Protein AF-A0A8S8XKS1-F1 (afdb_monomer_lite)

InterPro domains:
  IPR001343 RTX calcium-binding nonapeptide repeat [PF00353] (360-388)
  IPR007280 Peptidase, C-terminal, archaeal/bacterial [PF04151] (267-331)
  IPR008256 Peptidase S1B [PR00839] (9-26)
  IPR008256 Peptidase S1B [PR00839] (38-55)
  IPR008256 Peptidase S1B [PR00839] (132-145)
  IPR008256 Peptidase S1B [PR00839] (167-183)
  IPR009003 Peptidase S1, PA clan [SSF50494] (3-215)
  IPR011049 Serralysin-like metalloprotease, C-terminal [SSF51120] (356-458)
  IPR025282 Domain of unknown function DUF4214 [PF13946] (504-571)
  IPR038255 Phycobilisome linker domain superfamily [G3DSA:1.10.3130.20] (458-576)
  IPR050966 Glutamyl Endopeptidase [PTHR15462] (3-224)

Foldseek 3Di:
DAFFPDDPKDFDPQCLDDLSQQKKKKWFQFPQLDIFIAIWGAAAQFKTKFWQCSQADVVRPTGTPKMKIQGRFAQLDRQFGIFIFPDKAFDVCCRVPVPLLRGIIMTGTPARSCVSNPGFAADAWDDFVVQAQAKKKWKFAAPVDRHRTIIMFIAHQNTDDRWKGKDQRGDDGHGNHGHTFIFHADPVGDGHHGQFGFHDAPPPGITMTTGRYPVCVVVVVCVNVVDDHPPDDPDDDDAAQLDQVRGAEDDPQAGNQARKHAWFRFKGKHKYFAQAWAKKKKKKDDFPFQKKKWKAWPVRDTFWIDHDRDRHIDMIIGIDHHRTMMMIMIGRPPGTGDIMGMGMHGQHADAEDEDDASHEEEAELEEYEYEYPEHAYEYENRRYAYEYEDPDYYQQEYEYEPRHDEYEYEYEAALVQWDWDDDPAQKIKTHGDDPDDPDDPHYIYIYGNHQWYHYPPAIAGAAAPVLLLLQLLVCLLQLDRDDPVRSSVLVVCVVVPQDLLNSLVVSCPDPSSCVQQPPDDQLSNQQSSCCRQQVDGDDPVSSVVSVVVVVVPDDPSVVSSVSSPDPSSVVVCNVRYDHD

Secondary structure (DSSP, 8-state):
----SS---EE-SSTTSTTGGGEEEEEEE-TTS-EEEEEEEE-SSSEEEE-HHHHEEGGGTEE-SEEEEEET-BTTB-TT--EEEEEEEE-HHHHHH--GGG--EEEEESS-THHHH----B-----HHHHTT-EEEEEE--TTSSTT--EEEEEE-SEE-SSEEEESSS----TT-TTPEEEEEPTTS-EEEEEEEEEEE-SSS-EEEEE--TTTHHHHHHHHHHSPPPS----S----BSSGGGPEE--SSP-TT-EEE-S--SEEEEEEE-SSSEEEEEEEES-SS--EEEEEETTS-EEEEE--S--S-EEEEEEE-TT-EEEEEEE-TTS----EEEEEEEE-----EEPPTT-EEE--SS--EEEE-SSS-EEE--EES-EEEE-S--SSEEEEE--EE--EEE-SS-GGGEEEEE-STTEEEEEE---STTPPTT-EEEEES--EEE-SS-EEEEE-HHHHHHHHHHHHHHSSPPPHHHHHHHHHHHHTT--HHHHHHHHHTSHHHHHHHTT--HHHHHHHHIIIIISSPPPHHHHHHHHHHHHTT--HHHHHHHHHTSHHHHHHHTTTEEE-

Structure (mmCIF, N/CA/C/O backbone):
data_AF-A0A8S8XKS1-F1
#
_entry.id   AF-A0A8S8XKS1-F1
#
loop_
_atom_site.group_PDB
_atom_site.id
_atom_site.type_symbol
_atom_site.label_atom_id
_atom_site.label_alt_id
_atom_site.label_comp_id
_atom_site.label_asym_id
_atom_site.label_entity_id
_atom_site.label_seq_id
_atom_site.pdbx_PDB_ins_code
_atom_site.Cartn_x
_atom_site.Cartn_y
_atom_site.Cartn_z
_atom_site.occupancy
_atom_site.B_iso_or_equiv
_atom_site.auth_seq_id
_atom_site.auth_comp_id
_atom_site.auth_asym_id
_atom_site.auth_atom_id
_atom_site.pdbx_PDB_model_num
ATOM 1 N N . MET A 1 1 ? -8.163 -17.057 14.733 1.00 76.81 1 MET A N 1
ATOM 2 C CA . MET A 1 1 ? -9.226 -17.084 13.709 1.00 76.81 1 MET A CA 1
ATOM 3 C C . MET A 1 1 ? -8.859 -18.161 12.712 1.00 76.81 1 MET A C 1
ATOM 5 O O . MET A 1 1 ? -7.666 -18.428 12.591 1.00 76.81 1 MET A O 1
ATOM 9 N N . ALA A 1 2 ? -9.835 -18.806 12.081 1.00 76.50 2 ALA A N 1
ATOM 10 C CA . ALA A 1 2 ? -9.588 -19.963 11.225 1.00 76.50 2 ALA A CA 1
ATOM 11 C C . ALA A 1 2 ? -10.414 -19.931 9.932 1.00 76.50 2 ALA A C 1
ATOM 13 O O . ALA A 1 2 ? -11.509 -19.370 9.900 1.00 76.50 2 ALA A O 1
ATOM 14 N N . ILE A 1 3 ? -9.893 -20.594 8.900 1.00 77.88 3 ILE A N 1
ATOM 15 C CA . ILE A 1 3 ? -10.645 -20.965 7.697 1.00 77.88 3 ILE A CA 1
ATOM 16 C C . ILE A 1 3 ? -11.347 -22.295 7.987 1.00 77.88 3 ILE A C 1
ATOM 18 O O . ILE A 1 3 ? -10.704 -23.253 8.427 1.00 77.88 3 ILE A O 1
ATOM 22 N N . LEU A 1 4 ? -12.662 -22.339 7.801 1.00 73.44 4 LEU A N 1
ATOM 23 C CA . LEU A 1 4 ? -13.540 -23.460 8.099 1.00 73.44 4 LEU A CA 1
ATOM 24 C C . LEU A 1 4 ? -13.998 -24.114 6.789 1.00 73.44 4 LEU A C 1
ATOM 26 O O . LEU A 1 4 ? -15.043 -23.787 6.241 1.00 73.44 4 LEU A O 1
ATOM 30 N N . GLY A 1 5 ? -13.234 -25.098 6.312 1.00 76.38 5 GLY A N 1
ATOM 31 C CA . GLY A 1 5 ? -13.528 -25.783 5.049 1.00 76.38 5 GLY A CA 1
ATOM 32 C C . GLY A 1 5 ? -12.831 -25.128 3.856 1.00 76.38 5 GLY A C 1
ATOM 33 O O . GLY A 1 5 ? -11.625 -24.887 3.915 1.00 76.38 5 GLY A O 1
ATOM 34 N N . GLU A 1 6 ? -13.558 -24.924 2.754 1.00 78.75 6 GLU A N 1
ATOM 35 C CA . GLU A 1 6 ? -13.058 -24.167 1.598 1.00 78.75 6 GLU A CA 1
ATOM 36 C C . GLU A 1 6 ? -13.283 -22.671 1.824 1.00 78.75 6 GLU A C 1
ATOM 38 O O . GLU A 1 6 ? -14.386 -22.284 2.186 1.00 78.75 6 GLU A O 1
ATOM 43 N N . ASP A 1 7 ? -12.254 -21.856 1.570 1.00 86.00 7 ASP A N 1
ATOM 44 C CA . ASP A 1 7 ? -12.315 -20.404 1.762 1.00 86.00 7 ASP A CA 1
ATOM 45 C C . ASP A 1 7 ? -13.282 -19.742 0.770 1.00 86.00 7 ASP A C 1
ATOM 47 O O . ASP A 1 7 ? -12.985 -19.648 -0.427 1.00 86.00 7 ASP A O 1
ATOM 51 N N . ASP A 1 8 ? -14.421 -19.267 1.269 1.00 87.38 8 ASP A N 1
ATOM 52 C CA . ASP A 1 8 ? -15.503 -18.690 0.466 1.00 87.38 8 ASP A CA 1
ATOM 53 C C . ASP A 1 8 ? -15.537 -17.151 0.458 1.00 87.38 8 ASP A C 1
ATOM 55 O O . ASP A 1 8 ? -16.435 -16.540 -0.138 1.00 87.38 8 ASP A O 1
ATOM 59 N N . ARG A 1 9 ? -14.532 -16.499 1.062 1.00 93.06 9 ARG A N 1
ATOM 60 C CA . ARG A 1 9 ? -14.443 -15.034 1.101 1.00 93.06 9 ARG A CA 1
ATOM 61 C C . ARG A 1 9 ? -14.281 -14.440 -0.292 1.00 93.06 9 ARG A C 1
ATOM 63 O O . ARG A 1 9 ? -13.447 -14.865 -1.094 1.00 93.06 9 ARG A O 1
ATOM 70 N N . VAL A 1 10 ? -14.996 -13.346 -0.534 1.00 93.44 10 VAL A N 1
ATOM 71 C CA . VAL A 1 10 ? -14.951 -12.603 -1.799 1.00 93.44 10 VAL A CA 1
ATOM 72 C C . VAL A 1 10 ? -14.329 -11.230 -1.574 1.00 93.44 10 VAL A C 1
ATOM 74 O O . VAL A 1 10 ? -14.688 -10.525 -0.633 1.00 93.44 10 VAL A O 1
ATOM 77 N N . ARG A 1 11 ? -13.397 -10.830 -2.445 1.00 92.31 11 ARG A N 1
ATOM 78 C CA . ARG A 1 11 ? -12.803 -9.489 -2.402 1.00 92.31 11 ARG A CA 1
ATOM 79 C C . ARG A 1 11 ? -13.842 -8.441 -2.788 1.00 92.31 11 ARG A C 1
ATOM 81 O O . ARG A 1 11 ? -14.524 -8.592 -3.803 1.00 92.31 11 ARG A O 1
ATOM 88 N N . ILE A 1 12 ? -13.912 -7.358 -2.025 1.00 88.44 12 ILE A N 1
ATOM 89 C CA . ILE A 1 12 ? -14.696 -6.178 -2.381 1.00 88.44 12 ILE A CA 1
ATOM 90 C C . ILE A 1 12 ? -13.836 -5.271 -3.256 1.00 88.44 12 ILE A C 1
ATOM 92 O O . ILE A 1 12 ? -12.736 -4.881 -2.881 1.00 88.44 12 ILE A O 1
ATOM 96 N N . THR A 1 13 ? -14.333 -4.939 -4.446 1.00 82.06 13 THR A N 1
ATOM 97 C CA . THR A 1 13 ? -13.707 -3.943 -5.317 1.00 82.06 13 THR A CA 1
ATOM 98 C C . THR A 1 13 ? -14.762 -3.316 -6.243 1.00 82.06 13 THR A C 1
ATOM 100 O O . THR A 1 13 ? -15.554 -4.055 -6.839 1.00 82.06 13 THR A O 1
ATOM 103 N N . PRO A 1 14 ? -14.826 -1.974 -6.365 1.00 76.31 14 PRO A N 1
ATOM 104 C CA . PRO A 1 14 ? -14.053 -0.977 -5.613 1.00 76.31 14 PRO A CA 1
ATOM 105 C C . PRO A 1 14 ? -14.592 -0.768 -4.182 1.00 76.31 14 PRO A C 1
ATOM 107 O O . PRO A 1 14 ? -15.802 -0.634 -3.981 1.00 76.31 14 PRO A O 1
ATOM 110 N N . THR A 1 15 ? -13.693 -0.676 -3.200 1.00 78.69 15 THR A N 1
ATOM 111 C CA . THR A 1 15 ? -14.000 -0.482 -1.761 1.00 78.69 15 THR A CA 1
ATOM 112 C C . THR A 1 15 ? -14.655 0.872 -1.462 1.00 78.69 15 THR A C 1
ATOM 114 O O . THR A 1 15 ? -15.504 0.991 -0.585 1.00 78.69 15 THR A O 1
ATOM 117 N N . ALA A 1 16 ? -14.350 1.899 -2.264 1.00 70.81 16 ALA A N 1
ATOM 118 C CA . ALA A 1 16 ? -14.916 3.246 -2.145 1.00 70.81 16 ALA A CA 1
ATOM 119 C C . ALA A 1 16 ? -16.405 3.357 -2.557 1.00 70.81 16 ALA A C 1
ATOM 121 O O . ALA A 1 16 ? -16.974 4.451 -2.566 1.00 70.81 16 ALA A O 1
ATOM 122 N N . SER A 1 17 ? -17.055 2.249 -2.929 1.00 69.62 17 SER A N 1
ATOM 123 C CA . SER A 1 17 ? -18.438 2.238 -3.413 1.00 69.62 17 SER A CA 1
ATOM 124 C C . SER A 1 17 ? -19.430 1.657 -2.399 1.00 69.62 17 SER A C 1
ATOM 126 O O . SER A 1 17 ? -19.118 0.772 -1.604 1.00 69.62 17 SER A O 1
ATOM 128 N N . GLY A 1 18 ? -20.671 2.151 -2.438 1.00 71.88 18 GLY A N 1
ATOM 129 C CA . GLY A 1 18 ? -21.762 1.636 -1.607 1.00 71.88 18 GLY A CA 1
ATOM 130 C C . GLY A 1 18 ? -21.572 1.907 -0.112 1.00 71.88 18 GLY A C 1
ATOM 131 O O . GLY A 1 18 ? -21.123 2.985 0.275 1.00 71.88 18 GLY A O 1
ATOM 132 N N . ASN A 1 19 ? -21.962 0.945 0.726 1.00 74.19 19 ASN A N 1
ATOM 133 C CA . ASN A 1 19 ? -21.824 1.051 2.184 1.00 74.19 19 ASN A CA 1
ATOM 134 C C . ASN A 1 19 ? -20.441 0.576 2.673 1.00 74.19 19 ASN A C 1
ATOM 136 O O . ASN A 1 19 ? -20.010 0.971 3.751 1.00 74.19 19 ASN A O 1
ATOM 140 N N . TYR A 1 20 ? -19.715 -0.211 1.870 1.00 85.19 20 TYR A N 1
ATOM 141 C CA . TYR A 1 20 ? -18.429 -0.819 2.242 1.00 85.19 20 TYR A CA 1
ATOM 142 C C . TYR A 1 20 ? -17.335 0.203 2.561 1.00 85.19 20 TYR A C 1
ATOM 144 O O . TYR A 1 20 ? -16.541 -0.018 3.461 1.00 85.19 20 TYR A O 1
ATOM 152 N N . ARG A 1 21 ? -17.398 1.401 1.967 1.00 85.62 21 ARG A N 1
ATOM 153 C CA . ARG A 1 21 ? -16.480 2.512 2.275 1.00 85.62 21 ARG A CA 1
ATOM 154 C C . ARG A 1 21 ? -16.396 2.913 3.758 1.00 85.62 21 ARG A C 1
ATOM 156 O O . ARG A 1 21 ? -15.427 3.553 4.153 1.00 85.62 21 ARG A O 1
ATOM 163 N N . ALA A 1 22 ? -17.405 2.571 4.564 1.00 92.44 22 ALA A N 1
ATOM 164 C CA . ALA A 1 22 ? -17.429 2.819 6.006 1.00 92.44 22 ALA A CA 1
ATOM 165 C C . ALA A 1 22 ? -16.786 1.691 6.842 1.00 92.44 22 ALA A C 1
ATOM 167 O O . ALA A 1 22 ? -16.726 1.801 8.067 1.00 92.44 22 ALA A O 1
ATOM 168 N N . VAL A 1 23 ? -16.320 0.608 6.217 1.00 96.38 23 VAL A N 1
ATOM 169 C CA . VAL A 1 23 ? -15.450 -0.401 6.839 1.00 96.38 23 VAL A CA 1
ATOM 170 C C . VAL A 1 23 ? -14.009 0.103 6.762 1.00 96.38 23 VAL A C 1
ATOM 172 O O . VAL A 1 23 ? -13.608 0.751 5.790 1.00 96.38 23 VAL A O 1
ATOM 175 N N . VAL A 1 24 ? -13.233 -0.141 7.815 1.00 96.31 24 VAL A N 1
ATOM 176 C CA . VAL A 1 24 ? -11.903 0.455 7.984 1.00 96.31 24 VAL A CA 1
ATOM 177 C C . VAL A 1 24 ? -10.852 -0.611 8.291 1.00 96.31 24 VAL A C 1
ATOM 179 O O . VAL A 1 24 ? -11.128 -1.550 9.044 1.00 96.31 24 VAL A O 1
ATOM 182 N N . GLU A 1 25 ? -9.650 -0.459 7.733 1.00 91.19 25 GLU A N 1
ATOM 183 C CA . GLU A 1 25 ? -8.458 -1.142 8.247 1.00 91.19 25 GLU A CA 1
ATOM 184 C C . GLU A 1 25 ? -7.939 -0.334 9.436 1.00 91.19 25 GLU A C 1
ATOM 186 O O . GLU A 1 25 ? -7.944 0.900 9.419 1.00 91.19 25 GLU A O 1
ATOM 191 N N . ILE A 1 26 ? -7.520 -1.024 10.488 1.00 87.44 26 ILE A N 1
ATOM 192 C CA . ILE A 1 26 ? -6.976 -0.409 11.692 1.00 87.44 26 ILE A CA 1
ATOM 193 C C . ILE A 1 26 ? -5.537 -0.868 11.841 1.00 87.44 26 ILE A C 1
ATOM 195 O O . ILE A 1 26 ? -5.264 -2.066 11.872 1.00 87.44 26 ILE A O 1
ATOM 199 N N . GLU A 1 27 ? -4.624 0.081 11.987 1.00 75.38 27 GLU A N 1
ATOM 200 C CA . GLU A 1 27 ? -3.238 -0.204 12.331 1.00 75.38 27 GLU A CA 1
ATOM 201 C C . GLU A 1 27 ? -2.926 0.360 13.710 1.00 75.38 27 GLU A C 1
ATOM 203 O O . GLU A 1 27 ? -3.221 1.514 14.019 1.00 75.38 27 GLU A O 1
ATOM 208 N N . VAL A 1 28 ? -2.324 -0.467 14.551 1.00 65.69 28 VAL A N 1
ATOM 209 C CA . VAL A 1 28 ? -2.146 -0.202 15.977 1.00 65.69 28 VAL A CA 1
ATOM 210 C C . VAL A 1 28 ? -0.668 -0.265 16.300 1.00 65.69 28 VAL A C 1
ATOM 212 O O . VAL A 1 28 ? -0.001 -1.218 15.903 1.00 65.69 28 VAL A O 1
ATOM 215 N N . ILE A 1 29 ? -0.175 0.724 17.038 1.00 62.34 29 ILE A N 1
ATOM 216 C CA . ILE A 1 29 ? 1.157 0.732 17.639 1.00 62.34 29 ILE A CA 1
ATOM 217 C C . ILE A 1 29 ? 0.984 0.633 19.150 1.00 62.34 29 ILE A C 1
ATOM 219 O O . ILE A 1 29 ? 0.271 1.435 19.764 1.00 62.34 29 ILE A O 1
ATOM 223 N N . TRP A 1 30 ? 1.655 -0.340 19.747 1.00 68.44 30 TRP A N 1
ATOM 224 C CA . TRP A 1 30 ? 1.550 -0.644 21.163 1.00 68.44 30 TRP A CA 1
ATOM 225 C C . TRP A 1 30 ? 2.652 0.025 22.003 1.00 68.44 30 TRP A C 1
ATOM 227 O O . TRP A 1 30 ? 3.681 0.444 21.467 1.00 68.44 30 TRP A O 1
ATOM 237 N N . PRO A 1 31 ? 2.464 0.145 23.331 1.00 60.88 31 PRO A N 1
ATOM 238 C CA . PRO A 1 31 ? 3.486 0.662 24.249 1.00 60.88 31 PRO A CA 1
ATOM 239 C C . PRO A 1 31 ? 4.840 -0.054 24.204 1.00 60.88 31 PRO A C 1
ATOM 241 O O . PRO A 1 31 ? 5.861 0.573 24.480 1.00 60.88 31 PRO A O 1
ATOM 244 N N . ASP A 1 32 ? 4.866 -1.341 23.861 1.00 59.56 32 ASP A N 1
ATOM 245 C CA . ASP A 1 32 ? 6.102 -2.117 23.700 1.00 59.56 32 ASP A CA 1
ATOM 246 C C . ASP A 1 32 ? 6.813 -1.899 22.349 1.00 59.56 32 ASP A C 1
ATOM 248 O O . ASP A 1 32 ? 7.869 -2.483 22.110 1.00 59.56 32 ASP A O 1
ATOM 252 N N . GLY A 1 33 ? 6.260 -1.040 21.484 1.00 46.25 33 GLY A N 1
ATOM 253 C CA . GLY A 1 33 ? 6.794 -0.708 20.163 1.00 46.25 33 GLY A CA 1
ATOM 254 C C . GLY A 1 33 ? 6.337 -1.644 19.044 1.00 46.25 33 GLY A C 1
ATOM 255 O O . GLY A 1 33 ? 6.599 -1.349 17.878 1.00 46.25 33 GLY A O 1
ATOM 256 N N . SER A 1 34 ? 5.633 -2.734 19.364 1.00 54.88 34 SER A N 1
ATOM 257 C CA . SER A 1 34 ? 5.085 -3.645 18.361 1.00 54.88 34 SER A CA 1
ATOM 258 C C . SER A 1 34 ? 3.915 -3.017 17.597 1.00 54.88 34 SER A C 1
ATOM 260 O O . SER A 1 34 ? 3.225 -2.116 18.087 1.00 54.88 34 SER A O 1
ATOM 262 N N . ALA A 1 35 ? 3.679 -3.510 16.380 1.00 59.12 35 ALA A N 1
ATOM 263 C CA . ALA A 1 35 ? 2.572 -3.083 15.538 1.00 59.12 35 ALA A CA 1
ATOM 264 C C . ALA A 1 35 ? 1.642 -4.254 15.206 1.00 59.12 35 ALA A C 1
ATOM 266 O O . ALA A 1 35 ? 2.081 -5.389 15.012 1.00 59.12 35 ALA A O 1
ATOM 267 N N . SER A 1 36 ? 0.346 -3.974 15.100 1.00 74.81 36 SER A N 1
ATOM 268 C CA . SER A 1 36 ? -0.660 -4.956 14.691 1.00 74.81 36 SER A CA 1
ATOM 269 C C . SER A 1 36 ? -1.677 -4.351 13.730 1.00 74.81 36 SER A C 1
ATOM 271 O O . SER A 1 36 ? -1.795 -3.130 13.613 1.00 74.81 36 SER A O 1
ATOM 273 N N . ARG A 1 37 ? -2.388 -5.222 13.011 1.00 84.06 37 ARG A N 1
ATOM 274 C CA . ARG A 1 37 ? -3.426 -4.844 12.051 1.00 84.06 37 ARG A CA 1
ATOM 275 C C . ARG A 1 37 ? -4.739 -5.516 12.401 1.00 84.06 37 ARG A C 1
ATOM 277 O O . ARG A 1 37 ? -4.761 -6.660 12.862 1.00 84.06 37 ARG A O 1
ATOM 284 N N . ALA A 1 38 ? -5.812 -4.789 12.167 1.00 92.62 38 ALA A N 1
ATOM 285 C CA . ALA A 1 38 ? -7.161 -5.141 12.544 1.00 92.62 38 ALA A CA 1
ATOM 286 C C . ALA A 1 38 ? -8.164 -4.481 11.587 1.00 92.62 38 ALA A C 1
ATOM 288 O O . ALA A 1 38 ? -7.808 -3.854 10.591 1.00 92.62 38 ALA A O 1
ATOM 289 N N . SER A 1 39 ? -9.441 -4.633 11.900 1.00 98.38 39 SER A N 1
ATOM 290 C CA . SER A 1 39 ? -10.567 -4.112 11.143 1.00 98.38 39 SER A CA 1
ATOM 291 C C . SER A 1 39 ? -11.545 -3.389 12.069 1.00 98.38 39 SER A C 1
ATOM 293 O O . SER A 1 39 ? -11.533 -3.556 13.291 1.00 98.38 39 SER A O 1
ATOM 295 N N . GLY A 1 40 ? -12.436 -2.601 11.486 1.00 98.25 40 GLY A N 1
ATOM 296 C CA . GLY A 1 40 ? -13.542 -1.976 12.201 1.00 98.25 40 GLY A CA 1
ATOM 297 C C . GLY A 1 40 ? -14.579 -1.405 11.250 1.00 98.25 40 GLY A C 1
ATOM 298 O O . GLY A 1 40 ? -14.516 -1.614 10.037 1.00 98.25 40 GLY A O 1
ATOM 299 N N . ALA A 1 41 ? -15.517 -0.635 11.792 1.00 97.50 41 ALA A N 1
ATOM 300 C CA . ALA A 1 41 ? -16.462 0.126 10.984 1.00 97.50 41 ALA A CA 1
ATOM 301 C C . ALA A 1 41 ? -16.849 1.449 11.633 1.00 97.50 41 ALA A C 1
ATOM 303 O O . ALA A 1 41 ? -17.012 1.522 12.851 1.00 97.50 41 ALA A O 1
ATOM 304 N N . MET A 1 42 ? -17.059 2.471 10.805 1.00 96.25 42 MET A N 1
ATOM 305 C CA . MET A 1 42 ? -17.601 3.751 11.246 1.00 96.25 42 MET A CA 1
ATOM 306 C C . MET A 1 42 ? -19.017 3.554 11.808 1.00 96.25 42 MET A C 1
ATOM 308 O O . MET A 1 42 ? -19.881 2.979 11.140 1.00 96.25 42 MET A O 1
ATOM 312 N N . ILE A 1 43 ? -19.258 4.062 13.017 1.00 94.81 43 ILE A N 1
ATOM 313 C CA . ILE A 1 43 ? -20.563 4.082 13.711 1.00 94.81 43 ILE A CA 1
ATOM 314 C C . ILE A 1 43 ? -21.008 5.498 14.108 1.00 94.81 43 ILE A C 1
ATOM 316 O O . ILE A 1 43 ? -22.044 5.680 14.745 1.00 94.81 43 ILE A O 1
ATOM 320 N N . GLY A 1 44 ? -20.228 6.504 13.723 1.00 91.12 44 GLY A N 1
ATOM 321 C CA . GLY A 1 44 ? -20.508 7.915 13.944 1.00 91.12 44 GLY A CA 1
ATOM 322 C C . GLY A 1 44 ? -19.671 8.788 13.015 1.00 91.12 44 GLY A C 1
ATOM 323 O O . GLY A 1 44 ? -18.961 8.288 12.138 1.00 91.12 44 GLY A O 1
ATOM 324 N N . ARG A 1 45 ? -19.729 10.107 13.221 1.00 84.38 45 ARG A N 1
ATOM 325 C CA . ARG A 1 45 ? -18.967 11.076 12.413 1.00 84.38 45 ARG A CA 1
ATOM 326 C C . ARG A 1 45 ? -17.462 10.866 12.529 1.00 84.38 45 ARG A C 1
ATOM 328 O O . ARG A 1 45 ? -16.750 11.044 11.550 1.00 84.38 45 ARG A O 1
ATOM 335 N N . ASN A 1 46 ? -16.981 10.469 13.696 1.00 85.81 46 ASN A N 1
ATOM 336 C CA . ASN A 1 46 ? -15.571 10.231 13.986 1.00 85.81 46 ASN A CA 1
ATOM 337 C C . ASN A 1 46 ? -15.368 8.987 14.863 1.00 85.81 46 ASN A C 1
ATOM 339 O O . ASN A 1 46 ? -14.297 8.828 15.431 1.00 85.81 46 ASN A O 1
ATOM 343 N N . ASP A 1 47 ? -16.361 8.100 14.956 1.00 95.50 47 ASP A N 1
ATOM 344 C CA . ASP A 1 47 ? -16.321 6.934 15.841 1.00 95.50 47 ASP A CA 1
ATOM 345 C C . ASP A 1 47 ? -16.272 5.627 15.061 1.00 95.50 47 ASP A C 1
ATOM 347 O O . ASP A 1 47 ? -17.044 5.422 14.120 1.00 95.50 47 ASP A O 1
ATOM 351 N N . VAL A 1 48 ? -15.405 4.718 15.496 1.00 97.94 48 VAL A N 1
ATOM 352 C CA . VAL A 1 48 ? -15.188 3.399 14.895 1.00 97.94 48 VAL A CA 1
ATOM 353 C C . VAL A 1 48 ? -15.469 2.323 15.934 1.00 97.94 48 VAL A C 1
ATOM 355 O O . VAL A 1 48 ? -14.901 2.350 17.024 1.00 97.94 48 VAL A O 1
ATOM 358 N N . LEU A 1 49 ? -16.298 1.343 15.584 1.00 98.25 49 LEU A N 1
ATOM 359 C CA . LEU A 1 49 ? -16.475 0.118 16.359 1.00 98.25 49 LEU A CA 1
ATOM 360 C C . LEU A 1 49 ? -15.416 -0.911 15.959 1.00 98.25 49 LEU A C 1
ATOM 362 O O . LEU A 1 49 ? -15.200 -1.149 14.769 1.00 98.25 49 LEU A O 1
ATOM 366 N N . THR A 1 50 ? -14.794 -1.551 16.945 1.00 98.56 50 THR A N 1
ATOM 367 C CA . THR A 1 50 ? -13.822 -2.633 16.744 1.00 98.56 50 THR A CA 1
ATOM 368 C C . THR A 1 50 ? -13.823 -3.597 17.944 1.00 98.56 50 THR A C 1
ATOM 370 O O . THR A 1 50 ? -14.672 -3.495 18.833 1.00 98.56 50 THR A O 1
ATOM 373 N N . ALA A 1 51 ? -12.908 -4.567 17.973 1.00 98.19 51 ALA A N 1
ATOM 374 C CA . ALA A 1 51 ? -12.720 -5.475 19.103 1.00 98.19 51 ALA A CA 1
ATOM 375 C C . ALA A 1 51 ? -11.879 -4.821 20.219 1.00 98.19 51 ALA A C 1
ATOM 377 O O . ALA A 1 51 ? -11.050 -3.948 19.974 1.00 98.19 51 ALA A O 1
ATOM 378 N N . GLY A 1 52 ? -12.076 -5.252 21.461 1.00 97.50 52 GLY A N 1
ATOM 379 C CA . GLY A 1 52 ? -11.362 -4.750 22.639 1.00 97.50 52 GLY A CA 1
ATOM 380 C C . GLY A 1 52 ? -9.852 -4.966 22.565 1.00 97.50 52 GLY A C 1
ATOM 381 O O . GLY A 1 52 ? -9.084 -4.041 22.830 1.00 97.50 52 GLY A O 1
ATOM 382 N N . HIS A 1 53 ? -9.416 -6.147 22.132 1.00 96.06 53 HIS A N 1
ATOM 383 C CA . HIS A 1 53 ? -8.003 -6.501 21.998 1.00 96.06 53 HIS A CA 1
ATOM 384 C C . HIS A 1 53 ? -7.279 -5.722 20.895 1.00 96.06 53 HIS A C 1
ATOM 386 O O . HIS A 1 53 ? -6.056 -5.746 20.840 1.00 96.06 53 HIS A O 1
ATOM 392 N N . VAL A 1 54 ? -8.014 -5.027 20.020 1.00 97.12 54 VAL A N 1
ATOM 393 C CA . VAL A 1 54 ? -7.425 -4.137 19.009 1.00 97.12 54 VAL A CA 1
ATOM 394 C C . VAL A 1 54 ? -6.904 -2.856 19.658 1.00 97.12 54 VAL A C 1
ATOM 396 O O . VAL A 1 54 ? -5.937 -2.283 19.179 1.00 97.12 54 VAL A O 1
ATOM 399 N N . VAL A 1 55 ? -7.512 -2.402 20.758 1.00 96.44 55 VAL A N 1
ATOM 400 C CA . VAL A 1 55 ? -7.146 -1.126 21.402 1.00 96.44 55 VAL A CA 1
ATOM 401 C C . VAL A 1 55 ? -6.542 -1.291 22.792 1.00 96.44 55 VAL A C 1
ATOM 403 O O . VAL A 1 55 ? -5.942 -0.348 23.302 1.00 96.44 55 VAL A O 1
ATOM 406 N N . TYR A 1 56 ? -6.717 -2.452 23.427 1.00 97.31 56 TYR A N 1
ATOM 407 C CA . TYR A 1 56 ? -6.193 -2.752 24.755 1.00 97.31 56 TYR A CA 1
ATOM 408 C C . TYR A 1 56 ? -5.710 -4.198 24.852 1.00 97.31 56 TYR A C 1
ATOM 410 O O . TYR A 1 56 ? -6.516 -5.130 24.791 1.00 97.31 56 TYR A O 1
ATOM 418 N N . ASP A 1 57 ? -4.418 -4.371 25.118 1.00 92.81 57 ASP A N 1
ATOM 419 C CA . ASP A 1 57 ? -3.816 -5.661 25.421 1.00 92.81 57 ASP A CA 1
ATOM 420 C C . ASP A 1 57 ? -2.697 -5.518 26.478 1.00 92.81 57 ASP A C 1
ATOM 422 O O . ASP A 1 57 ? -1.636 -4.960 26.186 1.00 92.81 57 ASP A O 1
ATOM 426 N N . PRO A 1 58 ? -2.873 -6.010 27.722 1.00 90.62 58 PRO A N 1
ATOM 427 C CA . PRO A 1 58 ? -1.824 -6.071 28.738 1.00 90.62 58 PRO A CA 1
ATOM 428 C C . PRO A 1 58 ? -0.534 -6.751 28.281 1.00 90.62 58 PRO A C 1
ATOM 430 O O . PRO A 1 58 ? 0.521 -6.384 28.797 1.00 90.62 58 PRO A O 1
ATOM 433 N N . ALA A 1 59 ? -0.586 -7.701 27.338 1.00 87.38 59 ALA A N 1
ATOM 434 C CA . ALA A 1 59 ? 0.623 -8.335 26.811 1.00 87.38 59 ALA A CA 1
ATOM 435 C C . ALA A 1 59 ? 1.536 -7.329 26.092 1.00 87.38 59 ALA A C 1
ATOM 437 O O . ALA A 1 59 ? 2.753 -7.490 26.130 1.00 87.38 59 ALA A O 1
ATOM 438 N N . HIS A 1 60 ? 0.948 -6.267 25.535 1.00 72.00 60 HIS A N 1
ATOM 439 C CA . HIS A 1 60 ? 1.639 -5.205 24.811 1.00 72.00 60 HIS A CA 1
ATOM 440 C C . HIS A 1 60 ? 1.732 -3.891 25.614 1.00 72.00 60 HIS A C 1
ATOM 442 O O . HIS A 1 60 ? 2.038 -2.832 25.071 1.00 72.00 60 HIS A O 1
ATOM 448 N N . GLY A 1 61 ? 1.469 -3.932 26.928 1.00 80.19 61 GLY A N 1
ATOM 449 C CA . GLY A 1 61 ? 1.580 -2.771 27.822 1.00 80.19 61 GLY A CA 1
ATOM 450 C C . GLY A 1 61 ? 0.278 -2.005 28.081 1.00 80.19 61 GLY A C 1
ATOM 451 O O . GLY A 1 61 ? 0.313 -0.947 28.710 1.00 80.19 61 GLY A O 1
ATOM 452 N N . GLY A 1 62 ? -0.876 -2.542 27.673 1.00 90.56 62 GLY A N 1
ATOM 453 C CA . GLY A 1 62 ? -2.195 -1.986 27.977 1.00 90.56 62 GLY A CA 1
ATOM 454 C C . GLY A 1 62 ? -2.844 -1.318 26.770 1.00 90.56 62 GLY A C 1
ATOM 455 O O . GLY A 1 62 ? -2.962 -1.938 25.719 1.00 90.56 62 GLY A O 1
ATOM 456 N N . TYR A 1 63 ? -3.333 -0.084 26.931 1.00 91.12 63 TYR A N 1
ATOM 457 C CA . TYR A 1 63 ? -3.938 0.649 25.815 1.00 91.12 63 TYR A CA 1
ATOM 458 C C . TYR A 1 63 ? -2.902 0.933 24.728 1.00 91.12 63 TYR A C 1
ATOM 460 O O . TYR A 1 63 ? -1.759 1.271 25.036 1.00 91.12 63 TYR A O 1
ATOM 468 N N . ALA A 1 64 ? -3.330 0.828 23.473 1.00 73.56 64 ALA A N 1
ATOM 469 C CA . ALA A 1 64 ? -2.522 1.191 22.324 1.00 73.56 64 ALA A CA 1
ATOM 470 C C . ALA A 1 64 ? -2.010 2.635 22.435 1.00 73.56 64 ALA A C 1
ATOM 472 O O . ALA A 1 64 ? -2.740 3.538 22.850 1.00 73.56 64 ALA A O 1
ATOM 473 N N . SER A 1 65 ? -0.758 2.842 22.033 1.00 63.06 65 SER A N 1
ATOM 474 C CA . SER A 1 65 ? -0.111 4.157 22.025 1.00 63.06 65 SER A CA 1
ATOM 475 C C . SER A 1 65 ? -0.640 5.024 20.890 1.00 63.06 65 SER A C 1
ATOM 477 O O . SER A 1 65 ? -0.904 6.210 21.080 1.00 63.06 65 SER A O 1
ATOM 479 N N . THR A 1 66 ? -0.804 4.417 19.714 1.00 62.50 66 THR A N 1
ATOM 480 C CA . THR A 1 66 ? -1.239 5.097 18.494 1.00 62.50 66 THR A CA 1
ATOM 481 C C . THR A 1 66 ? -2.126 4.158 17.695 1.00 62.50 66 THR A C 1
ATOM 483 O O . THR A 1 66 ? -1.789 2.988 17.527 1.00 62.50 66 THR A O 1
ATOM 486 N N . VAL A 1 67 ? -3.240 4.664 17.172 1.00 67.81 67 VAL A N 1
ATOM 487 C CA . VAL A 1 67 ? -4.132 3.890 16.302 1.00 67.81 67 VAL A CA 1
ATOM 488 C C . VAL A 1 67 ? -4.465 4.718 15.069 1.00 67.81 67 VAL A C 1
ATOM 490 O O . VAL A 1 67 ? -4.975 5.833 15.188 1.00 67.81 67 VAL A O 1
ATOM 493 N N . TYR A 1 68 ? -4.170 4.163 13.899 1.00 66.94 68 TYR A N 1
ATOM 494 C CA . TYR A 1 68 ? -4.520 4.700 12.591 1.00 66.94 68 TYR A CA 1
ATOM 495 C C . TYR A 1 68 ? -5.732 3.955 12.050 1.00 66.94 68 TYR A C 1
ATOM 497 O O . TYR A 1 68 ? -5.820 2.732 12.162 1.00 66.94 68 TYR A O 1
ATOM 505 N N . VAL A 1 69 ? -6.652 4.690 11.439 1.00 76.19 69 VAL A N 1
ATOM 506 C CA . VAL A 1 69 ? -7.870 4.132 10.854 1.00 76.19 69 VAL A CA 1
ATOM 507 C C . VAL A 1 69 ? -7.971 4.533 9.391 1.00 76.19 69 VAL A C 1
ATOM 509 O O . VAL A 1 69 ? -8.145 5.711 9.089 1.00 76.19 69 VAL A O 1
ATOM 512 N N . PHE A 1 70 ? -7.909 3.547 8.499 1.00 75.81 70 PHE A N 1
ATOM 513 C CA . PHE A 1 70 ? -7.921 3.695 7.045 1.00 75.81 70 PHE A CA 1
ATOM 514 C C . PHE A 1 70 ? -9.270 3.229 6.470 1.00 75.81 70 PHE A C 1
ATOM 516 O O . PHE A 1 70 ? -9.456 2.040 6.194 1.00 75.81 70 PHE A O 1
ATOM 523 N N . PRO A 1 71 ? -10.249 4.129 6.298 1.00 82.12 71 PRO A N 1
ATOM 524 C CA . PRO A 1 71 ? -11.500 3.811 5.611 1.00 82.12 71 PRO A CA 1
ATOM 525 C C . PRO A 1 71 ? -11.306 3.371 4.157 1.00 82.12 71 PRO A C 1
ATOM 527 O O . PRO A 1 71 ? -10.608 4.026 3.379 1.00 82.12 71 PRO A O 1
ATOM 530 N N . ALA A 1 72 ? -12.011 2.301 3.779 1.00 80.00 72 ALA A N 1
ATOM 531 C CA . ALA A 1 72 ? -12.092 1.799 2.409 1.00 80.00 72 ALA A CA 1
ATOM 532 C C . ALA A 1 72 ? -10.731 1.500 1.755 1.00 80.00 72 ALA A C 1
ATOM 534 O O . ALA A 1 72 ? -10.588 1.673 0.541 1.00 80.00 72 ALA A O 1
ATOM 535 N N . ARG A 1 73 ? -9.718 1.099 2.532 1.00 73.25 73 ARG A N 1
ATOM 536 C CA . ARG A 1 73 ? -8.395 0.765 1.988 1.00 73.25 73 ARG A CA 1
ATOM 537 C C . ARG A 1 73 ? -8.521 -0.306 0.897 1.00 73.25 73 ARG A C 1
ATOM 539 O O . ARG A 1 73 ? -9.330 -1.221 1.018 1.00 73.25 73 ARG A O 1
ATOM 546 N N . ASP A 1 74 ? -7.777 -0.155 -0.196 1.00 71.12 74 ASP A N 1
ATOM 547 C CA . ASP A 1 74 ? -7.718 -1.166 -1.256 1.00 71.12 74 ASP A CA 1
ATOM 548 C C . ASP A 1 74 ? -6.280 -1.364 -1.723 1.00 71.12 74 ASP A C 1
ATOM 550 O O . ASP A 1 74 ? -5.744 -0.609 -2.541 1.00 71.12 74 ASP A O 1
ATOM 554 N N . GLY A 1 75 ? -5.624 -2.376 -1.168 1.00 63.47 75 GLY A N 1
ATOM 555 C CA . GLY A 1 75 ? -4.193 -2.513 -1.350 1.00 63.47 75 GLY A CA 1
ATOM 556 C C . GLY A 1 75 ? -3.460 -1.427 -0.568 1.00 63.47 75 GLY A C 1
ATOM 557 O O . GLY A 1 75 ? -3.734 -1.143 0.596 1.00 63.47 75 GLY A O 1
ATOM 558 N N . VAL A 1 76 ? -2.554 -0.760 -1.268 1.00 47.31 76 VAL A N 1
ATOM 559 C CA . VAL A 1 76 ? -1.860 0.427 -0.766 1.00 47.31 76 VAL A CA 1
ATOM 560 C C . VAL A 1 76 ? -2.676 1.713 -0.948 1.00 47.31 76 VAL A C 1
ATOM 562 O O . VAL A 1 76 ? -2.333 2.739 -0.371 1.00 47.31 76 VAL A O 1
ATOM 565 N N . ALA A 1 77 ? -3.772 1.685 -1.720 1.00 46.81 77 ALA A N 1
ATOM 566 C CA . ALA A 1 77 ? -4.596 2.867 -1.936 1.00 46.81 77 ALA A CA 1
ATOM 567 C C . ALA A 1 77 ? -5.396 3.208 -0.672 1.00 46.81 77 ALA A C 1
ATOM 569 O O . ALA A 1 77 ? -6.076 2.350 -0.107 1.00 46.81 77 ALA A O 1
ATOM 570 N N . GLN A 1 78 ? -5.360 4.480 -0.273 1.00 58.94 78 GLN A N 1
ATOM 571 C CA . GLN A 1 78 ? -6.115 5.028 0.855 1.00 58.94 78 GLN A CA 1
ATOM 572 C C . GLN A 1 78 ? -7.123 6.069 0.338 1.00 58.94 78 GLN A C 1
ATOM 574 O O . GLN A 1 78 ? -6.855 7.270 0.412 1.00 58.94 78 GLN A O 1
ATOM 579 N N . PRO A 1 79 ? -8.284 5.664 -0.216 1.00 52.66 79 PRO A N 1
ATOM 580 C CA . PRO A 1 79 ? -9.165 6.581 -0.946 1.00 52.66 79 PRO A CA 1
ATOM 581 C C . PRO A 1 79 ? -9.616 7.792 -0.122 1.00 52.66 79 PRO A C 1
ATOM 583 O O . PRO A 1 79 ? -9.837 8.872 -0.665 1.00 52.66 79 PRO A O 1
ATOM 586 N N . TYR A 1 80 ? -9.722 7.640 1.197 1.00 55.22 80 TYR A N 1
ATOM 587 C CA . TYR A 1 80 ? -10.129 8.724 2.087 1.00 55.22 80 TYR A CA 1
ATOM 588 C C . TYR A 1 80 ? -9.035 9.128 3.086 1.00 55.22 80 TYR A C 1
ATOM 590 O O . TYR A 1 80 ? -9.348 9.843 4.041 1.00 55.22 80 TYR A O 1
ATOM 598 N N . GLY A 1 81 ? -7.779 8.708 2.882 1.00 47.12 81 GLY A N 1
ATOM 599 C CA . GLY A 1 81 ? -6.681 8.862 3.847 1.00 47.12 81 GLY A CA 1
ATOM 600 C C . GLY A 1 81 ? -6.942 8.101 5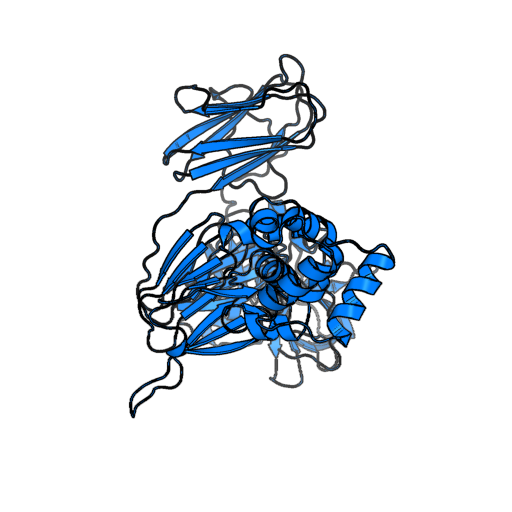.151 1.00 47.12 81 GLY A C 1
ATOM 601 O O . GLY A 1 81 ? -7.731 7.157 5.168 1.00 47.12 81 GLY A O 1
ATOM 602 N N . PHE A 1 82 ? -6.351 8.550 6.261 1.00 60.81 82 PHE A N 1
ATOM 603 C CA . PHE A 1 82 ? -6.535 7.937 7.585 1.00 60.81 82 PHE A CA 1
ATOM 604 C C . PHE A 1 82 ? -7.028 8.925 8.643 1.00 60.81 82 PHE A C 1
ATOM 606 O O . PHE A 1 82 ? -6.890 10.133 8.472 1.00 60.81 82 PHE A O 1
ATOM 613 N N . GLY A 1 83 ? -7.659 8.438 9.706 1.00 60.06 83 GLY A N 1
ATOM 614 C CA . GLY A 1 83 ? -7.905 9.193 10.939 1.00 60.06 83 GLY A CA 1
ATOM 615 C C . GLY A 1 83 ? -7.021 8.668 12.065 1.00 60.06 83 GLY A C 1
ATOM 616 O O . GLY A 1 83 ? -6.748 7.467 12.118 1.00 60.06 83 GLY A O 1
ATOM 617 N N . LEU A 1 84 ? -6.576 9.550 12.955 1.00 58.50 84 LEU A N 1
ATOM 618 C CA . LEU A 1 84 ? -5.795 9.173 14.130 1.00 58.50 84 LEU A CA 1
ATOM 619 C C . LEU A 1 84 ? -6.710 9.069 15.348 1.00 58.50 84 LEU A C 1
ATOM 621 O O . LEU A 1 84 ? -7.544 9.944 15.581 1.00 58.50 84 LEU A O 1
ATOM 625 N N . ALA A 1 85 ? -6.549 8.027 16.157 1.00 74.81 85 ALA A N 1
ATOM 626 C CA . ALA A 1 85 ? -7.298 7.912 17.398 1.00 74.81 85 ALA A CA 1
ATOM 627 C C . ALA A 1 85 ? -6.896 8.989 18.412 1.00 74.81 85 ALA A C 1
ATOM 629 O O . ALA A 1 85 ? -5.722 9.167 18.729 1.00 74.81 85 ALA A O 1
ATOM 630 N N . THR A 1 86 ? -7.895 9.654 18.982 1.00 76.06 86 THR A N 1
ATOM 631 C CA . THR A 1 86 ? -7.745 10.602 20.098 1.00 76.06 86 THR A CA 1
ATOM 632 C C . THR A 1 86 ? -8.230 10.020 21.418 1.00 76.06 86 THR A C 1
ATOM 634 O O . THR A 1 86 ? -7.835 10.481 22.490 1.00 76.06 86 THR A O 1
ATOM 637 N N . LYS A 1 87 ? -9.083 8.995 21.354 1.00 86.12 87 LYS A N 1
ATOM 638 C CA . LYS A 1 87 ? -9.664 8.333 22.517 1.00 86.12 87 LYS A CA 1
ATOM 639 C C . LYS A 1 87 ? -9.974 6.882 22.187 1.00 86.12 87 LYS A C 1
ATOM 641 O O . LYS A 1 87 ? -10.516 6.571 21.129 1.00 86.12 87 LYS A O 1
ATOM 646 N N . LEU A 1 88 ? -9.638 6.010 23.128 1.00 93.56 88 LEU A N 1
ATOM 647 C CA . LEU A 1 88 ? -9.873 4.574 23.060 1.00 93.56 88 LEU A CA 1
ATOM 648 C C . LEU A 1 88 ? -10.756 4.181 24.244 1.00 93.56 88 LEU A C 1
ATOM 650 O O . LEU A 1 88 ? -10.438 4.507 25.389 1.00 93.56 88 LEU A O 1
ATOM 654 N N . LEU A 1 89 ? -11.854 3.482 23.972 1.00 95.75 89 LEU A N 1
ATOM 655 C CA . LEU A 1 89 ? -12.756 2.949 24.988 1.00 95.75 89 LEU A CA 1
ATOM 656 C C . LEU A 1 89 ? -13.009 1.475 24.711 1.00 95.75 89 LEU A C 1
ATOM 658 O O . LEU A 1 89 ? -13.807 1.135 23.843 1.00 95.75 89 LEU A O 1
ATOM 662 N N . ALA A 1 90 ? -12.366 0.603 25.479 1.00 97.12 90 ALA A N 1
ATOM 663 C CA . ALA A 1 90 ? -12.722 -0.809 25.522 1.00 97.12 90 ALA A CA 1
ATOM 664 C C . ALA A 1 90 ? -13.724 -1.086 26.649 1.00 97.12 90 ALA A C 1
ATOM 666 O O . ALA A 1 90 ? -13.779 -0.349 27.639 1.00 97.12 90 ALA A O 1
ATOM 667 N N . ASP A 1 91 ? -14.502 -2.162 26.514 1.00 96.00 91 ASP A N 1
ATOM 668 C CA . ASP A 1 91 ? -15.366 -2.642 27.594 1.00 96.00 91 ASP A CA 1
ATOM 669 C C . ASP A 1 91 ? -14.532 -2.859 28.880 1.00 96.00 91 ASP A C 1
ATOM 671 O O . ASP A 1 91 ? -13.518 -3.565 28.851 1.00 96.00 91 ASP A O 1
ATOM 675 N N . PRO A 1 92 ? -14.918 -2.277 30.032 1.00 94.75 92 PRO A N 1
ATOM 676 C CA . PRO A 1 92 ? -14.181 -2.443 31.284 1.00 94.75 92 PRO A CA 1
ATOM 677 C C . PRO A 1 92 ? -13.982 -3.904 31.718 1.00 94.75 92 PRO A C 1
ATOM 679 O O . PRO A 1 92 ? -12.996 -4.219 32.391 1.00 94.75 92 PRO A O 1
ATOM 682 N N . ILE A 1 93 ? -14.891 -4.807 31.342 1.00 94.25 93 ILE A N 1
ATOM 683 C CA . ILE A 1 93 ? -14.787 -6.243 31.628 1.00 94.25 93 ILE A CA 1
ATOM 684 C C . ILE A 1 93 ? -13.693 -6.884 30.758 1.00 94.25 93 ILE A C 1
ATOM 686 O O . ILE A 1 93 ? -12.970 -7.762 31.237 1.00 94.25 93 ILE A O 1
ATOM 690 N N . TRP A 1 94 ? -13.496 -6.409 29.521 1.00 95.06 94 TRP A N 1
ATOM 691 C CA . TRP A 1 94 ? -12.315 -6.757 28.725 1.00 95.06 94 TRP A CA 1
ATOM 692 C C . TRP A 1 94 ? -11.039 -6.205 29.363 1.00 95.06 94 TRP A C 1
ATOM 694 O O . TRP A 1 94 ? -10.109 -6.964 29.624 1.00 95.06 94 TRP A O 1
ATOM 704 N N . VAL A 1 95 ? -11.015 -4.911 29.694 1.00 95.25 95 VAL A N 1
ATOM 705 C CA . VAL A 1 95 ? -9.822 -4.232 30.231 1.00 95.25 95 VAL A CA 1
ATOM 706 C C . VAL A 1 95 ? -9.311 -4.891 31.514 1.00 95.25 95 VAL A C 1
ATOM 708 O O . VAL A 1 95 ? -8.110 -5.028 31.717 1.00 95.25 95 VAL A O 1
ATOM 711 N N . THR A 1 96 ? -10.213 -5.315 32.397 1.00 93.88 96 THR A N 1
ATOM 712 C CA . THR A 1 96 ? -9.834 -5.874 33.704 1.00 93.88 96 THR A CA 1
ATOM 713 C C . THR A 1 96 ? -9.589 -7.380 33.697 1.00 93.88 96 THR A C 1
ATOM 715 O O . THR A 1 96 ? -8.857 -7.867 34.557 1.00 93.88 96 THR A O 1
ATOM 718 N N . GLY A 1 97 ? -10.193 -8.125 32.765 1.00 91.56 97 GLY A N 1
ATOM 719 C CA . GLY A 1 97 ? -10.207 -9.590 32.814 1.00 91.56 97 GLY A CA 1
ATOM 720 C C . GLY A 1 97 ? -9.855 -10.310 31.515 1.00 91.56 97 GLY A C 1
ATOM 721 O O . GLY A 1 97 ? -9.899 -11.538 31.514 1.00 91.56 97 GLY A O 1
ATOM 722 N N . GLN A 1 98 ? -9.571 -9.588 30.423 1.00 92.75 98 GLN A N 1
ATOM 723 C CA . GLN A 1 98 ? -9.450 -10.127 29.059 1.00 92.75 98 GLN A CA 1
ATOM 724 C C . GLN A 1 98 ? -10.565 -11.124 28.715 1.00 92.75 98 GLN A C 1
ATOM 726 O O . GLN A 1 98 ? -10.363 -12.180 28.110 1.00 92.75 98 GLN A O 1
ATOM 731 N N . ASN A 1 99 ? -11.783 -10.801 29.154 1.00 91.44 99 ASN A N 1
ATOM 732 C CA . ASN A 1 99 ? -12.929 -11.655 28.927 1.00 91.44 99 ASN A CA 1
ATOM 733 C C . ASN A 1 99 ? -13.420 -11.479 27.491 1.00 91.44 99 ASN A C 1
ATOM 735 O O . ASN A 1 99 ? -14.076 -10.495 27.160 1.00 91.44 99 ASN A O 1
ATOM 739 N N . PHE A 1 100 ? -13.160 -12.486 26.669 1.00 89.12 100 PHE A N 1
ATOM 740 C CA . PHE A 1 100 ? -13.576 -12.563 25.273 1.00 89.12 100 PHE A CA 1
ATOM 741 C C . PHE A 1 100 ? -15.088 -12.427 25.016 1.00 89.12 100 PHE A C 1
ATOM 743 O O . PHE A 1 100 ? -15.489 -12.199 23.880 1.00 89.12 100 PHE A O 1
ATOM 750 N N . LEU A 1 101 ? -15.944 -12.542 26.039 1.00 90.62 101 LEU A N 1
ATOM 751 C CA . LEU A 1 101 ? -17.377 -12.229 25.926 1.00 90.62 101 LEU A CA 1
ATOM 752 C C . LEU A 1 101 ? -17.656 -10.716 25.855 1.00 90.62 101 LEU A C 1
ATOM 754 O O . LEU A 1 101 ? -18.750 -10.312 25.479 1.00 90.62 101 LEU A O 1
ATOM 758 N N . HIS A 1 102 ? -16.675 -9.896 26.220 1.00 92.75 102 HIS A N 1
ATOM 759 C CA 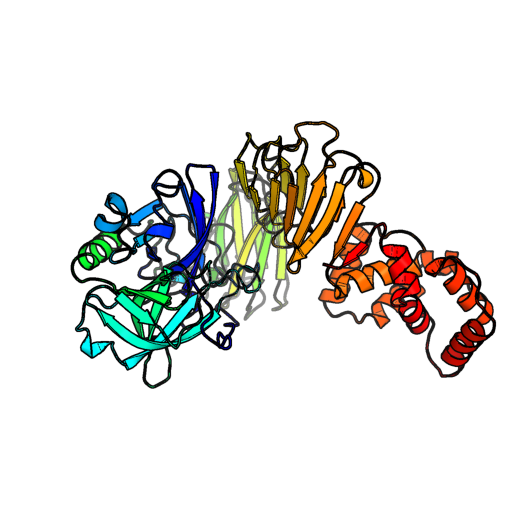. HIS A 1 102 ? -16.726 -8.435 26.272 1.00 92.75 102 HIS A CA 1
ATOM 760 C C . HIS A 1 102 ? -15.643 -7.801 25.393 1.00 92.75 102 HIS A C 1
ATOM 762 O O . HIS A 1 102 ? -15.303 -6.638 25.560 1.00 92.75 102 HIS A O 1
ATOM 768 N N . ASP A 1 103 ? -15.075 -8.559 24.455 1.00 95.81 103 ASP A N 1
ATOM 769 C CA . ASP A 1 103 ? -14.021 -8.085 23.563 1.00 95.81 103 ASP A CA 1
ATOM 770 C C . ASP A 1 103 ? -14.597 -7.158 22.478 1.00 95.81 103 ASP A C 1
ATOM 772 O O . ASP A 1 103 ? -14.830 -7.564 21.338 1.00 95.81 103 ASP A O 1
ATOM 776 N N . ILE A 1 104 ? -14.887 -5.918 22.874 1.00 96.12 104 ILE A N 1
ATOM 777 C CA . ILE A 1 104 ? -15.447 -4.845 22.052 1.00 96.12 104 ILE A CA 1
ATOM 778 C C . ILE A 1 104 ? -14.905 -3.483 22.506 1.00 96.12 104 ILE A C 1
ATOM 780 O O . ILE A 1 104 ? -14.651 -3.259 23.694 1.00 96.12 104 ILE A O 1
ATOM 784 N N . ALA A 1 105 ? -14.725 -2.568 21.555 1.00 97.75 105 ALA A N 1
ATOM 785 C CA . ALA A 1 105 ? -14.243 -1.218 21.807 1.00 97.75 105 ALA A CA 1
ATOM 786 C C . ALA A 1 105 ? -14.750 -0.192 20.789 1.00 97.75 105 ALA A C 1
ATOM 788 O O . ALA A 1 105 ? -15.191 -0.535 19.692 1.00 97.75 105 ALA A O 1
ATOM 789 N N . VAL A 1 106 ? -14.629 1.080 21.164 1.00 97.81 106 VAL A N 1
ATOM 790 C CA . VAL A 1 106 ? -14.868 2.248 20.318 1.00 97.81 106 VAL A CA 1
ATOM 791 C C . VAL A 1 106 ? -13.609 3.108 20.264 1.00 97.81 106 VAL A C 1
ATOM 793 O O . VAL A 1 106 ? -12.970 3.369 21.290 1.00 97.81 106 VAL A O 1
ATOM 796 N N . ILE A 1 107 ? -13.268 3.565 19.065 1.00 97.88 107 ILE A N 1
ATOM 797 C CA . ILE A 1 107 ? -12.185 4.512 18.799 1.00 97.88 107 ILE A CA 1
ATOM 798 C C . ILE A 1 107 ? -12.807 5.829 18.338 1.00 97.88 107 ILE A C 1
ATOM 800 O O . ILE A 1 107 ? -13.567 5.823 17.373 1.00 97.88 107 ILE A O 1
ATOM 804 N N . THR A 1 108 ? -12.439 6.941 18.970 1.00 93.38 108 THR A N 1
ATOM 805 C CA . THR A 1 108 ? -12.755 8.293 18.481 1.00 93.38 108 THR A CA 1
ATOM 806 C C . THR A 1 108 ? -11.571 8.835 17.691 1.00 93.38 108 THR A C 1
ATOM 808 O O . THR A 1 108 ? -10.432 8.775 18.160 1.00 93.38 108 THR A O 1
ATOM 811 N N . LEU A 1 109 ? -11.832 9.406 16.521 1.00 81.81 109 LEU A N 1
ATOM 812 C CA . LEU A 1 109 ? -10.837 9.955 15.604 1.00 81.81 109 LEU A CA 1
ATOM 813 C C . LEU A 1 109 ? -10.679 11.474 15.758 1.00 81.81 109 LEU A C 1
ATOM 815 O O . LEU A 1 109 ? -11.590 12.180 16.193 1.00 81.81 109 LEU A O 1
ATOM 819 N N . ASP A 1 110 ? -9.511 11.976 15.365 1.00 69.88 110 ASP A N 1
ATOM 820 C CA . ASP A 1 110 ? -9.141 13.397 15.313 1.00 69.88 110 ASP A CA 1
ATOM 821 C C . ASP A 1 110 ? -9.902 14.202 14.245 1.00 69.88 110 ASP A C 1
ATOM 823 O O . ASP A 1 110 ? -9.973 15.434 14.309 1.00 69.88 110 ASP A O 1
ATOM 827 N N . ARG A 1 111 ? -10.523 13.511 13.285 1.00 60.59 111 ARG A N 1
ATOM 828 C CA . ARG A 1 111 ? -11.320 14.103 12.207 1.00 60.59 111 ARG A CA 1
ATOM 829 C C . ARG A 1 111 ? -12.607 13.331 11.927 1.00 60.59 111 ARG A C 1
ATOM 831 O O . ARG A 1 111 ? -12.702 12.129 12.172 1.00 60.59 111 ARG A O 1
ATOM 838 N N . ASN A 1 112 ? -13.576 14.021 11.326 1.00 71.88 112 ASN A N 1
ATOM 839 C CA . ASN A 1 112 ? -14.898 13.476 11.010 1.00 71.88 112 ASN A CA 1
ATOM 840 C C . ASN A 1 112 ? -14.887 12.574 9.756 1.00 71.88 112 ASN A C 1
ATOM 842 O O . ASN A 1 112 ? -15.491 12.896 8.735 1.00 71.88 112 ASN A O 1
ATOM 846 N N . VAL A 1 113 ? -14.181 11.439 9.812 1.00 73.00 113 VAL A N 1
ATOM 847 C CA . VAL A 1 113 ? -14.083 10.466 8.702 1.00 73.00 113 VAL A CA 1
ATOM 848 C C . VAL A 1 113 ? -15.458 9.985 8.222 1.00 73.00 113 VAL A C 1
ATOM 850 O O . VAL A 1 113 ? -15.681 9.845 7.020 1.00 73.00 113 VAL A O 1
ATOM 853 N N . GLY A 1 114 ? -16.400 9.780 9.140 1.00 78.88 114 GLY A N 1
ATOM 854 C CA . GLY A 1 114 ? -17.754 9.309 8.858 1.00 78.88 114 GLY A CA 1
ATOM 855 C C . GLY A 1 114 ? -18.563 10.276 7.995 1.00 78.88 114 GLY A C 1
ATOM 856 O O . GLY A 1 114 ? -19.442 9.839 7.262 1.00 78.88 114 GLY A O 1
ATOM 857 N N . ASP A 1 115 ? -18.234 11.570 7.981 1.00 77.81 115 ASP A N 1
ATOM 858 C CA . ASP A 1 115 ? -18.878 12.527 7.071 1.00 77.81 115 ASP A CA 1
ATOM 859 C C . ASP A 1 115 ? -18.483 12.293 5.598 1.00 77.81 115 ASP A C 1
ATOM 861 O O . ASP A 1 115 ? -19.222 12.676 4.691 1.00 77.81 115 ASP A O 1
ATOM 865 N N . LEU A 1 116 ? -17.346 11.631 5.348 1.00 69.50 116 LEU A N 1
ATOM 866 C CA . LEU A 1 116 ? -16.865 11.285 4.005 1.00 69.50 116 LEU A CA 1
ATOM 867 C C . LEU A 1 116 ? -17.403 9.933 3.529 1.00 69.50 116 LEU A C 1
ATOM 869 O O . LEU A 1 116 ? -17.734 9.763 2.352 1.00 69.50 116 LEU A O 1
ATOM 873 N N . VAL A 1 117 ? -17.463 8.961 4.441 1.00 77.62 117 VAL A N 1
ATOM 874 C CA . VAL A 1 117 ? -17.742 7.558 4.099 1.00 77.62 117 VAL A CA 1
ATOM 875 C C . VAL A 1 117 ? -19.116 7.069 4.550 1.00 77.62 117 VAL A C 1
ATOM 877 O O . VAL A 1 117 ? -19.547 5.985 4.165 1.00 77.62 117 VAL A O 1
ATOM 880 N N . GLY A 1 118 ? -19.849 7.886 5.301 1.00 84.00 118 GLY A N 1
ATOM 881 C CA . GLY A 1 118 ? -21.026 7.452 6.041 1.00 84.00 118 GLY A CA 1
ATOM 882 C C . GLY A 1 118 ? -20.644 6.605 7.255 1.00 84.00 118 GLY A C 1
ATOM 883 O O . GLY A 1 118 ? -19.475 6.438 7.599 1.00 84.00 118 GLY A O 1
ATOM 884 N N . TRP A 1 119 ? -21.652 6.060 7.921 1.00 91.75 119 TRP A N 1
ATOM 885 C CA . TRP A 1 119 ? -21.478 5.148 9.045 1.00 91.75 119 TRP A CA 1
ATOM 886 C C . TRP A 1 119 ? -22.661 4.191 9.124 1.00 91.75 119 TRP A C 1
ATOM 888 O O . TRP A 1 119 ? -23.701 4.401 8.493 1.00 91.75 119 TRP A O 1
ATOM 898 N N . TYR A 1 120 ? -22.489 3.127 9.897 1.00 91.25 120 TYR A N 1
ATOM 899 C CA . TYR A 1 120 ? -23.512 2.121 10.115 1.00 91.25 120 TYR A CA 1
ATOM 900 C C . TYR A 1 120 ? -24.280 2.367 11.409 1.00 91.25 120 TYR A C 1
ATOM 902 O O . TYR A 1 120 ? -23.701 2.708 12.440 1.00 91.25 120 TYR A O 1
ATOM 910 N N . ASP A 1 121 ? -25.578 2.075 11.374 1.00 90.12 121 ASP A N 1
ATOM 911 C CA . ASP A 1 121 ? -26.350 1.869 12.593 1.00 90.12 121 ASP A CA 1
ATOM 912 C C . ASP A 1 121 ? -25.922 0.566 13.279 1.00 90.12 121 ASP A C 1
ATOM 914 O O . ASP A 1 121 ? -25.581 -0.433 12.632 1.00 90.12 121 ASP A O 1
ATOM 918 N N . TYR A 1 122 ? -26.052 0.515 14.601 1.00 91.69 122 TYR A N 1
ATOM 919 C CA . TYR A 1 122 ? -25.789 -0.686 15.386 1.00 91.69 122 TYR A CA 1
ATOM 920 C C . TYR A 1 122 ? -26.990 -1.087 16.248 1.00 91.69 122 TYR A C 1
ATOM 922 O O . TYR A 1 122 ? -27.779 -0.254 16.691 1.00 91.69 122 TYR A O 1
ATOM 930 N N . THR A 1 123 ? -27.134 -2.390 16.489 1.00 90.50 123 THR A N 1
ATOM 931 C CA . THR A 1 123 ? -28.216 -2.965 17.292 1.00 90.50 123 THR A CA 1
ATOM 932 C C . THR A 1 123 ? -27.631 -3.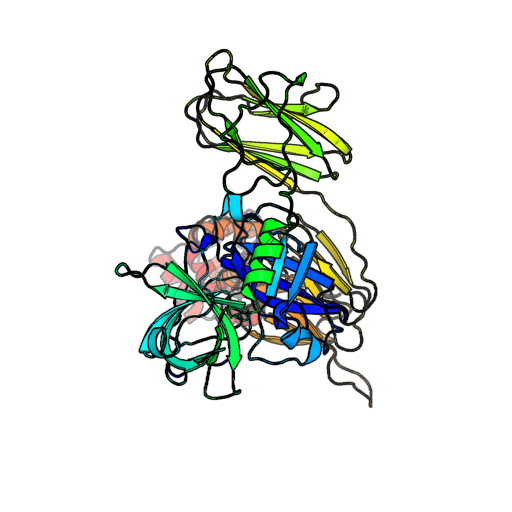640 18.522 1.00 90.50 123 THR A C 1
ATOM 934 O O . THR A 1 123 ? -26.921 -4.639 18.417 1.00 90.50 123 THR A O 1
ATOM 937 N N . ALA A 1 124 ? -27.965 -3.111 19.698 1.00 89.44 124 ALA A N 1
ATOM 938 C CA . ALA A 1 124 ? -27.550 -3.674 20.974 1.00 89.44 124 ALA A CA 1
ATOM 939 C C . ALA A 1 124 ? -28.562 -4.694 21.520 1.00 89.44 124 ALA A C 1
ATOM 941 O O . ALA A 1 124 ? -29.778 -4.509 21.428 1.00 89.44 124 ALA A O 1
ATOM 942 N N . GLY A 1 125 ? -28.063 -5.757 22.148 1.00 85.56 125 GLY A N 1
ATOM 943 C CA . GLY A 1 125 ? -28.884 -6.790 22.774 1.00 85.56 125 GLY A CA 1
ATOM 944 C C . GLY A 1 125 ? -29.588 -7.698 21.759 1.00 85.56 125 GLY A C 1
ATOM 945 O O . GLY A 1 125 ? -28.990 -8.137 20.775 1.00 85.56 125 GLY A O 1
ATOM 946 N N . GLY A 1 126 ? -30.844 -8.055 22.041 1.00 85.56 126 GLY A N 1
ATOM 947 C CA . GLY A 1 126 ? -31.620 -9.066 21.307 1.00 85.56 126 GLY A CA 1
ATOM 948 C C . GLY A 1 126 ? -31.596 -10.448 21.972 1.00 85.56 126 GLY A C 1
ATOM 949 O O . GLY A 1 126 ? -30.786 -10.716 22.861 1.00 85.56 126 GLY A O 1
ATOM 950 N N . THR A 1 127 ? -32.502 -11.333 21.558 1.00 89.44 127 THR A N 1
ATOM 951 C CA . THR A 1 127 ? -32.587 -12.701 22.108 1.00 89.44 127 THR A CA 1
ATOM 952 C C . THR A 1 127 ? -31.720 -13.673 21.312 1.00 89.44 127 THR A C 1
ATOM 954 O O . THR A 1 127 ? -31.512 -13.483 20.118 1.00 89.44 127 THR A O 1
ATOM 957 N N . ASP A 1 128 ? -31.262 -14.759 21.929 1.00 91.19 128 ASP A N 1
ATOM 958 C CA . ASP A 1 128 ? -30.455 -15.776 21.235 1.00 91.19 128 ASP A CA 1
ATOM 959 C C . ASP A 1 128 ? -31.214 -16.399 20.049 1.00 91.19 128 ASP A C 1
ATOM 961 O O . ASP A 1 128 ? -30.640 -16.675 18.993 1.00 91.19 128 ASP A O 1
ATOM 965 N N . ALA A 1 129 ? -32.538 -16.537 20.181 1.00 90.06 129 ALA A N 1
ATOM 966 C CA . ALA A 1 129 ? -33.432 -17.004 19.121 1.00 90.06 129 ALA A CA 1
ATOM 967 C C . ALA A 1 129 ? -33.562 -16.017 17.946 1.00 90.06 129 ALA A C 1
ATOM 969 O O . ALA A 1 129 ? -33.921 -16.417 16.840 1.00 90.06 129 ALA A O 1
ATOM 970 N N . GLN A 1 130 ? -33.281 -14.730 18.163 1.00 88.81 130 GLN A N 1
ATOM 971 C CA . GLN A 1 130 ? -33.309 -13.723 17.105 1.00 88.81 130 GLN A CA 1
ATOM 972 C C . GLN A 1 130 ? -32.167 -13.924 16.106 1.00 88.81 130 GLN A C 1
ATOM 974 O O . GLN A 1 130 ? -32.363 -13.667 14.917 1.00 88.81 130 GLN A O 1
ATOM 979 N N . TYR A 1 131 ? -31.002 -14.374 16.584 1.00 90.56 131 TYR A N 1
ATOM 980 C CA . TYR A 1 131 ? -29.783 -14.480 15.782 1.00 90.56 131 TYR A CA 1
ATOM 981 C C . TYR A 1 131 ? -29.428 -15.912 15.395 1.00 90.56 131 TYR A C 1
ATOM 983 O O . TYR A 1 131 ? -28.909 -16.113 14.302 1.00 90.56 131 TYR A O 1
ATOM 991 N N . THR A 1 132 ? -29.737 -16.908 16.230 1.00 93.50 132 THR A N 1
ATOM 992 C CA . THR A 1 132 ? -29.466 -18.318 15.910 1.00 93.50 132 THR A CA 1
ATOM 993 C C . THR A 1 132 ? -30.167 -18.719 14.609 1.00 93.50 132 THR A C 1
ATOM 995 O O . THR A 1 132 ? -31.364 -18.491 14.428 1.00 93.50 132 THR A O 1
ATOM 998 N N . GLY A 1 133 ? -29.405 -19.293 13.680 1.00 90.44 133 GLY A N 1
ATOM 999 C CA . GLY A 1 133 ? -29.859 -19.694 12.354 1.00 90.44 133 GLY A CA 1
ATOM 1000 C C . GLY A 1 133 ? -30.018 -18.551 11.345 1.00 90.44 133 GLY A C 1
ATOM 1001 O O . GLY A 1 133 ? -30.481 -18.809 10.234 1.00 90.44 133 GLY A O 1
ATOM 1002 N N . LYS A 1 134 ? -29.665 -17.301 11.672 1.00 89.12 134 LYS A N 1
ATOM 1003 C CA . LYS A 1 134 ? -29.707 -16.185 10.710 1.00 89.12 134 LYS A CA 1
ATOM 1004 C C . LYS A 1 134 ? -28.462 -16.147 9.838 1.00 89.12 134 LYS A C 1
ATOM 1006 O O . LYS A 1 134 ? -27.359 -16.363 10.325 1.00 89.12 134 LYS A O 1
ATOM 1011 N N . GLN A 1 135 ? -28.653 -15.805 8.564 1.00 89.88 135 GLN A N 1
ATOM 1012 C CA . GLN A 1 135 ? -27.548 -15.473 7.674 1.00 89.88 135 GLN A CA 1
ATOM 1013 C C . GLN A 1 135 ? -27.066 -14.043 7.951 1.00 89.88 135 GLN A C 1
ATOM 1015 O O . GLN A 1 135 ? -27.870 -13.106 8.003 1.00 89.88 135 GLN A O 1
ATOM 1020 N N . ILE A 1 136 ? -25.759 -13.892 8.113 1.00 91.94 136 ILE A N 1
ATOM 1021 C CA . ILE A 1 136 ? -25.061 -12.638 8.384 1.00 91.94 136 ILE A CA 1
ATOM 1022 C C . ILE A 1 136 ? -23.948 -12.425 7.358 1.00 91.94 136 ILE A C 1
ATOM 1024 O O . ILE A 1 136 ? -23.628 -13.321 6.574 1.00 91.94 136 ILE A O 1
ATOM 1028 N N . ALA A 1 137 ? -23.375 -11.228 7.361 1.00 91.62 137 ALA A N 1
ATOM 1029 C CA . ALA A 1 137 ? -22.157 -10.912 6.625 1.00 91.62 137 ALA A CA 1
ATOM 1030 C C . ALA A 1 137 ? -21.110 -10.338 7.582 1.00 91.62 137 ALA A C 1
ATOM 1032 O O . ALA A 1 137 ? -21.477 -9.612 8.504 1.00 91.62 137 ALA A O 1
ATOM 1033 N N . THR A 1 138 ? -19.835 -10.623 7.341 1.00 94.62 138 THR A N 1
ATOM 1034 C CA . THR A 1 138 ? -18.706 -9.899 7.936 1.00 94.62 138 THR A CA 1
ATOM 1035 C C . THR A 1 138 ? -17.887 -9.264 6.830 1.00 94.62 138 THR A C 1
ATOM 1037 O O . THR A 1 138 ? -17.745 -9.861 5.764 1.00 94.62 138 THR A O 1
ATOM 1040 N N . VAL A 1 139 ? -17.360 -8.069 7.065 1.00 94.69 139 VAL A N 1
ATOM 1041 C CA . VAL A 1 139 ? -16.492 -7.383 6.103 1.00 94.69 139 VAL A CA 1
ATOM 1042 C C . VAL A 1 139 ? -15.277 -6.837 6.836 1.00 94.69 139 VAL A C 1
ATOM 1044 O O . VAL A 1 139 ? -15.439 -6.235 7.891 1.00 94.69 139 VAL A O 1
ATOM 1047 N N . GLY A 1 140 ? -14.078 -7.044 6.299 1.00 95.62 140 GLY A N 1
ATOM 1048 C CA . GLY A 1 140 ? -12.852 -6.532 6.906 1.00 95.62 140 GLY A CA 1
ATOM 1049 C C . GLY A 1 140 ? -11.591 -6.874 6.123 1.00 95.62 140 GLY A C 1
ATOM 1050 O O . GLY A 1 140 ? -11.655 -7.248 4.952 1.00 95.62 140 GLY A O 1
ATOM 1051 N N . PHE A 1 141 ? -10.447 -6.768 6.796 1.00 91.00 141 PHE A N 1
ATOM 1052 C CA . PHE A 1 141 ? -9.104 -6.779 6.213 1.00 91.00 141 PHE A CA 1
ATOM 1053 C C . PHE A 1 141 ? -8.294 -7.996 6.690 1.00 91.00 141 PHE A C 1
ATOM 1055 O O . PHE A 1 141 ? -7.534 -7.923 7.656 1.00 91.00 141 PHE A O 1
ATOM 1062 N N . PRO A 1 142 ? -8.481 -9.170 6.063 1.00 87.56 142 PRO A N 1
ATOM 1063 C CA . PRO A 1 142 ? -7.755 -10.382 6.426 1.00 87.56 142 PRO A CA 1
ATOM 1064 C C . PRO A 1 142 ? -6.267 -10.316 6.054 1.00 87.56 142 PRO A C 1
ATOM 1066 O O . PRO A 1 142 ? -5.903 -10.000 4.925 1.00 87.56 142 PRO A O 1
ATOM 1069 N N . GLY A 1 143 ? -5.401 -10.700 6.988 1.00 73.50 143 GLY A N 1
ATOM 1070 C CA . GLY A 1 143 ? -3.948 -10.692 6.819 1.00 73.50 143 GLY A CA 1
ATOM 1071 C C . GLY A 1 143 ? -3.385 -11.816 5.944 1.00 73.50 143 GLY A C 1
ATOM 1072 O O . GLY A 1 143 ? -2.217 -11.745 5.580 1.00 73.50 143 GLY A O 1
ATOM 1073 N N . ASP A 1 144 ? -4.184 -12.832 5.600 1.00 80.38 144 ASP A N 1
ATOM 1074 C CA . ASP A 1 144 ? -3.819 -13.904 4.659 1.00 80.38 144 ASP A CA 1
ATOM 1075 C C . ASP A 1 144 ? -4.154 -13.574 3.192 1.00 80.38 144 ASP A C 1
ATOM 1077 O O . ASP A 1 144 ? -3.928 -14.382 2.291 1.00 80.38 144 ASP A O 1
ATOM 1081 N N . LYS A 1 145 ? -4.707 -12.385 2.938 1.00 79.50 145 LYS A N 1
ATOM 1082 C CA . LYS A 1 145 ? -4.980 -11.850 1.601 1.00 79.50 145 LYS A CA 1
ATOM 1083 C C . LYS A 1 145 ? -3.961 -10.757 1.255 1.00 79.50 145 LYS A C 1
ATOM 1085 O O . LYS A 1 145 ? -3.206 -10.336 2.134 1.00 79.50 145 LYS A O 1
ATOM 1090 N N . PRO A 1 146 ? -3.905 -10.287 -0.010 1.00 74.06 146 PRO A N 1
ATOM 1091 C CA . PRO A 1 146 ? -3.065 -9.148 -0.359 1.00 74.06 146 PRO A CA 1
ATOM 1092 C C . PRO A 1 146 ? -3.286 -7.985 0.613 1.00 74.06 146 PRO A C 1
ATOM 1094 O O . PRO A 1 146 ? -4.421 -7.701 1.002 1.00 74.06 146 PRO A O 1
ATOM 1097 N N . TYR A 1 147 ? -2.191 -7.357 1.027 1.00 65.19 147 TYR A N 1
ATOM 1098 C CA . TYR A 1 147 ? -2.179 -6.300 2.037 1.00 65.19 147 TYR A CA 1
ATOM 1099 C C . TYR A 1 147 ? -3.252 -5.233 1.782 1.00 65.19 147 TYR A C 1
ATOM 1101 O O . TYR A 1 147 ? -3.479 -4.883 0.631 1.00 65.19 147 TYR A O 1
ATOM 1109 N N . GLY A 1 148 ? -3.910 -4.740 2.837 1.00 64.31 148 GLY A N 1
ATOM 1110 C CA . GLY A 1 148 ? -4.877 -3.643 2.751 1.00 64.31 148 GLY A CA 1
ATOM 1111 C C . GLY A 1 148 ? -6.089 -3.902 1.851 1.00 64.31 148 GLY A C 1
ATOM 1112 O O . GLY A 1 148 ? -6.739 -2.957 1.420 1.00 64.31 148 GLY A O 1
ATOM 1113 N N . THR A 1 149 ? -6.398 -5.158 1.502 1.00 78.44 149 THR A N 1
ATOM 1114 C CA . THR A 1 149 ? -7.586 -5.476 0.692 1.00 78.44 149 THR A CA 1
ATOM 1115 C C . THR A 1 149 ? -8.777 -5.870 1.560 1.00 78.44 149 THR A C 1
ATOM 1117 O O . THR A 1 149 ? -8.635 -6.612 2.531 1.00 78.44 149 THR A O 1
ATOM 1120 N N . GLU A 1 150 ? -9.960 -5.383 1.187 1.00 90.19 150 GLU A N 1
ATOM 1121 C CA . GLU A 1 150 ? -11.226 -5.624 1.886 1.00 90.19 150 GLU A CA 1
ATOM 1122 C C . GLU A 1 150 ? -11.935 -6.879 1.347 1.00 90.19 150 GLU A C 1
ATOM 1124 O O . GLU A 1 150 ? -12.032 -7.095 0.133 1.00 90.19 150 GLU A O 1
ATOM 1129 N N . TRP A 1 151 ? -12.450 -7.721 2.244 1.00 94.12 151 TRP A N 1
ATOM 1130 C CA . TRP A 1 151 ? -13.103 -8.987 1.904 1.00 94.12 151 TRP A CA 1
ATOM 1131 C C . TRP A 1 151 ? -14.387 -9.184 2.697 1.00 94.12 151 TRP A C 1
ATOM 1133 O O . TRP A 1 151 ? -14.449 -8.875 3.888 1.00 94.12 151 TRP A O 1
ATOM 1143 N N . ILE A 1 152 ? -15.391 -9.763 2.041 1.00 93.00 152 ILE A N 1
ATOM 1144 C CA . ILE A 1 152 ? -16.659 -10.163 2.646 1.00 93.00 152 ILE A CA 1
ATOM 1145 C C . ILE A 1 152 ? -16.704 -11.676 2.857 1.00 93.00 152 ILE A C 1
ATOM 1147 O O . ILE A 1 152 ? -16.382 -12.445 1.952 1.00 93.00 152 ILE A O 1
ATOM 1151 N N . GLY A 1 153 ? -17.144 -12.087 4.044 1.00 91.88 153 GLY A N 1
ATOM 1152 C CA . GLY A 1 153 ? -17.547 -13.456 4.360 1.00 91.88 153 GLY A CA 1
ATOM 1153 C C . GLY A 1 153 ? -19.045 -13.511 4.652 1.00 91.88 153 GLY A C 1
ATOM 1154 O O . GLY A 1 153 ? -19.592 -12.611 5.298 1.00 91.88 153 GLY A O 1
ATOM 1155 N N . ILE A 1 154 ? -19.725 -14.555 4.180 1.00 89.50 154 ILE A N 1
ATOM 1156 C CA . ILE A 1 154 ? -21.152 -14.787 4.439 1.00 89.50 154 ILE A CA 1
ATOM 1157 C C . ILE A 1 154 ? -21.286 -16.065 5.253 1.00 89.50 154 ILE A C 1
ATOM 1159 O O . ILE A 1 154 ? -20.693 -17.080 4.919 1.00 89.50 154 ILE A O 1
ATOM 1163 N N . ALA A 1 155 ? -22.095 -16.039 6.307 1.00 89.75 155 ALA A N 1
ATOM 1164 C CA . ALA A 1 155 ? -22.258 -17.212 7.157 1.00 89.75 155 ALA A CA 1
ATOM 1165 C C . ALA A 1 155 ? -23.629 -17.289 7.798 1.00 89.75 155 ALA A C 1
ATOM 1167 O O . ALA A 1 155 ? -24.382 -16.313 7.818 1.00 89.75 155 ALA A O 1
ATOM 1168 N N . GLN A 1 156 ? -23.940 -18.452 8.358 1.00 91.19 156 GLN A N 1
ATOM 1169 C CA . GLN A 1 156 ? -25.103 -18.643 9.206 1.00 91.19 156 GLN A CA 1
ATOM 1170 C C . GLN A 1 156 ? -24.647 -18.734 10.661 1.00 91.19 156 GLN A C 1
ATOM 1172 O O . GLN A 1 156 ? -23.699 -19.438 10.980 1.00 91.19 156 GLN A O 1
ATOM 1177 N N . VAL A 1 157 ? -25.320 -18.020 11.561 1.00 92.62 157 VAL A N 1
ATOM 1178 C CA . VAL A 1 157 ? -25.030 -18.116 12.996 1.00 92.62 157 VAL A CA 1
ATOM 1179 C C . VAL A 1 157 ? -25.463 -19.498 13.489 1.00 92.62 157 VAL A C 1
ATOM 1181 O O . VAL A 1 157 ? -26.662 -19.747 13.624 1.00 92.62 157 VAL A O 1
ATOM 1184 N N . ASP A 1 158 ? -24.509 -20.377 13.789 1.00 92.31 158 ASP A N 1
ATOM 1185 C CA . ASP A 1 158 ? -24.790 -21.729 14.290 1.00 92.31 158 ASP A CA 1
ATOM 1186 C C . ASP A 1 158 ? -25.418 -21.676 15.687 1.00 92.31 158 ASP A C 1
ATOM 1188 O O . ASP A 1 158 ? -26.405 -22.355 15.977 1.00 92.31 158 ASP A O 1
ATOM 1192 N N . GLN A 1 159 ? -24.879 -20.812 16.550 1.00 92.69 159 GLN A N 1
ATOM 1193 C CA . GLN A 1 159 ? -25.399 -20.607 17.896 1.00 92.69 159 GLN A CA 1
ATOM 1194 C C . GLN A 1 159 ? -25.148 -19.180 18.378 1.00 92.69 159 GLN A C 1
ATOM 1196 O O . GLN A 1 159 ? -24.004 -18.727 18.446 1.00 92.69 159 GLN A O 1
ATOM 1201 N N . SER A 1 160 ? -26.204 -18.492 18.807 1.00 92.81 160 SER A N 1
ATOM 1202 C CA . SER A 1 160 ? -26.077 -17.251 19.571 1.00 92.81 160 SER A CA 1
ATOM 1203 C C . SER A 1 160 ? -26.187 -17.523 21.072 1.00 92.81 160 SER A C 1
ATOM 1205 O O . SER A 1 160 ? -26.985 -18.351 21.504 1.00 92.81 160 SER A O 1
ATOM 1207 N N . THR A 1 161 ? -25.379 -16.815 21.855 1.00 90.88 161 THR A N 1
ATOM 1208 C CA . THR A 1 161 ? -25.531 -16.648 23.307 1.00 90.88 161 THR A CA 1
ATOM 1209 C C . THR A 1 161 ? -25.747 -15.172 23.606 1.00 90.88 161 THR A C 1
ATOM 1211 O O . THR A 1 161 ? -25.539 -14.348 22.713 1.00 90.88 161 THR A O 1
ATOM 1214 N N . GLN A 1 162 ? -26.058 -14.814 24.856 1.00 87.06 162 GLN A N 1
ATOM 1215 C CA . GLN A 1 162 ? -26.225 -13.421 25.287 1.00 87.06 162 GLN A CA 1
ATOM 1216 C C . GLN A 1 162 ? -25.091 -12.486 24.818 1.00 87.06 162 GLN A C 1
ATOM 1218 O O . GLN A 1 162 ? -25.364 -11.339 24.464 1.00 87.06 162 GLN A O 1
ATOM 1223 N N . SER A 1 163 ? -23.852 -12.986 24.753 1.00 89.44 163 SER A N 1
ATOM 1224 C CA . SER A 1 163 ? -22.658 -12.180 24.465 1.00 89.44 163 SER A CA 1
ATOM 1225 C C . SER A 1 163 ? -21.954 -12.538 23.156 1.00 89.44 163 SER A C 1
ATOM 1227 O O . SER A 1 163 ? -21.144 -11.749 22.681 1.00 89.44 163 SER A O 1
ATOM 1229 N N . THR A 1 164 ? -22.235 -13.693 22.542 1.00 92.12 164 THR A N 1
ATOM 1230 C CA . THR A 1 164 ? -21.503 -14.142 21.344 1.00 92.12 164 THR A CA 1
ATOM 1231 C C . THR A 1 164 ? -22.393 -14.654 20.220 1.00 92.12 164 THR A C 1
ATOM 1233 O O . THR A 1 164 ? -23.494 -15.170 20.432 1.00 92.12 164 THR A O 1
ATOM 1236 N N . LEU A 1 165 ? -21.876 -14.535 19.000 1.00 93.31 165 LEU A N 1
ATOM 1237 C CA . LEU A 1 165 ? -22.303 -15.297 17.830 1.00 93.31 165 LEU A CA 1
ATOM 1238 C C . LEU A 1 165 ? -21.206 -16.317 17.537 1.00 93.31 165 LEU A C 1
ATOM 1240 O O . LEU A 1 165 ? -20.045 -15.935 17.383 1.00 93.31 165 LEU A O 1
ATOM 1244 N N . ASN A 1 166 ? -21.562 -17.597 17.508 1.00 92.81 166 ASN A N 1
ATOM 1245 C CA . ASN A 1 166 ? -20.624 -18.688 17.273 1.00 92.81 166 ASN A CA 1
ATOM 1246 C C . ASN A 1 166 ? -20.876 -19.287 15.894 1.00 92.81 166 ASN A C 1
ATOM 1248 O O . ASN A 1 166 ? -22.026 -19.552 15.530 1.00 92.81 166 ASN A O 1
ATOM 1252 N N . PHE A 1 167 ? -19.781 -19.520 15.181 1.00 91.38 167 PHE A N 1
ATOM 1253 C CA . PHE A 1 167 ? -19.754 -20.095 13.848 1.00 91.38 167 PHE A CA 1
ATOM 1254 C C . PHE A 1 167 ? -18.813 -21.300 13.883 1.00 91.38 167 PHE A C 1
ATOM 1256 O O . PHE A 1 167 ? -17.605 -21.148 14.062 1.00 91.38 167 PHE A O 1
ATOM 1263 N N . THR A 1 168 ? -19.384 -22.498 13.838 1.00 84.88 168 THR A N 1
ATOM 1264 C CA . THR A 1 168 ? -18.689 -23.788 13.952 1.00 84.88 168 THR A CA 1
ATOM 1265 C C . THR A 1 168 ? -18.555 -24.495 12.608 1.00 84.88 168 THR A C 1
ATOM 1267 O O . THR A 1 168 ? -17.761 -25.424 12.482 1.00 84.88 168 THR A O 1
ATOM 1270 N N . SER A 1 169 ? -19.356 -24.097 11.617 1.00 74.19 169 SER A N 1
ATOM 1271 C CA . SER A 1 169 ? -19.418 -24.760 10.311 1.00 74.19 169 SER A CA 1
ATOM 1272 C C . SER A 1 169 ? -19.305 -23.817 9.115 1.00 74.19 169 SER A C 1
ATOM 1274 O O . SER A 1 169 ? -19.111 -24.279 7.995 1.00 74.19 169 SER A O 1
ATOM 1276 N N . THR A 1 170 ? -19.439 -22.512 9.344 1.00 74.69 170 THR A N 1
ATOM 1277 C CA . THR A 1 170 ? -19.414 -21.465 8.315 1.00 74.69 170 THR A CA 1
ATOM 1278 C C . THR A 1 170 ? -18.651 -20.249 8.846 1.00 74.69 170 THR A C 1
ATOM 1280 O O . THR A 1 170 ? -18.348 -20.208 10.033 1.00 74.69 170 THR A O 1
ATOM 1283 N N . LEU A 1 171 ? -18.371 -19.254 8.001 1.00 85.50 171 LEU A N 1
ATOM 1284 C CA . LEU A 1 171 ? -17.606 -18.035 8.306 1.00 85.50 171 LEU A CA 1
ATOM 1285 C C . LEU A 1 171 ? -16.086 -18.221 8.346 1.00 85.50 171 LEU A C 1
ATOM 1287 O O . LEU A 1 171 ? -15.497 -18.428 9.409 1.00 85.50 171 LEU A O 1
ATOM 1291 N N . ASP A 1 172 ? -15.449 -18.008 7.202 1.00 86.38 172 ASP A N 1
ATOM 1292 C CA . ASP A 1 172 ? -14.001 -17.868 7.106 1.00 86.38 172 ASP A CA 1
ATOM 1293 C C . ASP A 1 172 ? -13.547 -16.487 7.580 1.00 86.38 172 ASP A C 1
ATOM 1295 O O . ASP A 1 172 ? -13.958 -15.454 7.048 1.00 86.38 172 ASP A O 1
ATOM 1299 N N . VAL A 1 173 ? -12.671 -16.461 8.585 1.00 87.12 173 VAL A N 1
ATOM 1300 C CA . VAL A 1 173 ? -12.000 -15.245 9.063 1.00 87.12 173 VAL A CA 1
ATOM 1301 C C . VAL A 1 173 ? -10.552 -15.558 9.428 1.00 87.12 173 VAL A C 1
ATOM 1303 O O . VAL A 1 173 ? -10.213 -16.675 9.815 1.00 87.12 173 VAL A O 1
ATOM 1306 N N . PHE A 1 174 ? -9.676 -14.560 9.350 1.00 84.81 174 PHE A N 1
ATOM 1307 C CA . PHE A 1 174 ? -8.251 -14.717 9.645 1.00 84.81 174 PHE A CA 1
ATOM 1308 C C . PHE A 1 174 ? -7.724 -13.538 10.464 1.00 84.81 174 PHE A C 1
ATOM 1310 O O . PHE A 1 174 ? -8.386 -12.503 10.549 1.00 84.81 174 PHE A O 1
ATOM 1317 N N . GLY A 1 175 ? -6.536 -13.681 11.065 1.00 81.31 175 GLY A N 1
ATOM 1318 C CA . GLY A 1 175 ? -5.863 -12.566 11.742 1.00 81.31 175 GLY A CA 1
ATOM 1319 C C . GLY A 1 175 ? -5.814 -11.327 10.840 1.00 81.31 175 GLY A C 1
ATOM 1320 O O . GLY A 1 175 ? -5.605 -11.462 9.639 1.00 81.31 175 GLY A O 1
ATOM 1321 N N . GLY A 1 176 ? -6.082 -10.145 11.397 1.00 81.38 176 GLY A N 1
ATOM 1322 C CA . GLY A 1 176 ? -6.388 -8.920 10.641 1.00 81.38 176 GLY A CA 1
ATOM 1323 C C . GLY A 1 176 ? -7.887 -8.594 10.589 1.00 81.38 176 GLY A C 1
ATOM 1324 O O . GLY A 1 176 ? -8.264 -7.426 10.626 1.00 81.38 176 GLY A O 1
ATOM 1325 N N . GLN A 1 177 ? -8.771 -9.599 10.643 1.00 93.62 177 GLN A N 1
ATOM 1326 C CA . GLN A 1 177 ? -10.221 -9.368 10.725 1.00 93.62 177 GLN A CA 1
ATOM 1327 C C . GLN A 1 177 ? -10.749 -9.116 12.143 1.00 93.62 177 GLN A C 1
ATOM 1329 O O . GLN A 1 177 ? -11.954 -8.927 12.312 1.00 93.62 177 GLN A O 1
ATOM 1334 N N . SER A 1 178 ? -9.891 -9.068 13.160 1.00 95.38 178 SER A N 1
ATOM 1335 C CA . SER A 1 178 ? -10.267 -8.597 14.497 1.00 95.38 178 SER A CA 1
ATOM 1336 C C . SER A 1 178 ? -10.961 -7.247 14.431 1.00 95.38 178 SER A C 1
ATOM 1338 O O . SER A 1 178 ? -10.413 -6.306 13.880 1.00 95.38 178 SER A O 1
ATOM 1340 N N . GLY A 1 179 ? -12.174 -7.164 14.968 1.00 97.69 179 GLY A N 1
ATOM 1341 C CA . GLY A 1 179 ? -13.012 -5.972 14.941 1.00 97.69 179 GLY A CA 1
ATOM 1342 C C . GLY A 1 179 ? -13.906 -5.818 13.711 1.00 97.69 179 GLY A C 1
ATOM 1343 O O . GLY A 1 179 ? -14.721 -4.900 13.692 1.00 97.69 179 GLY A O 1
ATOM 1344 N N . SER A 1 180 ? -13.824 -6.716 12.720 1.00 97.62 180 SER A N 1
ATOM 1345 C CA . SER A 1 180 ? -14.692 -6.661 11.533 1.00 97.62 180 SER A CA 1
ATOM 1346 C C . SER A 1 180 ? -16.171 -6.633 11.941 1.00 97.62 180 SER A C 1
ATOM 1348 O O . SER A 1 180 ? -16.582 -7.466 12.760 1.00 97.62 180 SER A O 1
ATOM 1350 N N . PRO A 1 181 ? -16.989 -5.710 11.408 1.00 96.44 181 PRO A N 1
ATOM 1351 C CA . PRO A 1 181 ? -18.417 -5.653 11.701 1.00 96.44 181 PRO A CA 1
ATOM 1352 C C . PRO A 1 181 ? -19.154 -6.910 11.228 1.00 96.44 181 PRO A C 1
ATOM 1354 O O . PRO A 1 181 ? -18.997 -7.350 10.092 1.00 96.44 181 PRO A O 1
ATOM 1357 N N . VAL A 1 182 ? -20.046 -7.429 12.073 1.00 95.25 182 VAL A N 1
ATOM 1358 C CA . VAL A 1 182 ? -21.015 -8.468 11.705 1.00 95.25 182 VAL A CA 1
ATOM 1359 C C . VAL A 1 182 ? -22.380 -7.833 11.478 1.00 95.25 182 VAL A C 1
ATOM 1361 O O . VAL A 1 182 ? -22.973 -7.257 12.392 1.00 95.25 182 VAL A O 1
ATOM 1364 N N . PHE A 1 183 ? -22.901 -7.972 10.262 1.00 90.69 183 PHE A N 1
ATOM 1365 C CA . PHE A 1 183 ? -24.143 -7.357 9.811 1.00 90.69 183 PHE A CA 1
ATOM 1366 C C . PHE A 1 183 ? -25.297 -8.351 9.729 1.00 90.69 183 PHE A C 1
ATOM 1368 O O . PHE A 1 183 ? -25.158 -9.465 9.218 1.00 90.69 183 PHE A O 1
ATOM 1375 N N . THR A 1 184 ? -26.491 -7.891 10.096 1.00 81.25 184 THR A N 1
ATOM 1376 C CA . THR A 1 184 ? -27.730 -8.508 9.594 1.00 81.25 184 THR A CA 1
ATOM 1377 C C . THR A 1 184 ? -27.950 -8.133 8.126 1.00 81.25 184 THR A C 1
ATOM 1379 O O . THR A 1 184 ? -27.681 -6.997 7.728 1.00 81.25 184 THR A O 1
ATOM 1382 N N . ARG A 1 185 ? -28.447 -9.072 7.307 1.00 73.25 185 ARG A N 1
ATOM 1383 C CA . ARG A 1 185 ? -28.714 -8.832 5.877 1.00 73.25 185 ARG A CA 1
ATOM 1384 C C . ARG A 1 185 ? -30.157 -8.385 5.628 1.00 73.25 185 ARG A C 1
ATOM 1386 O O . ARG A 1 185 ? -31.099 -8.943 6.194 1.00 73.25 185 ARG A O 1
ATOM 1393 N N . ALA A 1 186 ? -30.338 -7.388 4.764 1.00 67.38 186 ALA A N 1
ATOM 1394 C CA . ALA A 1 186 ? -31.630 -7.051 4.168 1.00 67.38 186 ALA A CA 1
ATOM 1395 C C . ALA A 1 186 ? -32.067 -8.111 3.137 1.00 67.38 186 ALA A C 1
ATOM 1397 O O . ALA A 1 186 ? -31.285 -8.969 2.732 1.00 67.38 186 ALA A O 1
ATOM 1398 N N . ALA A 1 187 ? -33.323 -8.032 2.681 1.00 64.81 187 ALA A N 1
ATOM 1399 C CA . ALA A 1 187 ? -33.855 -8.930 1.649 1.00 64.81 187 ALA A CA 1
ATOM 1400 C C . ALA A 1 187 ? -33.134 -8.800 0.290 1.00 64.81 187 ALA A C 1
ATOM 1402 O O . ALA A 1 187 ? -33.118 -9.755 -0.478 1.00 64.81 187 ALA A O 1
ATOM 1403 N N . ASP A 1 188 ? -32.524 -7.643 0.014 1.00 63.25 188 ASP A N 1
ATOM 1404 C CA . ASP A 1 188 ? -31.687 -7.385 -1.168 1.00 63.25 188 ASP A CA 1
ATOM 1405 C C . ASP A 1 188 ? -30.211 -7.784 -0.970 1.00 63.25 188 ASP A C 1
ATOM 1407 O O . ASP A 1 188 ? -29.395 -7.638 -1.875 1.00 63.25 188 ASP A O 1
ATOM 1411 N N . GLY A 1 189 ? -29.859 -8.304 0.211 1.00 64.19 189 GLY A N 1
ATOM 1412 C CA . GLY A 1 189 ? -28.519 -8.764 0.542 1.00 64.19 189 GLY A CA 1
ATOM 1413 C C . GLY A 1 189 ? -27.561 -7.704 1.091 1.00 64.19 189 GLY A C 1
ATOM 1414 O O . GLY A 1 189 ? -26.437 -8.076 1.447 1.00 64.19 189 GLY A O 1
ATOM 1415 N N . SER A 1 190 ? -27.987 -6.442 1.203 1.00 61.88 190 SER A N 1
ATOM 1416 C CA . SER A 1 190 ? -27.187 -5.347 1.768 1.00 61.88 190 SER A CA 1
ATOM 1417 C C . SER A 1 190 ? -27.047 -5.439 3.302 1.00 61.88 190 SER A C 1
ATOM 1419 O O . SER A 1 190 ? -27.939 -5.979 3.975 1.00 61.88 190 SER A O 1
ATOM 1421 N N . PRO A 1 191 ? -25.934 -4.946 3.884 1.00 66.44 191 PRO A N 1
ATOM 1422 C CA . PRO A 1 191 ? -25.779 -4.851 5.335 1.00 66.44 191 PRO A CA 1
ATOM 1423 C C . PRO A 1 191 ? -26.761 -3.822 5.916 1.00 66.44 191 PRO A C 1
ATOM 1425 O O . PRO A 1 191 ? -26.857 -2.706 5.408 1.00 66.44 191 PRO A O 1
ATOM 1428 N N . ARG A 1 192 ? -27.493 -4.191 6.978 1.00 71.12 192 ARG A N 1
ATOM 1429 C CA . ARG A 1 192 ? -28.454 -3.300 7.659 1.00 71.12 192 ARG A CA 1
ATOM 1430 C C . ARG A 1 192 ? -27.885 -2.624 8.893 1.00 71.12 192 ARG A C 1
ATOM 1432 O O . ARG A 1 192 ? -27.874 -1.408 8.978 1.00 71.12 192 ARG A O 1
ATOM 1439 N N . SER A 1 193 ? -27.493 -3.425 9.874 1.00 87.19 193 SER A N 1
ATOM 1440 C CA . SER A 1 193 ? -27.031 -2.932 11.166 1.00 87.19 193 SER A CA 1
ATOM 1441 C C . SER A 1 193 ? -26.003 -3.887 11.742 1.00 87.19 193 SER A C 1
ATOM 1443 O O . SER A 1 193 ? -26.141 -5.111 11.587 1.00 87.19 193 SER A O 1
ATOM 1445 N N . ILE A 1 194 ? -24.989 -3.314 12.388 1.00 93.94 194 ILE A N 1
ATOM 1446 C CA . ILE A 1 194 ? -23.950 -4.059 13.088 1.00 93.94 194 ILE A CA 1
ATOM 1447 C C . ILE A 1 194 ? -24.548 -4.648 14.367 1.00 93.94 194 ILE A C 1
ATOM 1449 O O . ILE A 1 194 ? -25.143 -3.934 15.173 1.00 93.94 194 ILE A O 1
ATOM 1453 N N . ILE A 1 195 ? -24.396 -5.956 14.554 1.00 93.81 195 ILE A N 1
ATOM 1454 C CA . ILE A 1 195 ? -24.871 -6.687 15.745 1.00 93.81 195 ILE A CA 1
ATOM 1455 C C . ILE A 1 195 ? -23.726 -7.190 16.629 1.00 93.81 195 ILE A C 1
ATOM 1457 O O . ILE A 1 195 ? -23.953 -7.664 17.744 1.00 93.81 195 ILE A O 1
ATOM 1461 N N . GLY A 1 196 ? -22.494 -7.098 16.137 1.00 95.12 196 GLY A N 1
ATOM 1462 C CA . GLY A 1 196 ? -21.293 -7.539 16.825 1.00 95.12 196 GLY A CA 1
ATOM 1463 C C . GLY A 1 196 ? -20.039 -7.292 15.999 1.00 95.12 196 GLY A C 1
ATOM 1464 O O . GLY A 1 196 ? -20.120 -6.824 14.863 1.00 95.12 196 GLY A O 1
ATOM 1465 N N . VAL A 1 197 ? -18.894 -7.642 16.572 1.00 97.25 197 VAL A N 1
ATOM 1466 C CA . VAL A 1 197 ? -17.576 -7.549 15.935 1.00 97.25 197 VAL A CA 1
ATOM 1467 C C . VAL A 1 197 ? -16.857 -8.888 16.013 1.00 97.25 197 VAL A C 1
ATOM 1469 O O . VAL A 1 197 ? -16.949 -9.582 17.027 1.00 97.25 197 VAL A O 1
ATOM 1472 N N . ILE A 1 198 ? -16.146 -9.275 14.954 1.00 96.75 198 ILE A N 1
ATOM 1473 C CA . ILE A 1 198 ? -15.286 -10.466 14.966 1.00 96.75 198 ILE A CA 1
ATOM 1474 C C . ILE A 1 198 ? -14.220 -10.291 16.050 1.00 96.75 198 ILE A C 1
ATOM 1476 O O . ILE A 1 198 ? -13.553 -9.265 16.105 1.00 96.75 198 ILE A O 1
ATOM 1480 N N . SER A 1 199 ? -14.061 -11.282 16.925 1.00 91.75 199 SER A N 1
ATOM 1481 C CA . SER A 1 199 ? -13.212 -11.153 18.114 1.00 91.75 199 SER A CA 1
ATOM 1482 C C . SER A 1 199 ? -12.191 -12.280 18.199 1.00 91.75 199 SER A C 1
ATOM 1484 O O . SER A 1 199 ? -10.990 -12.039 18.113 1.00 91.75 199 SER A O 1
ATOM 1486 N N . ASN A 1 200 ? -12.644 -13.525 18.339 1.00 82.44 200 ASN A N 1
ATOM 1487 C CA . ASN A 1 200 ? -11.765 -14.625 18.724 1.00 82.44 200 ASN A CA 1
ATOM 1488 C C . ASN A 1 200 ? -12.173 -15.963 18.101 1.00 82.44 200 ASN A C 1
ATOM 1490 O O . ASN A 1 200 ? -13.112 -16.069 17.311 1.00 82.44 200 ASN A O 1
ATOM 1494 N N . THR A 1 201 ? -11.411 -16.993 18.455 1.00 76.62 201 THR A N 1
ATOM 1495 C CA . THR A 1 201 ? -11.637 -18.388 18.089 1.00 76.62 201 THR A CA 1
ATOM 1496 C C . THR A 1 201 ? -11.332 -19.284 19.288 1.00 76.62 201 THR A C 1
ATOM 1498 O O . THR A 1 201 ? -10.611 -18.873 20.196 1.00 76.62 201 THR A O 1
ATOM 1501 N N . ASP A 1 202 ? -11.824 -20.522 19.276 1.00 69.38 202 ASP A N 1
ATOM 1502 C CA . ASP A 1 202 ? -11.356 -21.578 20.185 1.00 69.38 202 ASP A CA 1
ATOM 1503 C C . ASP A 1 202 ? -10.014 -22.208 19.755 1.00 69.38 202 ASP A C 1
ATOM 1505 O O . ASP A 1 202 ? -9.496 -23.093 20.435 1.00 69.38 202 ASP A O 1
ATOM 1509 N N . GLY A 1 203 ? -9.442 -21.743 18.640 1.00 53.56 203 GLY A N 1
ATOM 1510 C CA . GLY A 1 203 ? -8.120 -22.122 18.155 1.00 53.56 203 GLY A CA 1
ATOM 1511 C C . GLY A 1 203 ? -8.122 -23.173 17.047 1.00 53.56 203 GLY A C 1
ATOM 1512 O O . GLY A 1 203 ? -7.084 -23.329 16.412 1.00 53.56 203 GLY A O 1
ATOM 1513 N N . PHE A 1 204 ? -9.244 -23.851 16.765 1.00 53.53 204 PHE A N 1
ATOM 1514 C CA . PHE A 1 204 ? -9.280 -24.902 15.732 1.00 53.53 204 PHE A CA 1
ATOM 1515 C C . PHE A 1 204 ? -10.616 -25.060 14.993 1.00 53.53 204 PHE A C 1
ATOM 1517 O O . PHE A 1 204 ? -10.604 -25.522 13.856 1.00 53.53 204 PHE A O 1
ATOM 1524 N N . SER A 1 205 ? -11.755 -24.727 15.606 1.00 66.75 205 SER A N 1
ATOM 1525 C CA . SER A 1 205 ? -13.063 -25.221 15.140 1.00 66.75 205 SER A CA 1
ATOM 1526 C C . SER A 1 205 ? -14.201 -24.208 15.184 1.00 66.75 205 SER A C 1
ATOM 1528 O O . SER A 1 205 ? -15.266 -24.481 14.636 1.00 66.75 205 SER A O 1
ATOM 1530 N N . ILE A 1 206 ? -14.021 -23.064 15.848 1.00 79.56 206 ILE A N 1
ATOM 1531 C CA . ILE A 1 206 ? -15.086 -22.073 16.011 1.00 79.56 206 ILE A CA 1
ATOM 1532 C C . ILE A 1 206 ? -14.530 -20.668 15.814 1.00 79.56 206 ILE A C 1
ATOM 1534 O O . ILE A 1 206 ? -13.603 -20.263 16.517 1.00 79.56 206 ILE A O 1
ATOM 1538 N N . ASN A 1 207 ? -15.147 -19.893 14.926 1.00 88.81 207 ASN A N 1
ATOM 1539 C CA . ASN A 1 207 ? -14.986 -18.442 14.872 1.00 88.81 207 ASN A CA 1
ATOM 1540 C C . ASN A 1 207 ? -16.090 -17.768 15.697 1.00 88.81 207 ASN A C 1
ATOM 1542 O O . ASN A 1 207 ? -17.224 -18.255 15.763 1.00 88.81 207 ASN A O 1
ATOM 1546 N N . ARG A 1 208 ? -15.765 -16.659 16.371 1.00 92.31 208 ARG A N 1
ATOM 1547 C CA . ARG A 1 208 ? -16.704 -15.942 17.244 1.00 92.31 208 ARG A CA 1
ATOM 1548 C C . ARG A 1 208 ? -16.718 -14.446 16.983 1.00 92.31 208 ARG A C 1
ATOM 1550 O O . ARG A 1 208 ? -15.677 -13.812 16.808 1.00 92.31 208 ARG A O 1
ATOM 1557 N N . ALA A 1 209 ? -17.920 -13.889 17.068 1.00 94.69 209 ALA A N 1
ATOM 1558 C CA . ALA A 1 209 ? -18.137 -12.456 17.168 1.00 94.69 209 ALA A CA 1
ATOM 1559 C C . ALA A 1 209 ? -18.672 -12.093 18.556 1.00 94.69 209 ALA A C 1
ATOM 1561 O O . ALA A 1 209 ? -19.585 -12.756 19.062 1.00 94.69 209 ALA A O 1
ATOM 1562 N N . THR A 1 210 ? -18.141 -11.026 19.145 1.00 95.12 210 THR A N 1
ATOM 1563 C CA . THR A 1 210 ? -18.684 -10.402 20.355 1.00 95.12 210 THR A CA 1
ATOM 1564 C C . THR A 1 210 ? -19.916 -9.600 19.965 1.00 95.12 210 THR A C 1
ATOM 1566 O O . THR A 1 210 ? -19.844 -8.736 19.092 1.00 95.12 210 THR A O 1
ATOM 1569 N N . ARG A 1 211 ? -21.066 -9.884 20.579 1.00 94.00 211 ARG A N 1
ATOM 1570 C CA . ARG A 1 211 ? -22.303 -9.126 20.358 1.00 94.00 211 ARG A CA 1
ATOM 1571 C C . ARG A 1 211 ? -22.201 -7.757 21.016 1.00 94.00 211 ARG A C 1
ATOM 1573 O O . ARG A 1 211 ? -21.626 -7.624 22.091 1.00 94.00 211 ARG A O 1
ATOM 1580 N N . ILE A 1 212 ? -22.855 -6.762 20.425 1.00 92.12 212 ILE A N 1
ATOM 1581 C CA . ILE A 1 212 ? -23.047 -5.474 21.095 1.00 92.12 212 ILE A CA 1
ATOM 1582 C C . ILE A 1 212 ? -24.048 -5.692 22.231 1.00 92.12 212 ILE A C 1
ATOM 1584 O O . ILE A 1 212 ? -25.242 -5.896 21.999 1.00 92.12 212 ILE A O 1
ATOM 1588 N N . GLN A 1 213 ? -23.557 -5.708 23.465 1.00 84.56 213 GLN A N 1
ATOM 1589 C CA . GLN A 1 213 ? -24.376 -5.986 24.638 1.00 84.56 213 GLN A CA 1
ATOM 1590 C C . GLN A 1 213 ? -25.122 -4.728 25.120 1.00 84.56 213 GLN A C 1
ATOM 1592 O O . GLN A 1 213 ? -24.696 -3.594 24.894 1.00 84.56 213 GLN A O 1
ATOM 1597 N N . ALA A 1 214 ? -26.275 -4.926 25.765 1.00 82.81 214 ALA A N 1
ATOM 1598 C CA . ALA A 1 214 ? -27.134 -3.828 26.223 1.00 82.81 214 ALA A CA 1
ATOM 1599 C C . ALA A 1 214 ? -26.531 -3.017 27.386 1.00 82.81 214 ALA A C 1
ATOM 1601 O O . ALA A 1 214 ? -26.951 -1.889 27.624 1.00 82.81 214 ALA A O 1
ATOM 1602 N N . ASP A 1 215 ? -25.570 -3.587 28.106 1.00 84.31 215 ASP A N 1
ATOM 1603 C CA . ASP A 1 215 ? -24.833 -2.959 29.203 1.00 84.31 215 ASP A CA 1
ATOM 1604 C C . ASP A 1 215 ? -23.675 -2.074 28.714 1.00 84.31 215 ASP A C 1
ATOM 1606 O O . ASP A 1 215 ? -23.418 -1.038 29.323 1.00 84.31 215 ASP A O 1
ATOM 1610 N N . PHE A 1 216 ? -23.031 -2.416 27.592 1.00 89.00 216 PHE A N 1
ATOM 1611 C CA . PHE A 1 216 ? -21.978 -1.591 26.989 1.00 89.00 216 PHE A CA 1
ATOM 1612 C C . PHE A 1 216 ? -22.506 -0.552 25.985 1.00 89.00 216 PHE A C 1
ATOM 1614 O O . PHE A 1 216 ? -21.901 0.503 25.801 1.00 89.00 216 PHE A O 1
ATOM 1621 N N . ALA A 1 217 ? -23.670 -0.785 25.372 1.00 88.94 217 ALA A N 1
ATOM 1622 C CA . ALA A 1 217 ? -24.265 0.145 24.408 1.00 88.94 217 ALA A CA 1
ATOM 1623 C C . ALA A 1 217 ? -24.456 1.595 24.913 1.00 88.94 217 ALA A C 1
ATOM 1625 O O . ALA A 1 217 ? -24.245 2.514 24.117 1.00 88.94 217 ALA A O 1
ATOM 1626 N N . PRO A 1 218 ? -24.799 1.852 26.194 1.00 91.75 218 PRO A N 1
ATOM 1627 C CA . PRO A 1 218 ? -24.816 3.207 26.741 1.00 91.75 218 PRO A CA 1
ATOM 1628 C C . PRO A 1 218 ? -23.443 3.886 26.721 1.00 91.75 218 PRO A C 1
ATOM 1630 O O . PRO A 1 218 ? -23.379 5.087 26.485 1.00 91.75 218 PRO A O 1
ATOM 1633 N N . SER A 1 219 ? -22.354 3.139 26.927 1.00 92.00 219 SER A N 1
ATOM 1634 C CA . SER A 1 219 ? -20.985 3.666 26.859 1.00 92.00 219 SER A CA 1
ATOM 1635 C C . SER A 1 219 ? -20.603 4.042 25.427 1.00 92.00 219 SER A C 1
ATOM 1637 O O . SER A 1 219 ? -20.030 5.108 25.221 1.00 92.00 219 SER A O 1
ATOM 1639 N N . ILE A 1 220 ? -21.002 3.228 24.439 1.00 91.75 220 ILE A N 1
ATOM 1640 C CA . ILE A 1 220 ? -20.859 3.555 23.008 1.00 91.75 220 ILE A CA 1
ATOM 1641 C C . ILE A 1 220 ? -21.605 4.858 22.695 1.00 91.75 220 ILE A C 1
ATOM 1643 O O . ILE A 1 220 ? -21.021 5.801 22.170 1.00 91.75 220 ILE A O 1
ATOM 1647 N N . ALA A 1 221 ? -22.882 4.943 23.078 1.00 90.44 221 ALA A N 1
ATOM 1648 C CA . ALA A 1 221 ? -23.703 6.125 22.823 1.00 90.44 221 ALA A CA 1
ATOM 1649 C C . ALA A 1 221 ? -23.161 7.379 23.532 1.00 90.44 221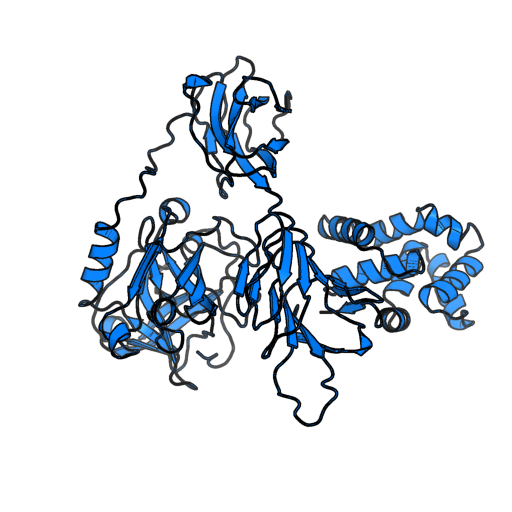 ALA A C 1
ATOM 1651 O O . ALA A 1 221 ? -23.199 8.470 22.971 1.00 90.44 221 ALA A O 1
ATOM 1652 N N . ALA A 1 222 ? -22.645 7.231 24.756 1.00 88.31 222 ALA A N 1
ATOM 1653 C CA . ALA A 1 222 ? -22.041 8.322 25.511 1.00 88.31 222 ALA A CA 1
ATOM 1654 C C . ALA A 1 222 ? -20.719 8.803 24.900 1.00 88.31 222 ALA A C 1
ATOM 1656 O O . ALA A 1 222 ? -20.435 9.995 24.981 1.00 88.31 222 ALA A O 1
ATOM 1657 N N . GLN A 1 223 ? -19.928 7.913 24.291 1.00 89.06 223 GLN A N 1
ATOM 1658 C CA . GLN A 1 223 ? -18.741 8.305 23.534 1.00 89.06 223 GLN A CA 1
ATOM 1659 C C . GLN A 1 223 ? -19.140 9.143 22.320 1.00 89.06 223 GLN A C 1
ATOM 1661 O O . GLN A 1 223 ? -18.803 10.321 22.290 1.00 89.06 223 GLN A O 1
ATOM 1666 N N . ILE A 1 224 ? -19.998 8.600 21.450 1.00 88.12 224 ILE A N 1
ATOM 1667 C CA . ILE A 1 224 ? -20.485 9.293 20.246 1.00 88.12 224 ILE A CA 1
ATOM 1668 C C . ILE A 1 224 ? -21.109 10.658 20.590 1.00 88.12 224 ILE A C 1
ATOM 1670 O O . ILE A 1 224 ? -20.912 11.642 19.886 1.00 88.12 224 ILE A O 1
ATOM 1674 N N . ALA A 1 225 ? -21.889 10.742 21.674 1.00 83.81 225 ALA A N 1
ATOM 1675 C CA . ALA A 1 225 ? -22.544 11.988 22.080 1.00 83.81 225 ALA A CA 1
ATOM 1676 C C . ALA A 1 225 ? -21.609 12.981 22.793 1.00 83.81 225 ALA A C 1
ATOM 1678 O O . ALA A 1 225 ? -21.863 14.186 22.771 1.00 83.81 225 ALA A O 1
ATOM 1679 N N . GLY A 1 226 ? -20.592 12.478 23.496 1.00 69.62 226 GLY A N 1
ATOM 1680 C CA . GLY A 1 226 ? -19.636 13.277 24.263 1.00 69.62 226 GLY A CA 1
ATOM 1681 C C . GLY A 1 226 ? -18.507 13.846 23.412 1.00 69.62 226 GLY A C 1
ATOM 1682 O O . GLY A 1 226 ? -17.845 14.799 23.830 1.00 69.62 226 GLY A O 1
ATOM 1683 N N . ASP A 1 227 ? -18.308 13.291 22.224 1.00 68.00 227 ASP A N 1
ATOM 1684 C CA . ASP A 1 227 ? -17.309 13.753 21.288 1.00 68.00 227 ASP A CA 1
ATOM 1685 C C . ASP A 1 227 ? -17.890 14.971 20.551 1.00 68.00 227 ASP A C 1
ATOM 1687 O O . ASP A 1 227 ? -18.766 14.884 19.690 1.00 68.00 227 ASP A O 1
ATOM 1691 N N . ALA A 1 228 ? -17.450 16.165 20.966 1.00 50.41 228 ALA A N 1
ATOM 1692 C CA . ALA A 1 228 ? -17.730 17.369 20.200 1.00 50.41 228 ALA A CA 1
ATOM 1693 C C . ALA A 1 228 ? -17.178 17.135 18.790 1.00 50.41 228 ALA A C 1
ATOM 1695 O O . ALA A 1 228 ? -16.030 16.687 18.687 1.00 50.41 228 ALA A O 1
ATOM 1696 N N . PRO A 1 229 ? -17.929 17.457 17.718 1.00 48.44 229 PRO A N 1
ATOM 1697 C CA . PRO A 1 229 ? -17.329 17.498 16.399 1.00 48.44 229 PRO A CA 1
ATOM 1698 C C . PRO A 1 229 ? -16.064 18.339 16.547 1.00 48.44 229 PRO A C 1
ATOM 1700 O O . PRO A 1 229 ? -16.150 19.480 17.026 1.00 48.44 229 PRO A O 1
ATOM 1703 N N . SER A 1 230 ? -14.891 17.806 16.179 1.00 45.03 230 SER A N 1
ATOM 1704 C CA . SER A 1 230 ? -13.776 18.703 15.869 1.00 45.03 230 SER A CA 1
ATOM 1705 C C . SER A 1 230 ? -14.379 19.748 14.935 1.00 45.03 230 SER A C 1
ATOM 1707 O O . SER A 1 230 ? -15.162 19.345 14.080 1.00 45.03 230 SER A O 1
ATOM 1709 N N . GLY A 1 231 ? -14.205 21.049 15.236 1.00 36.25 231 GLY A N 1
ATOM 1710 C CA . GLY A 1 231 ? -15.033 22.200 14.803 1.00 36.25 231 GLY A CA 1
ATOM 1711 C C . GLY A 1 231 ? -15.145 22.433 13.289 1.00 36.25 231 GLY A C 1
ATOM 1712 O O . GLY A 1 231 ? -14.953 23.532 12.783 1.00 36.25 231 GLY A O 1
ATOM 1713 N N . PHE A 1 232 ? -15.485 21.378 12.581 1.00 37.25 232 PHE A N 1
ATOM 1714 C CA . PHE A 1 232 ? -15.385 21.073 11.179 1.00 37.25 232 PHE A CA 1
ATOM 1715 C C . PHE A 1 232 ? -16.793 20.631 10.807 1.00 37.25 232 PHE A C 1
ATOM 1717 O O . PHE A 1 232 ? -17.144 19.455 10.753 1.00 37.25 232 PHE A O 1
ATOM 1724 N N . TRP A 1 233 ? -17.658 21.630 10.688 1.00 25.91 233 TRP A N 1
ATOM 1725 C CA . TRP A 1 233 ? -19.016 21.436 10.220 1.00 25.91 233 TRP A CA 1
ATOM 1726 C C . TRP A 1 233 ? -18.976 21.013 8.749 1.00 25.91 233 TRP A C 1
ATOM 1728 O O . TRP A 1 233 ? -18.494 21.798 7.929 1.00 25.91 233 TRP A O 1
ATOM 1738 N N . PRO A 1 234 ? -19.562 19.869 8.353 1.00 36.41 234 PRO A N 1
ATOM 1739 C CA . PRO A 1 234 ? -20.102 19.751 7.015 1.00 36.41 234 PRO A CA 1
ATOM 1740 C C . PRO A 1 234 ? -21.450 20.474 7.036 1.00 36.41 234 PRO A C 1
ATOM 1742 O O . PRO A 1 234 ? -22.501 19.910 7.343 1.00 36.41 234 PRO A O 1
ATOM 1745 N N . VAL A 1 235 ? -21.418 21.773 6.773 1.00 28.84 235 VAL A N 1
ATOM 1746 C CA . VAL A 1 235 ? -22.590 22.456 6.231 1.00 28.84 235 VAL A CA 1
ATOM 1747 C C . VAL A 1 235 ? -22.557 22.265 4.715 1.00 28.84 235 VAL A C 1
ATOM 1749 O O . VAL A 1 235 ? -21.483 22.315 4.119 1.00 28.84 235 VAL A O 1
ATOM 1752 N N . SER A 1 236 ? -23.727 22.004 4.118 1.00 33.34 236 SER A N 1
ATOM 1753 C CA . SER A 1 236 ? -24.044 22.201 2.687 1.00 33.34 236 SER A CA 1
ATOM 1754 C C . SER A 1 236 ? -23.092 23.209 2.027 1.00 33.34 236 SER A C 1
ATOM 1756 O O . SER A 1 236 ? -22.880 24.244 2.659 1.00 33.34 236 SER A O 1
ATOM 1758 N N . PRO A 1 237 ? -22.534 22.947 0.824 1.00 41.22 237 PRO A N 1
ATOM 1759 C CA . PRO A 1 237 ? -21.376 23.668 0.294 1.00 41.22 237 PRO A CA 1
ATOM 1760 C C . PRO A 1 237 ? -21.594 25.176 0.402 1.00 41.22 237 PRO A C 1
ATOM 1762 O O . PRO A 1 237 ? -22.378 25.757 -0.335 1.00 41.22 237 PRO A O 1
ATOM 1765 N N . ALA A 1 238 ? -20.953 25.794 1.392 1.00 47.22 238 ALA A N 1
ATOM 1766 C CA . ALA A 1 238 ? -20.736 27.225 1.373 1.00 47.22 238 ALA A CA 1
ATOM 1767 C C . ALA A 1 238 ? -19.664 27.470 0.308 1.00 47.22 238 ALA A C 1
ATOM 1769 O O . ALA A 1 238 ? -18.631 26.778 0.352 1.00 47.22 238 ALA A O 1
ATOM 1770 N N . ASP A 1 239 ? -19.938 28.392 -0.618 1.00 57.38 239 ASP A N 1
ATOM 1771 C CA . ASP A 1 239 ? -19.037 28.831 -1.696 1.00 57.38 239 ASP A CA 1
ATOM 1772 C C . ASP A 1 239 ? -17.608 29.030 -1.215 1.00 57.38 239 ASP A C 1
ATOM 1774 O O . ASP A 1 239 ? -17.346 29.249 -0.019 1.00 57.38 239 ASP A O 1
ATOM 1778 N N . ALA A 1 240 ? -16.657 28.965 -2.148 1.00 68.81 240 ALA A N 1
ATOM 1779 C CA . ALA A 1 240 ? -15.343 29.498 -1.849 1.00 68.81 240 ALA A CA 1
ATOM 1780 C C . ALA A 1 240 ? -15.439 31.020 -1.631 1.00 68.81 240 ALA A C 1
ATOM 1782 O O . ALA A 1 240 ? -16.484 31.654 -1.761 1.00 68.81 240 ALA A O 1
ATOM 1783 N N . GLY A 1 241 ? -14.349 31.627 -1.169 1.00 73.69 241 GLY A N 1
ATOM 1784 C CA . GLY A 1 241 ? -14.362 33.074 -1.005 1.00 73.69 241 GLY A CA 1
ATOM 1785 C C . GLY A 1 241 ? -14.394 33.746 -2.373 1.00 73.69 241 GLY A C 1
ATOM 1786 O O . GLY A 1 241 ? -13.575 33.417 -3.207 1.00 73.69 241 GLY A O 1
ATOM 1787 N N . ASN A 1 242 ? -15.209 34.773 -2.578 1.00 83.44 242 ASN A N 1
ATOM 1788 C CA . ASN A 1 242 ? -15.252 35.503 -3.860 1.00 83.44 242 ASN A CA 1
ATOM 1789 C C . ASN A 1 242 ? -14.132 36.572 -3.961 1.00 83.44 242 ASN A C 1
ATOM 1791 O O . ASN A 1 242 ? -14.212 37.542 -4.716 1.00 83.44 242 ASN A O 1
ATOM 1795 N N . SER A 1 243 ? -13.124 36.481 -3.085 1.00 86.31 243 SER A N 1
ATOM 1796 C CA . SER A 1 243 ? -11.965 37.371 -3.017 1.00 86.31 243 SER A CA 1
ATOM 1797 C C . SER A 1 243 ? -10.848 36.739 -2.188 1.00 86.31 243 SER A C 1
ATOM 1799 O O . SER A 1 243 ? -11.106 35.949 -1.277 1.00 86.31 243 SER A O 1
ATOM 1801 N N . GLN A 1 244 ? -9.607 37.184 -2.392 1.00 86.12 244 GLN A N 1
ATOM 1802 C CA . GLN A 1 244 ? -8.465 36.745 -1.583 1.00 86.12 244 GLN A CA 1
ATOM 1803 C C . GLN A 1 244 ? -8.668 36.958 -0.069 1.00 86.12 244 GLN A C 1
ATOM 1805 O O . GLN A 1 244 ? -8.244 36.138 0.744 1.00 86.12 244 GLN A O 1
ATOM 1810 N N . ALA A 1 245 ? -9.348 38.039 0.331 1.00 84.19 245 ALA A N 1
ATOM 1811 C CA . ALA A 1 245 ? -9.601 38.355 1.741 1.00 84.19 245 ALA A CA 1
ATOM 1812 C C . ALA A 1 245 ? -10.617 37.403 2.393 1.00 84.19 245 ALA A C 1
ATOM 1814 O O . ALA A 1 245 ? -10.564 37.163 3.600 1.00 84.19 245 ALA A O 1
ATOM 1815 N N . THR A 1 246 ? -11.535 36.861 1.596 1.00 81.31 246 THR A N 1
ATOM 1816 C CA . THR A 1 246 ? -12.569 35.915 2.028 1.00 81.31 246 THR A CA 1
ATOM 1817 C C . THR A 1 246 ? -12.212 34.469 1.690 1.00 81.31 246 THR A C 1
ATOM 1819 O O . THR A 1 246 ? -13.027 33.584 1.934 1.00 81.31 246 THR A O 1
ATOM 1822 N N . ALA A 1 247 ? -11.001 34.225 1.173 1.00 79.88 247 ALA A N 1
ATOM 1823 C CA . ALA A 1 247 ? -10.544 32.928 0.692 1.00 79.88 247 ALA A CA 1
ATOM 1824 C C . ALA A 1 247 ? -10.798 31.808 1.707 1.00 79.88 247 ALA A C 1
ATOM 1826 O O . ALA A 1 247 ? -10.420 31.909 2.881 1.00 79.88 247 ALA A O 1
ATOM 1827 N N . LYS A 1 248 ? -11.420 30.725 1.247 1.00 75.31 248 LYS A N 1
ATOM 1828 C CA . LYS A 1 248 ? -11.852 29.605 2.081 1.00 75.31 248 LYS A CA 1
ATOM 1829 C C . LYS A 1 248 ? -10.651 28.758 2.520 1.00 75.31 248 LYS A C 1
ATOM 1831 O O . LYS A 1 248 ? -9.895 28.307 1.663 1.00 75.31 248 LYS A O 1
ATOM 1836 N N . PRO A 1 249 ? -10.443 28.526 3.827 1.00 62.94 249 PRO A N 1
ATOM 1837 C CA . PRO A 1 249 ? -9.339 27.695 4.291 1.00 62.94 249 PRO A CA 1
ATOM 1838 C C . PRO A 1 249 ? -9.530 26.233 3.867 1.00 62.94 249 PRO A C 1
ATOM 1840 O O . PRO A 1 249 ? -10.612 25.672 4.042 1.00 62.94 249 PRO A O 1
ATOM 1843 N N . ILE A 1 250 ? -8.470 25.629 3.337 1.00 58.84 250 ILE A N 1
ATOM 1844 C CA . ILE A 1 250 ? -8.380 24.220 2.947 1.00 58.84 250 ILE A CA 1
ATOM 1845 C C . ILE A 1 250 ? -7.093 23.604 3.517 1.00 58.84 250 ILE A C 1
ATOM 1847 O O . ILE A 1 250 ? -6.150 24.320 3.851 1.00 58.84 250 ILE A O 1
ATOM 1851 N N . PHE A 1 251 ? -7.051 22.275 3.613 1.00 54.28 251 PHE A N 1
ATOM 1852 C CA . PHE A 1 251 ? -5.893 21.518 4.096 1.00 54.28 251 PHE A CA 1
ATOM 1853 C C . PHE A 1 251 ? -5.459 20.512 3.037 1.00 54.28 251 PHE A C 1
ATOM 1855 O O . PHE A 1 251 ? -6.306 19.945 2.353 1.00 54.28 251 PHE A O 1
ATOM 1862 N N . LEU A 1 252 ? -4.153 20.295 2.904 1.00 54.47 252 LEU A N 1
ATOM 1863 C CA . LEU A 1 252 ? -3.598 19.302 1.988 1.00 54.47 252 LEU A CA 1
ATOM 1864 C C . LEU A 1 252 ? -3.139 18.062 2.786 1.00 54.47 252 LEU A C 1
ATOM 1866 O O . LEU A 1 252 ? -2.544 18.253 3.849 1.00 54.47 252 LEU A O 1
ATOM 1870 N N . PRO A 1 253 ? -3.376 16.828 2.293 1.00 45.91 253 PRO A N 1
ATOM 1871 C CA . PRO A 1 253 ? -4.041 16.504 1.031 1.00 45.91 253 PRO A CA 1
ATOM 1872 C C . PRO A 1 253 ? -5.571 16.685 1.066 1.00 45.91 253 PRO A C 1
ATOM 1874 O O . PRO A 1 253 ? -6.223 16.492 2.092 1.00 45.91 253 PRO A O 1
ATOM 1877 N N . LEU A 1 254 ? -6.150 17.023 -0.086 1.00 48.09 254 LEU A N 1
ATOM 1878 C CA . LEU A 1 254 ? -7.592 16.996 -0.326 1.00 48.09 254 LEU A CA 1
ATOM 1879 C C . LEU A 1 254 ? -7.988 15.548 -0.667 1.00 48.09 254 LEU A C 1
ATOM 1881 O O . LEU A 1 254 ? -7.435 14.967 -1.596 1.00 48.09 254 LEU A O 1
ATOM 1885 N N . GLY A 1 255 ? -8.898 14.946 0.110 1.00 42.81 255 GLY A N 1
ATOM 1886 C CA . GLY A 1 255 ? -9.340 13.551 -0.081 1.00 42.81 255 GLY A CA 1
ATOM 1887 C C . GLY A 1 255 ? -10.117 13.310 -1.390 1.00 42.81 255 GLY A C 1
ATOM 1888 O O . GLY A 1 255 ? -10.359 14.246 -2.143 1.00 42.81 255 GLY A O 1
ATOM 1889 N N . ALA A 1 256 ? -10.576 12.073 -1.641 1.00 33.66 256 ALA A N 1
ATOM 1890 C CA . ALA A 1 256 ? -11.097 11.594 -2.942 1.00 33.66 256 ALA A CA 1
ATOM 1891 C C . ALA A 1 256 ? -12.198 12.405 -3.662 1.00 33.66 256 ALA A C 1
ATOM 1893 O O . ALA A 1 256 ? -12.458 12.134 -4.836 1.00 33.66 256 ALA A O 1
ATOM 1894 N N . LEU A 1 257 ? -12.871 13.349 -3.000 1.00 38.25 257 LEU A N 1
ATOM 1895 C CA . LEU A 1 257 ? -13.907 14.188 -3.618 1.00 38.25 257 LEU A CA 1
ATOM 1896 C C . LEU A 1 257 ? -13.435 15.610 -3.964 1.00 38.25 257 LEU A C 1
ATOM 1898 O O . LEU A 1 257 ? -14.190 16.328 -4.617 1.00 38.25 257 LEU A O 1
ATOM 1902 N N . GLY A 1 258 ? -12.230 16.017 -3.546 1.00 48.62 258 GLY A N 1
ATOM 1903 C CA . GLY A 1 258 ? -11.741 17.391 -3.687 1.00 48.62 258 GLY A CA 1
ATOM 1904 C C . GLY A 1 258 ? -12.650 18.442 -3.025 1.00 48.62 258 GLY A C 1
ATOM 1905 O O . GLY A 1 258 ? -13.560 18.116 -2.258 1.00 48.62 258 GLY A O 1
ATOM 1906 N N . VAL A 1 259 ? -12.414 19.728 -3.300 1.00 56.06 259 VAL A N 1
ATOM 1907 C CA . VAL A 1 259 ? -13.366 20.812 -2.989 1.00 56.06 259 VAL A CA 1
ATOM 1908 C C . VAL A 1 259 ? -14.181 21.132 -4.240 1.00 56.06 259 VAL A C 1
ATOM 1910 O O . VAL A 1 259 ? -13.628 21.199 -5.335 1.00 56.06 259 VAL A O 1
ATOM 1913 N N . ILE A 1 260 ? -15.490 21.327 -4.075 1.00 55.78 260 ILE A N 1
ATOM 1914 C CA . ILE A 1 260 ? -16.425 21.599 -5.172 1.00 55.78 260 ILE A CA 1
ATOM 1915 C C . ILE A 1 260 ? -16.858 23.071 -5.119 1.00 55.78 260 ILE A C 1
ATOM 1917 O O . ILE A 1 260 ? -17.373 23.497 -4.084 1.00 55.78 260 ILE A O 1
ATOM 1921 N N . GLY A 1 261 ? -16.671 23.819 -6.213 1.00 60.75 261 GLY A N 1
ATOM 1922 C CA . GLY A 1 261 ? -17.300 25.135 -6.435 1.00 60.75 261 GLY A CA 1
ATOM 1923 C C . GLY A 1 261 ? -18.696 24.955 -7.047 1.00 60.75 261 GLY A C 1
ATOM 1924 O O . GLY A 1 261 ? -18.859 24.091 -7.916 1.00 60.75 261 GLY A O 1
ATOM 1925 N N . GLN A 1 262 ? -19.726 25.664 -6.563 1.00 55.66 262 GLN A N 1
ATOM 1926 C CA . GLN A 1 262 ? -21.129 25.410 -6.958 1.00 55.66 262 GLN A CA 1
ATOM 1927 C C . GLN A 1 262 ? -21.973 26.644 -7.324 1.00 55.66 262 GLN A C 1
ATOM 1929 O O . GLN A 1 262 ? -23.182 26.503 -7.526 1.00 55.66 262 GLN A O 1
ATOM 1934 N N . ASP A 1 263 ? -21.381 27.816 -7.513 1.00 58.72 263 ASP A N 1
ATOM 1935 C CA . ASP A 1 263 ? -22.116 29.043 -7.825 1.00 58.72 263 ASP A CA 1
ATOM 1936 C C . ASP A 1 263 ? -21.700 29.694 -9.167 1.00 58.72 263 ASP A C 1
ATOM 1938 O O . ASP A 1 263 ? -20.928 29.141 -9.949 1.00 58.72 263 ASP A O 1
ATOM 1942 N N . SER A 1 264 ? -22.344 30.823 -9.496 1.00 61.66 264 SER A N 1
ATOM 1943 C CA . SER A 1 264 ? -22.182 31.569 -10.754 1.00 61.66 264 SER A CA 1
ATOM 1944 C C . SER A 1 264 ? -21.343 32.839 -10.604 1.00 61.66 264 SER A C 1
ATOM 1946 O O . SER A 1 264 ? -21.469 33.754 -11.429 1.00 61.66 264 SER A O 1
ATOM 1948 N N . ASP A 1 265 ? -20.587 32.970 -9.521 1.00 71.31 265 ASP A N 1
ATOM 1949 C CA . ASP A 1 265 ? -19.645 34.058 -9.355 1.00 71.31 265 ASP A CA 1
ATOM 1950 C C . ASP A 1 265 ? -18.470 33.917 -10.355 1.00 71.31 265 ASP A C 1
ATOM 1952 O O . ASP A 1 265 ? -18.354 32.909 -11.066 1.00 71.31 265 ASP A O 1
ATOM 1956 N N . PRO A 1 266 ? -17.666 34.975 -10.549 1.00 75.50 266 PRO A N 1
ATOM 1957 C CA . PRO A 1 266 ? -16.587 34.936 -11.525 1.00 75.50 266 PRO A CA 1
ATOM 1958 C C . PRO A 1 266 ? -15.305 34.290 -10.985 1.00 75.50 266 PRO A C 1
ATOM 1960 O O . PRO A 1 266 ? -14.455 33.924 -11.800 1.00 75.50 266 PRO A O 1
ATOM 1963 N N . THR A 1 267 ? -15.130 34.207 -9.659 1.00 85.31 267 THR A N 1
ATOM 1964 C CA . THR A 1 267 ? -13.877 33.773 -9.034 1.00 85.31 267 THR A CA 1
ATOM 1965 C C . THR A 1 267 ? -14.083 33.112 -7.677 1.00 85.31 267 THR A C 1
ATOM 1967 O O . THR A 1 267 ? -14.601 33.719 -6.744 1.00 85.31 267 THR A O 1
ATOM 1970 N N . ASP A 1 268 ? -13.498 31.927 -7.532 1.00 87.19 268 ASP A N 1
ATOM 1971 C CA . ASP A 1 268 ? -13.462 31.172 -6.287 1.00 87.19 268 ASP A CA 1
ATOM 1972 C C . ASP A 1 268 ? -12.058 31.238 -5.676 1.00 87.19 268 ASP A C 1
ATOM 1974 O O . ASP A 1 268 ? -11.049 30.990 -6.342 1.00 87.19 268 ASP A O 1
ATOM 1978 N N . TRP A 1 269 ? -11.979 31.539 -4.381 1.00 89.31 269 TRP A N 1
ATOM 1979 C CA . TRP A 1 269 ? -10.725 31.663 -3.647 1.00 89.31 269 TRP A CA 1
ATOM 1980 C C . TRP A 1 269 ? -10.632 30.678 -2.489 1.00 89.31 269 TRP A C 1
ATOM 1982 O O . TRP A 1 269 ? -11.481 30.645 -1.588 1.00 89.31 269 TRP A O 1
ATOM 1992 N N . PHE A 1 270 ? -9.511 29.962 -2.444 1.00 86.62 270 PHE A N 1
ATOM 1993 C CA . PHE A 1 270 ? -9.095 29.123 -1.325 1.00 86.62 270 PHE A CA 1
ATOM 1994 C C . PHE A 1 270 ? -7.785 29.624 -0.727 1.00 86.62 270 PHE A C 1
ATOM 1996 O O . PHE A 1 270 ? -7.028 30.362 -1.357 1.00 86.62 270 PHE A O 1
ATOM 2003 N N . ARG A 1 271 ? -7.499 29.210 0.503 1.00 85.25 271 ARG A N 1
ATOM 2004 C CA . ARG A 1 271 ? -6.209 29.439 1.152 1.00 85.25 271 ARG A CA 1
ATOM 2005 C C . ARG A 1 271 ? -5.762 28.196 1.897 1.00 85.25 271 ARG A C 1
ATOM 2007 O O . ARG A 1 271 ? -6.594 27.513 2.486 1.00 85.25 271 ARG A O 1
ATOM 2014 N N . PHE A 1 272 ? -4.467 27.946 1.943 1.00 77.06 272 PHE A N 1
ATOM 2015 C CA . PHE A 1 272 ? -3.899 26.960 2.853 1.00 77.06 272 PHE A CA 1
ATOM 2016 C C . PHE A 1 272 ? -2.586 27.475 3.426 1.00 77.06 272 PHE A C 1
ATOM 2018 O O . PHE A 1 272 ? -1.854 28.221 2.774 1.00 77.06 272 PHE A O 1
ATOM 2025 N N . ASP A 1 273 ? -2.293 27.061 4.650 1.00 72.62 273 ASP A N 1
ATOM 2026 C CA . ASP A 1 273 ? -0.994 27.285 5.264 1.00 72.62 273 ASP A CA 1
ATOM 2027 C C . ASP A 1 273 ? -0.129 26.059 4.988 1.00 72.62 273 ASP A C 1
ATOM 2029 O O . ASP A 1 273 ? -0.506 24.932 5.322 1.00 72.62 273 ASP A O 1
ATOM 2033 N N . ALA A 1 274 ? 1.022 26.256 4.345 1.00 67.25 274 ALA A N 1
ATOM 2034 C CA . ALA A 1 274 ? 1.959 25.171 4.112 1.00 67.25 274 ALA A CA 1
ATOM 2035 C C . ALA A 1 274 ? 2.545 24.726 5.456 1.00 67.25 274 ALA A C 1
ATOM 2037 O O . ALA A 1 274 ? 3.402 25.392 6.037 1.00 67.25 274 ALA A O 1
ATOM 2038 N N . VAL A 1 275 ? 2.072 23.591 5.969 1.00 55.44 275 VAL A N 1
ATOM 2039 C CA . VAL A 1 275 ? 2.562 23.015 7.231 1.00 55.44 275 VAL A CA 1
ATOM 2040 C C . VAL A 1 275 ? 4.033 22.586 7.140 1.00 55.44 275 VAL A C 1
ATOM 2042 O O . VAL A 1 275 ? 4.726 22.546 8.158 1.00 55.44 275 VAL A O 1
ATOM 2045 N N . ASP A 1 276 ? 4.531 22.353 5.920 1.00 56.81 276 ASP A N 1
ATOM 2046 C CA . ASP A 1 276 ? 5.935 22.078 5.630 1.00 56.81 276 ASP A CA 1
ATOM 2047 C C . ASP A 1 276 ? 6.396 22.617 4.262 1.00 56.81 276 ASP A C 1
ATOM 2049 O O . ASP A 1 276 ? 5.590 23.103 3.469 1.00 56.81 276 ASP A O 1
ATOM 2053 N N . ALA A 1 277 ? 7.704 22.571 4.001 1.00 71.00 277 ALA A N 1
ATOM 2054 C CA . ALA A 1 277 ? 8.279 22.859 2.692 1.00 71.00 277 ALA A CA 1
ATOM 2055 C C . ALA A 1 277 ? 8.171 21.614 1.806 1.00 71.00 277 ALA A C 1
ATOM 2057 O O . ALA A 1 277 ? 8.371 20.506 2.290 1.00 71.00 277 ALA A O 1
ATOM 2058 N N . GLY A 1 278 ? 7.873 21.784 0.517 1.00 69.75 278 GLY A N 1
ATOM 2059 C CA . GLY A 1 278 ? 7.636 20.649 -0.376 1.00 69.75 278 GLY A CA 1
ATOM 2060 C C . GLY A 1 278 ? 7.150 21.008 -1.764 1.00 69.75 278 GLY A C 1
ATOM 2061 O O . GLY A 1 278 ? 7.055 22.179 -2.104 1.00 69.75 278 GLY A O 1
ATOM 2062 N N . THR A 1 279 ? 6.839 20.006 -2.577 1.00 82.12 279 THR A N 1
ATOM 2063 C CA . THR A 1 279 ? 6.159 20.214 -3.859 1.00 82.12 279 THR A CA 1
ATOM 2064 C C . THR A 1 279 ? 4.661 20.098 -3.642 1.00 82.12 279 THR A C 1
ATOM 2066 O O . THR A 1 279 ? 4.157 19.044 -3.278 1.00 82.12 279 THR A O 1
ATOM 2069 N N . VAL A 1 280 ? 3.924 21.174 -3.875 1.00 81.56 280 VAL A N 1
ATOM 2070 C CA . VAL A 1 280 ? 2.467 21.123 -3.917 1.00 81.56 280 VAL A CA 1
ATOM 2071 C C . VAL A 1 280 ? 2.033 20.774 -5.327 1.00 81.56 280 VAL A C 1
ATOM 2073 O O . VAL A 1 280 ? 2.450 21.433 -6.278 1.00 81.56 280 VAL A O 1
ATOM 2076 N N . THR A 1 281 ? 1.165 19.776 -5.452 1.00 83.88 281 THR A N 1
ATOM 2077 C CA . THR A 1 281 ? 0.456 19.456 -6.694 1.00 83.88 281 THR A CA 1
ATOM 2078 C C . THR A 1 281 ? -1.014 19.800 -6.509 1.00 83.88 281 THR A C 1
ATOM 2080 O O . THR A 1 281 ? -1.635 19.286 -5.583 1.00 83.88 281 THR A O 1
ATOM 2083 N N . LEU A 1 282 ? -1.574 20.646 -7.376 1.00 88.56 282 LEU A N 1
ATOM 2084 C CA . LEU A 1 282 ? -3.005 20.966 -7.415 1.00 88.56 282 LEU A CA 1
ATOM 2085 C C . LEU A 1 282 ? -3.593 20.513 -8.744 1.00 88.56 282 LEU A C 1
ATOM 2087 O O . LEU A 1 282 ? -3.039 20.835 -9.794 1.00 88.56 282 LEU A O 1
ATOM 2091 N N . SER A 1 283 ? -4.720 19.812 -8.704 1.00 83.62 283 SER A N 1
ATOM 2092 C CA . SER A 1 283 ? -5.441 19.340 -9.886 1.00 83.62 283 SER A CA 1
ATOM 2093 C C . SER A 1 283 ? -6.847 19.917 -9.930 1.00 83.62 283 SER A C 1
ATOM 2095 O O . SER A 1 283 ? -7.529 19.961 -8.916 1.00 83.62 283 SER A O 1
ATOM 2097 N N . LEU A 1 284 ? -7.285 20.340 -11.111 1.00 86.00 284 LEU A N 1
ATOM 2098 C CA . LEU A 1 284 ? -8.632 20.833 -11.369 1.00 86.00 284 LEU A CA 1
ATOM 2099 C C . LEU A 1 284 ? -9.310 19.913 -12.385 1.00 86.00 284 LEU A C 1
ATOM 2101 O O . LEU A 1 284 ? -8.756 19.675 -13.464 1.00 86.00 284 LEU A O 1
ATOM 2105 N N . ARG A 1 285 ? -10.484 19.387 -12.031 1.00 81.19 285 ARG A N 1
ATOM 2106 C CA . ARG A 1 285 ? -11.188 18.330 -12.766 1.00 81.19 285 ARG A CA 1
ATOM 2107 C C . ARG A 1 285 ? -12.683 18.599 -12.899 1.00 81.19 285 ARG A C 1
ATOM 2109 O O . ARG A 1 285 ? -13.248 19.411 -12.168 1.00 81.19 285 ARG A O 1
ATOM 2116 N N . GLY A 1 286 ? -13.332 17.883 -13.818 1.00 72.38 286 GLY A N 1
ATOM 2117 C CA . GLY A 1 286 ? -14.798 17.877 -13.941 1.00 72.38 286 GLY A CA 1
ATOM 2118 C C . GLY A 1 286 ? -15.383 19.184 -14.479 1.00 72.38 286 GLY A C 1
ATOM 2119 O O . GLY A 1 286 ? -16.473 19.580 -14.087 1.00 72.38 286 GLY A O 1
ATOM 2120 N N . LEU A 1 287 ? -14.639 19.855 -15.354 1.00 78.50 287 LEU A N 1
ATOM 2121 C CA . LEU A 1 287 ? -14.886 21.227 -15.789 1.00 78.50 287 LEU A CA 1
ATOM 2122 C C . LEU A 1 287 ? -16.035 21.340 -16.801 1.00 78.50 287 LEU A C 1
ATOM 2124 O O . LEU A 1 287 ? -15.973 20.767 -17.891 1.00 78.50 287 LEU A O 1
ATOM 2128 N N . GLY A 1 288 ? -17.046 22.154 -16.493 1.00 76.25 288 GLY A N 1
ATOM 2129 C CA . GLY A 1 288 ? -18.100 22.538 -17.444 1.00 76.25 288 GLY A CA 1
ATOM 2130 C C . GLY A 1 288 ? -17.724 23.711 -18.364 1.00 76.25 288 GLY A C 1
ATOM 2131 O O . GLY A 1 288 ? -18.348 23.901 -19.409 1.00 76.25 288 GLY A O 1
ATOM 2132 N N . ASN A 1 289 ? -16.701 24.491 -18.007 1.00 81.56 289 ASN A N 1
ATOM 2133 C CA . ASN A 1 289 ? -16.157 25.613 -18.771 1.00 81.56 289 ASN A CA 1
ATOM 2134 C C . ASN A 1 289 ? -14.643 25.774 -18.538 1.00 81.56 289 ASN A C 1
ATOM 2136 O O . ASN A 1 289 ? -14.034 25.105 -17.702 1.00 81.56 289 ASN A O 1
ATOM 2140 N N . ALA A 1 290 ? -14.009 26.629 -19.340 1.00 86.94 290 ALA A N 1
ATOM 2141 C CA . ALA A 1 290 ? -12.589 26.918 -19.203 1.00 86.94 290 ALA A CA 1
ATOM 2142 C C . ALA A 1 290 ? -12.353 27.829 -17.991 1.00 86.94 290 ALA A C 1
ATOM 2144 O O . ALA A 1 290 ? -12.872 28.943 -17.963 1.00 86.94 290 ALA A O 1
ATOM 2145 N N . LEU A 1 291 ? -11.565 27.348 -17.029 1.00 88.12 291 LEU A N 1
ATOM 2146 C CA . LEU A 1 291 ? -11.232 28.047 -15.789 1.00 88.12 291 LEU A CA 1
ATOM 2147 C C . LEU A 1 291 ? -9.715 28.206 -15.687 1.00 88.12 291 LEU A C 1
ATOM 2149 O O . LEU A 1 291 ? -8.960 27.308 -16.068 1.00 88.12 291 LEU A O 1
ATOM 2153 N N . ASP A 1 292 ? -9.267 29.314 -15.130 1.00 91.75 292 ASP A N 1
ATOM 2154 C CA . ASP A 1 292 ? -7.871 29.505 -14.774 1.00 91.75 292 ASP A CA 1
ATOM 2155 C C . ASP A 1 292 ? -7.647 28.992 -13.357 1.00 91.75 292 ASP A C 1
ATOM 2157 O O . ASP A 1 292 ? -8.475 29.208 -12.484 1.00 91.75 292 ASP A O 1
ATOM 2161 N N . LEU A 1 293 ? -6.547 28.274 -13.144 1.00 93.25 293 LEU A N 1
ATOM 2162 C CA . LEU A 1 293 ? -6.084 27.864 -11.821 1.00 93.25 293 LEU A CA 1
ATOM 2163 C C . LEU A 1 293 ? -4.821 28.661 -11.531 1.00 93.25 293 LEU A C 1
ATOM 2165 O O . LEU A 1 293 ? -3.826 28.486 -12.233 1.00 93.25 293 LEU A O 1
ATOM 2169 N N . VAL A 1 294 ? -4.852 29.534 -10.534 1.00 95.50 294 VAL A N 1
ATOM 2170 C CA . VAL A 1 294 ? -3.743 30.422 -10.174 1.00 95.50 294 VAL A CA 1
ATOM 2171 C C . VAL A 1 294 ? -3.417 30.226 -8.700 1.00 95.50 294 VAL A C 1
ATOM 2173 O O . VAL A 1 294 ? -4.309 30.076 -7.873 1.00 95.50 294 VAL A O 1
ATOM 2176 N N . VAL A 1 295 ? -2.132 30.216 -8.361 1.00 97.00 295 VAL A N 1
ATOM 2177 C CA . VAL A 1 295 ? -1.658 30.162 -6.979 1.00 97.00 295 VAL A CA 1
ATOM 2178 C C . VAL A 1 295 ? -0.834 31.401 -6.699 1.00 97.00 295 VAL A C 1
ATOM 2180 O O . VAL A 1 295 ? 0.123 31.687 -7.421 1.00 97.00 295 VAL A O 1
ATOM 2183 N N . LEU A 1 296 ? -1.184 32.103 -5.627 1.00 96.56 296 LEU A N 1
ATOM 2184 C CA . LEU A 1 296 ? -0.471 33.263 -5.117 1.00 96.56 296 LEU A CA 1
ATOM 2185 C C . LEU A 1 296 ? 0.174 32.948 -3.763 1.00 96.56 296 LEU A C 1
ATOM 2187 O O . LEU A 1 296 ? -0.369 32.185 -2.963 1.00 96.56 296 LEU A O 1
ATOM 2191 N N . ASP A 1 297 ? 1.311 33.571 -3.478 1.00 94.31 297 ASP A N 1
ATOM 2192 C CA . ASP A 1 297 ? 1.891 33.597 -2.136 1.00 94.31 297 ASP A CA 1
ATOM 2193 C C . ASP A 1 297 ? 1.228 34.658 -1.232 1.00 94.31 297 ASP A C 1
ATOM 2195 O O . ASP A 1 297 ? 0.345 35.418 -1.643 1.00 94.31 297 ASP A O 1
ATOM 2199 N N . SER A 1 298 ? 1.666 34.739 0.026 1.00 89.19 298 SER A N 1
ATOM 2200 C CA . SER A 1 298 ? 1.187 35.734 0.997 1.00 89.19 298 SER A CA 1
ATOM 2201 C C . SER A 1 298 ? 1.452 37.196 0.607 1.00 89.19 298 SER A C 1
ATOM 2203 O O . SER A 1 298 ? 0.812 38.096 1.151 1.00 89.19 298 SER A O 1
ATOM 2205 N N . GLY A 1 299 ? 2.368 37.447 -0.332 1.00 91.00 299 GLY A N 1
ATOM 2206 C CA . GLY A 1 299 ? 2.641 38.755 -0.927 1.00 91.00 299 GLY A CA 1
ATOM 2207 C C . GLY A 1 299 ? 1.826 39.044 -2.192 1.00 91.00 299 GLY A C 1
ATOM 2208 O O . GLY A 1 299 ? 2.064 40.074 -2.819 1.00 91.00 299 GLY A O 1
ATOM 2209 N N . ALA A 1 300 ? 0.883 38.167 -2.553 1.00 89.00 300 ALA A N 1
ATOM 2210 C CA . ALA A 1 300 ? 0.103 38.203 -3.790 1.00 89.00 300 ALA A CA 1
ATOM 2211 C C . ALA A 1 300 ? 0.942 38.043 -5.076 1.00 89.00 300 ALA A C 1
ATOM 2213 O O . ALA A 1 300 ? 0.516 38.464 -6.153 1.00 89.00 300 ALA A O 1
ATOM 2214 N N . HIS A 1 301 ? 2.121 37.420 -4.992 1.00 93.06 301 HIS A N 1
ATOM 2215 C CA . HIS A 1 301 ? 2.888 37.035 -6.176 1.00 93.06 301 HIS A CA 1
ATOM 2216 C C . HIS A 1 301 ? 2.416 35.681 -6.685 1.00 93.06 301 HIS A C 1
ATOM 2218 O O . HIS A 1 301 ? 2.279 34.736 -5.913 1.00 93.06 301 HIS A O 1
ATOM 2224 N N . GLU A 1 302 ? 2.218 35.567 -7.993 1.00 96.31 302 GLU A N 1
ATOM 2225 C CA . GLU A 1 302 ? 1.888 34.292 -8.621 1.00 96.31 302 GLU A CA 1
ATOM 2226 C C . GLU A 1 302 ? 3.079 33.328 -8.588 1.00 96.31 302 GLU A C 1
ATOM 2228 O O . GLU A 1 302 ? 4.156 33.640 -9.097 1.00 96.31 302 GLU A O 1
ATOM 2233 N N . VAL A 1 303 ? 2.868 32.143 -8.010 1.00 95.19 303 VAL A N 1
ATOM 2234 C CA . VAL A 1 303 ? 3.883 31.082 -7.883 1.00 95.19 303 VAL A CA 1
ATOM 2235 C C . VAL A 1 303 ? 3.648 29.915 -8.840 1.00 95.19 303 VAL A C 1
ATOM 2237 O O . VAL A 1 303 ? 4.593 29.211 -9.189 1.00 95.19 303 VAL A O 1
ATOM 2240 N N . ALA A 1 304 ? 2.410 29.720 -9.296 1.00 94.69 304 ALA A N 1
ATOM 2241 C CA . ALA A 1 304 ? 2.068 28.810 -10.383 1.00 94.69 304 ALA A CA 1
ATOM 2242 C C . ALA A 1 304 ? 0.705 29.159 -10.975 1.00 94.69 304 ALA A C 1
ATOM 2244 O O . ALA A 1 304 ? -0.174 29.665 -10.281 1.00 94.69 304 ALA A O 1
ATOM 2245 N N . SER A 1 305 ? 0.507 28.838 -12.251 1.00 95.62 305 SER A N 1
ATOM 2246 C CA . SER A 1 305 ? -0.811 28.921 -12.865 1.00 95.62 305 SER A CA 1
ATOM 2247 C C . SER A 1 305 ? -0.991 27.970 -14.041 1.00 95.62 305 SER A C 1
ATOM 2249 O O . SER A 1 305 ? -0.038 27.490 -14.656 1.00 95.62 305 SER A O 1
ATOM 2251 N N . SER A 1 306 ? -2.251 27.716 -14.371 1.00 93.81 306 SER A N 1
ATOM 2252 C CA . SER A 1 306 ? -2.697 27.138 -15.627 1.00 93.81 306 SER A CA 1
ATOM 2253 C C . SER A 1 306 ? -3.800 28.026 -16.176 1.00 93.81 306 SER A C 1
ATOM 2255 O O . SER A 1 306 ? -4.890 28.091 -15.610 1.00 93.81 306 SER A O 1
ATOM 2257 N N . ARG A 1 307 ? -3.502 28.728 -17.272 1.00 93.19 307 ARG A N 1
ATOM 2258 C CA . ARG A 1 307 ? -4.454 29.600 -17.962 1.00 93.19 307 ARG A CA 1
ATOM 2259 C C . ARG A 1 307 ? -4.747 29.045 -19.342 1.00 93.19 307 ARG A C 1
ATOM 2261 O O . ARG A 1 307 ? -3.980 29.264 -20.278 1.00 93.19 307 ARG A O 1
ATOM 2268 N N . THR A 1 308 ? -5.856 28.331 -19.483 1.00 82.94 308 THR A N 1
ATOM 2269 C CA . THR A 1 308 ? -6.233 27.680 -20.743 1.00 82.94 308 THR A CA 1
ATOM 2270 C C . THR A 1 308 ? -7.694 27.916 -21.104 1.00 82.94 308 THR A C 1
ATOM 2272 O O . THR A 1 308 ? -8.536 28.124 -20.240 1.00 82.94 308 THR A O 1
ATOM 2275 N N . THR A 1 309 ? -8.005 27.852 -22.399 1.00 86.12 309 THR A N 1
ATOM 2276 C CA . THR A 1 309 ? -9.382 27.843 -22.922 1.00 86.12 309 THR A CA 1
ATOM 2277 C C . THR A 1 309 ? -9.968 26.428 -23.017 1.00 86.12 309 THR A C 1
ATOM 2279 O O . THR A 1 309 ? -11.079 26.248 -23.511 1.00 86.12 309 THR A O 1
ATOM 2282 N N . SER A 1 310 ? -9.221 25.413 -22.569 1.00 84.62 310 SER A N 1
ATOM 2283 C CA . SER A 1 310 ? -9.640 24.011 -22.556 1.00 84.62 310 SER A CA 1
ATOM 2284 C C . SER A 1 310 ? -10.481 23.663 -21.322 1.00 84.62 310 SER A C 1
ATOM 2286 O O . SER A 1 310 ? -10.245 24.174 -20.225 1.00 84.62 310 SER A O 1
ATOM 2288 N N . ILE A 1 311 ? -11.408 22.720 -21.496 1.00 82.44 311 ILE A N 1
ATOM 2289 C CA . ILE A 1 311 ? -12.181 22.082 -20.414 1.00 82.44 311 ILE A CA 1
ATOM 2290 C C . ILE A 1 311 ? -11.563 20.754 -19.947 1.00 82.44 311 ILE A C 1
ATOM 2292 O O . ILE A 1 311 ? -12.181 20.014 -19.193 1.00 82.44 311 ILE A O 1
ATOM 2296 N N . ALA A 1 312 ? -10.368 20.408 -20.431 1.00 83.62 312 ALA A N 1
ATOM 2297 C CA . ALA A 1 312 ? -9.671 19.213 -19.974 1.00 83.62 312 ALA A CA 1
ATOM 2298 C C . ALA A 1 312 ? -9.162 19.387 -18.537 1.00 83.62 312 ALA A C 1
ATOM 2300 O O . ALA A 1 312 ? -8.684 20.470 -18.174 1.00 83.62 312 ALA A O 1
ATOM 2301 N N . ASP A 1 313 ? -9.218 18.293 -17.774 1.00 81.94 313 ASP A N 1
ATOM 2302 C CA . ASP A 1 313 ? -8.566 18.160 -16.474 1.00 81.94 313 ASP A CA 1
ATOM 2303 C C . ASP A 1 313 ? -7.099 18.604 -16.559 1.00 81.94 313 ASP A C 1
ATOM 2305 O O . ASP A 1 313 ? -6.413 18.401 -17.568 1.00 81.94 313 ASP A O 1
ATOM 2309 N N . ARG A 1 314 ? -6.609 19.236 -15.495 1.00 84.00 314 ARG A N 1
ATOM 2310 C CA . ARG A 1 314 ? -5.288 19.872 -15.482 1.00 84.00 314 ARG A CA 1
ATOM 2311 C C . ARG A 1 314 ? -4.671 19.845 -14.101 1.00 84.00 314 ARG A C 1
ATOM 2313 O O . ARG A 1 314 ? -5.382 19.850 -13.105 1.00 84.00 314 ARG A O 1
ATOM 2320 N N . SER A 1 315 ? -3.344 19.884 -14.064 1.00 87.62 315 SER A N 1
ATOM 2321 C CA . SER A 1 315 ? -2.576 19.963 -12.828 1.00 87.62 315 SER A CA 1
ATOM 2322 C C . SER A 1 315 ? -1.497 21.030 -12.934 1.00 87.62 315 SER A C 1
ATOM 2324 O O . SER A 1 315 ? -0.923 21.235 -14.004 1.00 87.62 315 SER A O 1
ATOM 2326 N N . ILE A 1 316 ? -1.207 21.683 -11.814 1.00 90.56 316 ILE A N 1
ATOM 2327 C CA . ILE A 1 316 ? -0.037 22.543 -11.631 1.00 90.56 316 ILE A CA 1
ATOM 2328 C C . ILE A 1 316 ? 0.769 22.056 -10.435 1.00 90.56 316 ILE A C 1
ATOM 2330 O O . ILE A 1 316 ? 0.225 21.447 -9.514 1.00 90.56 316 ILE A O 1
ATOM 2334 N N . THR A 1 317 ? 2.063 22.345 -10.456 1.00 88.25 317 THR A N 1
ATOM 2335 C CA . THR A 1 317 ? 2.983 22.017 -9.369 1.00 88.25 317 THR A CA 1
ATOM 2336 C C . THR A 1 317 ? 3.813 23.234 -9.006 1.00 88.25 317 THR A C 1
ATOM 2338 O O . THR A 1 317 ? 4.280 23.939 -9.902 1.00 88.25 317 THR A O 1
ATOM 2341 N N . PHE A 1 318 ? 4.041 23.464 -7.717 1.00 91.19 318 PHE A N 1
ATOM 2342 C CA . PHE A 1 318 ? 4.929 24.524 -7.238 1.00 91.19 318 PHE A CA 1
ATOM 2343 C C . PHE A 1 318 ? 5.636 24.122 -5.949 1.00 91.19 318 PHE A C 1
ATOM 2345 O O . PHE A 1 318 ? 5.171 23.253 -5.218 1.00 91.19 318 PHE A O 1
ATOM 2352 N N . ALA A 1 319 ? 6.763 24.769 -5.661 1.00 86.88 319 ALA A N 1
ATOM 2353 C CA . ALA A 1 319 ? 7.462 24.581 -4.398 1.00 86.88 319 ALA A CA 1
ATOM 2354 C C . ALA A 1 319 ? 6.806 25.434 -3.299 1.00 86.88 319 ALA A C 1
ATOM 2356 O O . ALA A 1 319 ? 6.772 26.661 -3.397 1.00 86.88 319 ALA A O 1
ATOM 2357 N N . ALA A 1 320 ? 6.302 24.784 -2.256 1.00 83.50 320 ALA A N 1
ATOM 2358 C CA . ALA A 1 320 ? 5.819 25.414 -1.041 1.00 83.50 320 ALA A CA 1
ATOM 2359 C C . ALA A 1 320 ? 6.943 25.607 -0.017 1.00 83.50 320 ALA A C 1
ATOM 2361 O O . ALA A 1 320 ? 7.838 24.769 0.127 1.00 83.50 320 ALA A O 1
ATOM 2362 N N . VAL A 1 321 ? 6.865 26.706 0.729 1.00 86.12 321 VAL A N 1
ATOM 2363 C CA . VAL A 1 321 ? 7.757 27.044 1.840 1.00 86.12 321 VAL A CA 1
ATOM 2364 C C . VAL A 1 321 ? 7.018 26.828 3.158 1.00 86.12 321 VAL A C 1
ATOM 2366 O O . VAL A 1 321 ? 5.905 27.319 3.337 1.00 86.12 321 VAL A O 1
ATOM 2369 N N . LYS A 1 322 ? 7.655 26.137 4.109 1.00 75.81 322 LYS A N 1
ATOM 2370 C CA . LYS A 1 322 ? 7.101 25.888 5.447 1.00 75.81 322 LYS A CA 1
ATOM 2371 C C . LYS A 1 322 ? 6.650 27.178 6.132 1.00 75.81 322 LYS A C 1
ATOM 2373 O O . LYS A 1 322 ? 7.420 28.129 6.251 1.00 75.81 322 LYS A O 1
ATOM 2378 N N . GLY A 1 323 ? 5.426 27.168 6.646 1.00 67.88 323 GLY A N 1
ATOM 2379 C CA . GLY A 1 323 ? 4.804 28.282 7.354 1.00 67.88 323 GLY A CA 1
ATOM 2380 C C . GLY A 1 323 ? 4.330 29.421 6.451 1.00 67.88 323 GLY A C 1
ATOM 2381 O O . GLY A 1 323 ? 3.825 30.414 6.971 1.00 67.88 323 GLY A O 1
ATOM 2382 N N . GLN A 1 324 ? 4.483 29.313 5.126 1.00 87.25 324 GLN A N 1
ATOM 2383 C CA . GLN A 1 324 ? 3.948 30.294 4.189 1.00 87.25 324 GLN A CA 1
ATOM 2384 C C . GLN A 1 324 ? 2.486 29.980 3.855 1.00 87.25 324 GLN A C 1
ATOM 2386 O O . GLN A 1 324 ? 2.121 28.836 3.586 1.00 87.25 324 GLN A O 1
ATOM 2391 N N . THR A 1 325 ? 1.651 31.016 3.850 1.00 87.94 325 THR A N 1
ATOM 2392 C CA . THR A 1 325 ? 0.272 30.937 3.361 1.00 87.94 325 THR A CA 1
ATOM 2393 C C . THR A 1 325 ? 0.252 31.082 1.845 1.00 87.94 325 THR A C 1
ATOM 2395 O O . THR A 1 325 ? 0.867 32.005 1.300 1.00 87.94 325 THR A O 1
ATOM 2398 N N . TYR A 1 326 ? -0.499 30.208 1.183 1.00 93.19 326 TYR A N 1
ATOM 2399 C CA . TYR A 1 326 ? -0.786 30.272 -0.245 1.00 93.19 326 TYR A CA 1
ATOM 2400 C C . TYR A 1 326 ? -2.281 30.482 -0.476 1.00 93.19 326 TYR A C 1
ATOM 2402 O O . TYR A 1 326 ? -3.121 29.969 0.267 1.00 93.19 326 TYR A O 1
ATOM 2410 N N . TYR A 1 327 ? -2.602 31.221 -1.531 1.00 95.00 327 TYR A N 1
ATOM 2411 C CA . TYR A 1 327 ? -3.957 31.468 -2.004 1.00 95.00 327 TYR A CA 1
ATOM 2412 C C . TYR A 1 327 ? -4.139 30.807 -3.361 1.00 95.00 327 TYR A C 1
ATOM 2414 O O . TYR A 1 327 ? -3.253 30.882 -4.205 1.00 95.00 327 TYR A O 1
ATOM 2422 N N . ILE A 1 328 ? -5.279 30.166 -3.570 1.00 94.19 328 ILE A N 1
ATOM 2423 C CA . ILE A 1 328 ? -5.646 29.547 -4.840 1.00 94.19 328 ILE A CA 1
ATOM 2424 C C . ILE A 1 328 ? -6.829 30.330 -5.384 1.00 94.19 328 ILE A C 1
ATOM 2426 O O . ILE A 1 328 ? -7.834 30.458 -4.692 1.00 94.19 328 ILE A O 1
ATOM 2430 N N . GLU A 1 329 ? -6.700 30.828 -6.601 1.00 93.75 329 GLU A N 1
ATOM 2431 C CA . GLU A 1 329 ? -7.755 31.497 -7.350 1.00 93.75 329 GLU A CA 1
ATOM 2432 C C . GLU A 1 329 ? -8.184 30.593 -8.509 1.00 93.75 329 GLU A C 1
ATOM 2434 O O . GLU A 1 329 ? -7.352 30.125 -9.295 1.00 93.75 329 GLU A O 1
ATOM 2439 N N . ILE A 1 330 ? -9.489 30.348 -8.598 1.00 91.25 330 ILE A N 1
ATOM 2440 C CA . ILE A 1 330 ? -10.144 29.720 -9.740 1.00 91.25 330 ILE A CA 1
ATOM 2441 C C . ILE A 1 330 ? -10.956 30.797 -10.453 1.00 91.25 330 ILE A C 1
ATOM 2443 O O . ILE A 1 330 ? -11.926 31.292 -9.892 1.00 91.25 330 ILE A O 1
ATOM 2447 N N . ASP A 1 331 ? -10.568 31.174 -11.671 1.00 89.81 331 ASP A N 1
ATOM 2448 C CA . ASP A 1 331 ? -11.171 32.302 -12.401 1.00 89.81 331 ASP A CA 1
ATOM 2449 C C . ASP A 1 331 ? -11.862 31.841 -13.695 1.00 89.81 331 ASP A C 1
ATOM 2451 O O . ASP A 1 331 ? -11.256 31.194 -14.553 1.00 89.81 331 ASP A O 1
ATOM 2455 N N . ALA A 1 332 ? -13.135 32.207 -13.868 1.00 84.94 332 ALA A N 1
ATOM 2456 C CA . ALA A 1 332 ? -13.924 31.963 -15.080 1.00 84.94 332 ALA A CA 1
ATOM 2457 C C . ALA A 1 332 ? -13.691 32.993 -16.202 1.00 84.94 332 ALA A C 1
ATOM 2459 O O . ALA A 1 332 ? -14.443 33.032 -17.184 1.00 84.94 332 ALA A O 1
ATOM 2460 N N . ARG A 1 333 ? -12.659 33.838 -16.098 1.00 81.88 333 ARG A N 1
ATOM 2461 C CA . ARG A 1 333 ? -12.254 34.841 -17.099 1.00 81.88 333 ARG A CA 1
ATOM 2462 C C . ARG A 1 333 ? -13.363 35.855 -17.387 1.00 81.88 333 ARG A C 1
ATOM 2464 O O . ARG A 1 333 ? -13.599 36.234 -18.537 1.00 81.88 333 ARG A O 1
ATOM 2471 N N . GLY A 1 334 ? -14.072 36.275 -16.342 1.00 69.56 334 GLY A N 1
ATOM 2472 C CA . GLY A 1 334 ? -15.207 37.201 -16.434 1.00 69.56 334 GLY A CA 1
ATOM 2473 C C . GLY A 1 334 ? -16.536 36.573 -16.881 1.00 69.56 334 GLY A C 1
ATOM 2474 O O . GLY A 1 334 ? -17.499 37.312 -17.094 1.00 69.56 334 GLY A O 1
ATOM 2475 N N . GLY A 1 335 ? -16.604 35.244 -17.033 1.00 71.81 335 GLY A N 1
ATOM 2476 C CA . GLY A 1 335 ? -17.851 34.469 -17.115 1.00 71.81 335 GLY A CA 1
ATOM 2477 C C . GLY A 1 335 ? -18.273 33.902 -15.748 1.00 71.81 335 GLY A C 1
ATOM 2478 O O . GLY A 1 335 ? -17.566 34.128 -14.773 1.00 71.81 335 GLY A O 1
ATOM 2479 N N . PRO A 1 336 ? -19.404 33.178 -15.650 1.00 72.75 336 PRO A N 1
ATOM 2480 C CA . PRO A 1 336 ? -19.750 32.449 -14.430 1.00 72.75 336 PRO A CA 1
ATOM 2481 C C . PRO A 1 336 ? -18.895 31.183 -14.307 1.00 72.75 336 PRO A C 1
ATOM 2483 O O . PRO A 1 336 ? -18.650 30.505 -15.314 1.00 72.75 336 PRO A O 1
ATOM 2486 N N . LEU A 1 337 ? -18.480 30.830 -13.093 1.00 71.88 337 LEU A N 1
ATOM 2487 C CA . LEU A 1 337 ? -17.941 29.504 -12.808 1.00 71.88 337 LEU A CA 1
ATOM 2488 C C . LEU A 1 337 ? -18.961 28.414 -13.192 1.00 71.88 337 LEU A C 1
ATOM 2490 O O . LEU A 1 337 ? -20.179 28.611 -13.199 1.00 71.88 337 LEU A O 1
ATOM 2494 N N . SER A 1 338 ? -18.444 27.251 -13.585 1.00 67.44 338 SER A N 1
ATOM 2495 C CA . SER A 1 338 ? -19.223 26.012 -13.653 1.00 67.44 338 SER A CA 1
ATOM 2496 C C . SER A 1 338 ? -18.728 25.068 -12.568 1.00 67.44 338 SER A C 1
ATOM 2498 O O . SER A 1 338 ? -17.613 25.238 -12.082 1.00 67.44 338 SER A O 1
ATOM 2500 N N . GLY A 1 339 ? -19.531 24.063 -12.210 1.00 70.25 339 GLY A N 1
ATOM 2501 C CA . GLY A 1 339 ? -19.108 23.065 -11.231 1.00 70.25 339 GLY A CA 1
ATOM 2502 C C . GLY A 1 339 ? -17.751 22.458 -11.598 1.00 70.25 339 GLY A C 1
ATOM 2503 O O . GLY A 1 339 ? -17.541 22.053 -12.741 1.00 70.25 339 GLY A O 1
ATOM 2504 N N . TYR A 1 340 ? -16.843 22.411 -10.628 1.00 77.19 340 TYR A N 1
ATOM 2505 C CA . TYR A 1 340 ? -15.509 21.830 -10.764 1.00 77.19 340 TYR A CA 1
ATOM 2506 C C . TYR A 1 340 ? -15.110 21.101 -9.481 1.00 77.19 340 TYR A C 1
ATOM 2508 O O . TYR A 1 340 ? -15.717 21.295 -8.428 1.00 77.19 340 TYR A O 1
ATOM 2516 N N . ILE A 1 341 ? -14.066 20.280 -9.569 1.00 73.75 341 ILE A N 1
ATOM 2517 C CA . ILE A 1 341 ? -13.416 19.623 -8.433 1.00 73.75 341 ILE A CA 1
ATOM 2518 C C . ILE A 1 341 ? -11.961 20.086 -8.386 1.00 73.75 341 ILE A C 1
ATOM 2520 O O . ILE A 1 341 ? -11.259 19.967 -9.391 1.00 73.75 341 ILE A O 1
ATOM 2524 N N . ILE A 1 342 ? -11.502 20.598 -7.241 1.00 79.12 342 ILE A N 1
ATOM 2525 C CA . ILE A 1 342 ? -10.075 20.826 -6.976 1.00 79.12 342 ILE A CA 1
ATOM 2526 C C . ILE A 1 342 ? -9.534 19.783 -5.994 1.00 79.12 342 ILE A C 1
ATOM 2528 O O . ILE A 1 342 ? -10.051 19.632 -4.890 1.00 79.12 342 ILE A O 1
ATOM 2532 N N . ASP A 1 343 ? -8.461 19.105 -6.386 1.00 74.50 343 ASP A N 1
ATOM 2533 C CA . ASP A 1 343 ? -7.655 18.230 -5.536 1.00 74.50 343 ASP A CA 1
ATOM 2534 C C . ASP A 1 343 ? -6.287 18.857 -5.287 1.00 74.50 343 ASP A C 1
ATOM 2536 O O . ASP A 1 343 ? -5.815 19.708 -6.047 1.00 74.50 343 ASP A O 1
ATOM 2540 N N . GLY A 1 344 ? -5.624 18.424 -4.222 1.00 71.69 344 GLY A N 1
ATOM 2541 C CA . GLY A 1 344 ? -4.349 18.998 -3.843 1.00 71.69 344 GLY A CA 1
ATOM 2542 C C . GLY A 1 344 ? -3.588 18.125 -2.870 1.00 71.69 344 GLY A C 1
ATOM 2543 O O . GLY A 1 344 ? -4.191 17.498 -2.007 1.00 71.69 344 GLY A O 1
ATOM 2544 N N . LYS A 1 345 ? -2.265 18.126 -2.974 1.00 72.50 345 LYS A N 1
ATOM 2545 C CA . LYS A 1 345 ? -1.361 17.497 -2.008 1.00 72.50 345 LYS A CA 1
ATOM 2546 C C . LYS A 1 345 ? -0.112 18.344 -1.822 1.00 72.50 345 LYS A C 1
ATOM 2548 O O . LYS A 1 345 ? 0.311 19.015 -2.761 1.00 72.50 345 LYS A O 1
ATOM 2553 N N . LEU A 1 346 ? 0.444 18.326 -0.614 1.00 63.53 346 LEU A N 1
ATOM 2554 C CA . LEU A 1 346 ? 1.750 18.892 -0.294 1.00 63.53 346 LEU A CA 1
ATOM 2555 C C . LEU A 1 346 ? 2.707 17.722 -0.078 1.00 63.53 346 LEU A C 1
ATOM 2557 O O . LEU A 1 346 ? 2.675 17.086 0.970 1.00 63.53 346 LEU A O 1
ATOM 2561 N N . ASP A 1 347 ? 3.552 17.463 -1.067 1.00 63.06 347 ASP A N 1
ATOM 2562 C CA . ASP A 1 347 ? 4.617 16.471 -0.986 1.00 63.06 347 ASP A CA 1
ATOM 2563 C C . ASP A 1 347 ? 5.827 17.133 -0.317 1.00 63.06 347 ASP A C 1
ATOM 2565 O O . ASP A 1 347 ? 6.691 17.719 -0.977 1.00 63.06 347 ASP A O 1
ATOM 2569 N N . ALA A 1 348 ? 5.857 17.126 1.013 1.00 52.69 348 ALA A N 1
ATOM 2570 C CA . ALA A 1 348 ? 7.002 17.611 1.768 1.00 52.69 348 ALA A CA 1
ATOM 2571 C C . ALA A 1 348 ? 8.124 16.563 1.754 1.00 52.69 348 ALA A C 1
ATOM 2573 O O . ALA A 1 348 ? 7.903 15.483 2.289 1.00 52.69 348 ALA A O 1
ATOM 2574 N N . PRO A 1 349 ? 9.332 16.836 1.216 1.00 47.00 349 PRO A N 1
ATOM 2575 C CA . PRO A 1 349 ? 10.478 15.991 1.506 1.00 47.00 349 PRO A CA 1
ATOM 2576 C C . PRO A 1 349 ? 10.805 16.160 2.992 1.00 47.00 349 PRO A C 1
ATOM 2578 O O . PRO A 1 349 ? 11.391 17.169 3.398 1.00 47.00 349 PRO A O 1
ATOM 2581 N N . GLN A 1 350 ? 10.385 15.209 3.825 1.00 48.09 350 GLN A N 1
ATOM 2582 C CA . GLN A 1 350 ? 10.769 15.193 5.229 1.00 48.09 350 GLN A CA 1
ATOM 2583 C C . GLN A 1 350 ? 12.098 14.457 5.398 1.00 48.09 350 GLN A C 1
ATOM 2585 O O . GLN A 1 350 ? 12.340 13.360 4.905 1.00 48.09 350 GLN A O 1
ATOM 2590 N N . ALA A 1 351 ? 13.010 15.148 6.079 1.00 44.12 351 ALA A N 1
ATOM 2591 C CA . ALA A 1 351 ? 14.379 14.735 6.309 1.00 44.12 351 ALA A CA 1
ATOM 2592 C C . ALA A 1 351 ? 14.476 13.576 7.310 1.00 44.12 351 ALA A C 1
ATOM 2594 O O . ALA A 1 351 ? 13.875 13.634 8.378 1.00 44.12 351 ALA A O 1
ATOM 2595 N N . LEU A 1 352 ? 15.346 12.613 6.992 1.00 48.75 352 LEU A N 1
ATOM 2596 C CA . LEU A 1 352 ? 16.117 11.777 7.918 1.00 48.75 352 LEU A CA 1
ATOM 2597 C C . LEU A 1 352 ? 15.397 11.446 9.240 1.00 48.75 352 LEU A C 1
ATOM 2599 O O . LEU A 1 352 ? 15.687 12.040 10.282 1.00 48.75 352 LEU A O 1
ATOM 2603 N N . GLN A 1 353 ? 14.522 10.442 9.230 1.00 54.97 353 GLN A N 1
ATOM 2604 C CA . GLN A 1 353 ? 14.083 9.828 10.485 1.00 54.97 353 GLN A CA 1
ATOM 2605 C C . GLN A 1 353 ? 15.212 8.936 11.009 1.00 54.97 353 GLN A C 1
ATOM 2607 O O . GLN A 1 353 ? 15.488 7.899 10.417 1.00 54.97 353 GLN A O 1
ATOM 2612 N N . VAL A 1 354 ? 15.898 9.336 12.088 1.00 54.16 354 VAL A N 1
ATOM 2613 C CA . VAL A 1 354 ? 16.857 8.460 12.785 1.00 54.16 354 VAL A CA 1
ATOM 2614 C C . VAL A 1 354 ? 16.129 7.751 13.921 1.00 54.16 354 VAL A C 1
ATOM 2616 O O . VAL A 1 354 ? 15.808 8.384 14.927 1.00 54.16 354 VAL A O 1
ATOM 2619 N N . ALA A 1 355 ? 15.876 6.448 13.778 1.00 53.81 355 ALA A N 1
ATOM 2620 C CA . ALA A 1 355 ? 15.264 5.653 14.845 1.00 53.81 355 ALA A CA 1
ATOM 2621 C C . ALA A 1 355 ? 16.130 5.662 16.112 1.00 53.81 355 ALA A C 1
ATOM 2623 O O . ALA A 1 355 ? 17.336 5.407 16.046 1.00 53.81 355 ALA A O 1
ATOM 2624 N N . ALA A 1 356 ? 15.498 5.880 17.268 1.00 56.75 356 ALA A N 1
ATOM 2625 C CA . ALA A 1 356 ? 15.960 5.268 18.511 1.00 56.75 356 ALA A CA 1
ATOM 2626 C C . 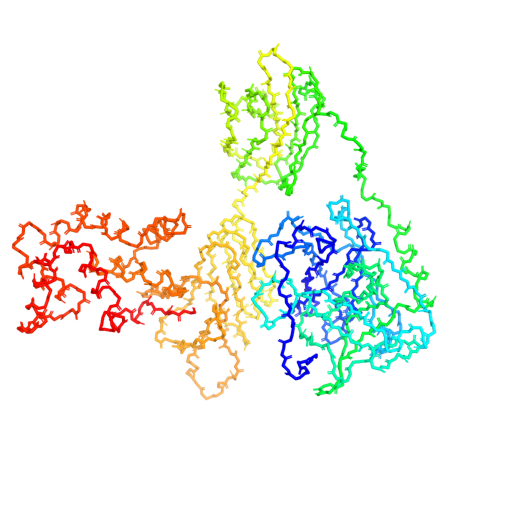ALA A 1 356 ? 15.718 3.745 18.428 1.00 56.75 356 ALA A C 1
ATOM 2628 O O . ALA A 1 356 ? 14.801 3.346 17.718 1.00 56.75 356 ALA A O 1
ATOM 2629 N N . PRO A 1 357 ? 16.483 2.892 19.128 1.00 58.66 357 PRO A N 1
ATOM 2630 C CA . PRO A 1 357 ? 16.283 1.449 19.037 1.00 58.66 357 PRO A CA 1
ATOM 2631 C C . PRO A 1 357 ? 14.859 0.998 19.374 1.00 58.66 357 PRO A C 1
ATOM 2633 O O . PRO A 1 357 ? 14.299 1.461 20.369 1.00 58.66 357 PRO A O 1
ATOM 2636 N N . ASN A 1 358 ? 14.336 0.046 18.594 1.00 64.00 358 ASN A N 1
ATOM 2637 C CA . ASN A 1 358 ? 12.987 -0.525 18.703 1.00 64.00 358 ASN A CA 1
ATOM 2638 C C . ASN A 1 358 ? 11.883 0.491 18.357 1.00 64.00 358 ASN A C 1
ATOM 2640 O O . ASN A 1 358 ? 10.839 0.543 19.009 1.00 64.00 358 ASN A O 1
ATOM 2644 N N . ALA A 1 359 ? 12.130 1.346 17.366 1.00 65.69 359 ALA A N 1
ATOM 2645 C CA . ALA A 1 359 ? 11.174 2.345 16.917 1.00 65.69 359 ALA A CA 1
ATOM 2646 C C . ALA A 1 359 ? 10.271 1.808 15.803 1.00 65.69 359 ALA A C 1
ATOM 2648 O O . ALA A 1 359 ? 10.720 1.133 14.877 1.00 65.69 359 ALA A O 1
ATOM 2649 N N . THR A 1 360 ? 9.001 2.212 15.847 1.00 74.31 360 THR A N 1
ATOM 2650 C CA . THR A 1 360 ? 8.149 2.206 14.657 1.00 74.31 360 THR A CA 1
ATOM 2651 C C . THR A 1 360 ? 8.284 3.556 13.954 1.00 74.31 360 THR A C 1
ATOM 2653 O O . THR A 1 360 ? 7.940 4.590 14.528 1.00 74.31 360 THR A O 1
ATOM 2656 N N . LEU A 1 361 ? 8.792 3.548 12.725 1.00 73.69 361 LEU A N 1
ATOM 2657 C CA . LEU A 1 361 ? 8.930 4.714 11.856 1.00 73.69 361 LEU A CA 1
ATOM 2658 C C . LEU A 1 361 ? 7.874 4.663 10.752 1.00 73.69 361 LEU A C 1
ATOM 2660 O O . LEU A 1 361 ? 7.566 3.589 10.232 1.00 73.69 361 LEU A O 1
ATOM 2664 N N . ARG A 1 362 ? 7.331 5.825 10.390 1.00 71.75 362 ARG A N 1
ATOM 2665 C CA . ARG A 1 362 ? 6.393 5.970 9.274 1.00 71.75 362 ARG A CA 1
ATOM 2666 C C . ARG A 1 362 ? 6.838 7.126 8.397 1.00 71.75 362 ARG A C 1
ATOM 2668 O O . ARG A 1 362 ? 6.980 8.238 8.912 1.00 71.75 362 ARG A O 1
ATOM 2675 N N . GLY A 1 363 ? 7.088 6.853 7.124 1.00 63.19 363 GLY A N 1
ATOM 2676 C CA . GLY A 1 363 ? 7.239 7.890 6.121 1.00 63.19 363 GLY A CA 1
ATOM 2677 C C . GLY A 1 363 ? 5.889 8.487 5.729 1.00 63.19 363 GLY A C 1
ATOM 2678 O O . GLY A 1 363 ? 4.863 8.297 6.391 1.00 63.19 363 GLY A O 1
ATOM 2679 N N . THR A 1 364 ? 5.940 9.316 4.710 1.00 57.84 364 THR A N 1
ATOM 2680 C CA . THR A 1 364 ? 4.892 10.189 4.206 1.00 57.84 364 THR A CA 1
ATOM 2681 C C . THR A 1 364 ? 4.363 9.646 2.879 1.00 57.84 364 THR A C 1
ATOM 2683 O O . THR A 1 364 ? 4.629 8.511 2.517 1.00 57.84 364 THR A O 1
ATOM 2686 N N . ASP A 1 365 ? 3.580 10.443 2.150 1.00 59.56 365 ASP A N 1
ATOM 2687 C CA . ASP A 1 365 ? 3.180 10.097 0.780 1.00 59.56 365 ASP A CA 1
ATOM 2688 C C . ASP A 1 365 ? 4.205 10.566 -0.284 1.00 59.56 365 ASP A C 1
ATOM 2690 O O . ASP A 1 365 ? 3.957 10.467 -1.493 1.00 59.56 365 ASP A O 1
ATOM 2694 N N . GLY A 1 366 ? 5.328 11.150 0.152 1.00 58.59 366 GLY A N 1
ATOM 2695 C CA . GLY A 1 366 ? 6.433 11.589 -0.695 1.00 58.59 366 GLY A CA 1
ATOM 2696 C C . GLY A 1 366 ? 7.694 10.757 -0.467 1.00 58.59 366 GLY A C 1
ATOM 2697 O O . GLY A 1 366 ? 7.811 10.059 0.520 1.00 58.59 366 GLY A O 1
ATOM 2698 N N . ALA A 1 367 ? 8.673 10.889 -1.369 1.00 64.38 367 ALA A N 1
ATOM 2699 C CA . ALA A 1 367 ? 9.938 10.163 -1.256 1.00 64.38 367 ALA A CA 1
ATOM 2700 C C . ALA A 1 367 ? 10.712 10.526 0.028 1.00 64.38 367 ALA A C 1
ATOM 2702 O O . ALA A 1 367 ? 11.161 11.669 0.186 1.00 64.38 367 ALA A O 1
ATOM 2703 N N . ASP A 1 368 ? 10.939 9.533 0.882 1.00 71.06 368 ASP A N 1
ATOM 2704 C CA . ASP A 1 368 ? 11.559 9.677 2.194 1.00 71.06 368 ASP A CA 1
ATOM 2705 C C . ASP A 1 368 ? 12.982 9.109 2.274 1.00 71.06 368 ASP A C 1
ATOM 2707 O O . ASP A 1 368 ? 13.375 8.186 1.560 1.00 71.06 368 ASP A O 1
ATOM 2711 N N . LEU A 1 369 ? 13.780 9.654 3.201 1.00 77.00 369 LEU A N 1
ATOM 2712 C CA . LEU A 1 369 ? 15.026 9.034 3.663 1.00 77.00 369 LEU A CA 1
ATOM 2713 C C . LEU A 1 369 ? 14.876 8.628 5.129 1.00 77.00 369 LEU A C 1
ATOM 2715 O O . LEU A 1 369 ? 14.914 9.469 6.029 1.00 77.00 369 LEU A O 1
ATOM 2719 N N . ILE A 1 370 ? 14.782 7.329 5.374 1.00 79.56 370 ILE A N 1
ATOM 2720 C CA . ILE A 1 370 ? 14.619 6.745 6.704 1.00 79.56 370 ILE A CA 1
ATOM 2721 C C . ILE A 1 370 ? 15.929 6.071 7.102 1.00 79.56 370 ILE A C 1
ATOM 2723 O O . ILE A 1 370 ? 16.501 5.311 6.333 1.00 79.56 370 ILE A O 1
ATOM 2727 N N . VAL A 1 371 ? 16.440 6.329 8.302 1.00 78.31 371 VAL A N 1
ATOM 2728 C CA . VAL A 1 371 ? 17.668 5.708 8.810 1.00 78.31 371 VAL A CA 1
ATOM 2729 C C . VAL A 1 371 ? 17.367 4.964 10.099 1.00 78.31 371 VAL A C 1
ATOM 2731 O O . VAL A 1 371 ? 17.094 5.561 11.140 1.00 78.31 371 VAL A O 1
ATOM 2734 N N . VAL A 1 372 ? 17.509 3.643 10.063 1.00 76.38 372 VAL A N 1
ATOM 2735 C CA . VAL A 1 372 ? 17.354 2.810 11.256 1.00 76.38 372 VAL A CA 1
ATOM 2736 C C . VAL A 1 372 ? 18.718 2.528 11.881 1.00 76.38 372 VAL A C 1
ATOM 2738 O O . VAL A 1 372 ? 19.650 2.044 11.225 1.00 76.38 372 VAL A O 1
ATOM 2741 N N . SER A 1 373 ? 18.867 2.920 13.151 1.00 61.88 373 SER A N 1
ATOM 2742 C CA . SER A 1 373 ? 20.143 2.877 13.883 1.00 61.88 373 SER A CA 1
ATOM 2743 C C . SER A 1 373 ? 20.307 1.640 14.782 1.00 61.88 373 SER A C 1
ATOM 2745 O O . SER A 1 373 ? 21.282 1.526 15.529 1.00 61.88 373 SER A O 1
ATOM 2747 N N . GLY A 1 374 ? 19.435 0.646 14.603 1.00 60.34 374 GLY A N 1
ATOM 2748 C CA . GLY A 1 374 ? 19.517 -0.686 15.195 1.00 60.34 374 GLY A CA 1
ATOM 2749 C C . GLY A 1 374 ? 18.565 -0.865 16.369 1.00 60.34 374 GLY A C 1
ATOM 2750 O O . GLY A 1 374 ? 18.268 0.084 17.074 1.00 60.34 374 GLY A O 1
ATOM 2751 N N . GLY A 1 375 ? 18.136 -2.105 16.590 1.00 60.34 375 GLY A N 1
ATOM 2752 C CA . GLY A 1 375 ? 16.990 -2.446 17.431 1.00 60.34 375 GLY A CA 1
ATOM 2753 C C . GLY A 1 375 ? 16.033 -3.333 16.637 1.00 60.34 375 GLY A C 1
ATOM 2754 O O . GLY A 1 375 ? 16.399 -3.827 15.565 1.00 60.34 375 GLY A O 1
ATOM 2755 N N . ASP A 1 376 ? 14.840 -3.533 17.176 1.00 73.12 376 ASP A N 1
ATOM 2756 C CA . ASP A 1 376 ? 13.755 -4.296 16.570 1.00 73.12 376 ASP A CA 1
ATOM 2757 C C . ASP A 1 376 ? 12.787 -3.329 15.879 1.00 73.12 376 ASP A C 1
ATOM 2759 O O . ASP A 1 376 ? 11.652 -3.133 16.306 1.00 73.12 376 ASP A O 1
ATOM 2763 N N . ASP A 1 377 ? 13.310 -2.614 14.880 1.00 74.94 377 ASP A N 1
ATOM 2764 C CA . ASP A 1 377 ? 12.628 -1.479 14.260 1.00 74.94 377 ASP A CA 1
ATOM 2765 C C . ASP A 1 377 ? 11.598 -1.937 13.217 1.00 74.94 377 ASP A C 1
ATOM 2767 O O . ASP A 1 377 ? 11.833 -2.878 12.448 1.00 74.94 377 ASP A O 1
ATOM 2771 N N . PHE A 1 378 ? 10.475 -1.226 13.147 1.00 80.62 378 PHE A N 1
ATOM 2772 C CA . PHE A 1 378 ? 9.440 -1.430 12.138 1.00 80.62 378 PHE A CA 1
ATOM 2773 C C . PHE A 1 378 ? 9.277 -0.161 11.304 1.00 80.62 378 PHE A C 1
ATOM 2775 O O . PHE A 1 378 ? 8.976 0.901 11.836 1.00 80.62 378 PHE A O 1
ATOM 2782 N N . VAL A 1 379 ? 9.468 -0.249 9.994 1.00 82.56 379 VAL A N 1
ATOM 2783 C CA . VAL A 1 379 ? 9.376 0.888 9.077 1.00 82.56 379 VAL A CA 1
ATOM 2784 C C . VAL A 1 379 ? 8.195 0.683 8.144 1.00 82.56 379 VAL A C 1
ATOM 2786 O O . VAL A 1 379 ? 8.130 -0.335 7.461 1.00 82.56 379 VAL A O 1
ATOM 2789 N N . PHE A 1 380 ? 7.302 1.661 8.091 1.00 80.81 380 PHE A N 1
ATOM 2790 C CA . PHE A 1 380 ? 6.347 1.841 7.002 1.00 80.81 380 PHE A CA 1
ATOM 2791 C C . PHE A 1 380 ? 6.875 2.989 6.147 1.00 80.81 380 PHE A C 1
ATOM 2793 O O . PHE A 1 380 ? 6.987 4.103 6.653 1.00 80.81 380 PHE A O 1
ATOM 2800 N N . ALA A 1 381 ? 7.300 2.718 4.918 1.00 77.19 381 ALA A N 1
ATOM 2801 C CA . ALA A 1 381 ? 7.943 3.724 4.080 1.00 77.19 381 ALA A CA 1
ATOM 2802 C C . ALA A 1 381 ? 6.930 4.769 3.588 1.00 77.19 381 ALA A C 1
ATOM 2804 O O . ALA A 1 381 ? 7.224 5.952 3.668 1.00 77.19 381 ALA A O 1
ATOM 2805 N N . GLY A 1 382 ? 5.691 4.347 3.319 1.00 67.44 382 GLY A N 1
ATOM 2806 C CA . GLY A 1 382 ? 4.608 5.235 2.910 1.00 67.44 382 GLY A CA 1
ATOM 2807 C C . GLY A 1 382 ? 4.396 5.189 1.400 1.00 67.44 382 GLY A C 1
ATOM 2808 O O . GLY A 1 382 ? 4.688 4.188 0.751 1.00 67.44 382 GLY A O 1
ATOM 2809 N N . ALA A 1 383 ? 3.817 6.238 0.821 1.00 68.00 383 ALA A N 1
ATOM 2810 C CA . ALA A 1 383 ? 3.827 6.364 -0.632 1.00 68.00 383 ALA A CA 1
ATOM 2811 C C . ALA A 1 383 ? 5.065 7.154 -1.071 1.00 68.00 383 ALA A C 1
ATOM 2813 O O . ALA A 1 383 ? 5.485 8.070 -0.383 1.00 68.00 383 ALA A O 1
ATOM 2814 N N . GLY A 1 384 ? 5.607 6.878 -2.251 1.00 68.19 384 GLY A N 1
ATOM 2815 C CA . GLY A 1 384 ? 6.822 7.539 -2.714 1.00 68.19 384 GLY A CA 1
ATOM 2816 C C . GLY A 1 384 ? 7.865 6.541 -3.185 1.00 68.19 384 GLY A C 1
ATOM 2817 O O . GLY A 1 384 ? 7.643 5.344 -3.227 1.00 68.19 384 GLY A O 1
ATOM 2818 N N . ASN A 1 385 ? 9.004 7.048 -3.647 1.00 80.44 385 ASN A N 1
ATOM 2819 C CA . ASN A 1 385 ? 10.148 6.184 -3.921 1.00 80.44 385 ASN A CA 1
ATOM 2820 C C . ASN A 1 385 ? 11.123 6.371 -2.768 1.00 80.44 385 ASN A C 1
ATOM 2822 O O . ASN A 1 385 ? 11.918 7.320 -2.792 1.00 80.44 385 ASN A O 1
ATOM 2826 N N . ASP A 1 386 ? 11.040 5.508 -1.767 1.00 83.62 386 ASP A N 1
ATOM 2827 C CA . ASP A 1 386 ? 11.693 5.747 -0.490 1.00 83.62 386 ASP A CA 1
ATOM 2828 C C . ASP A 1 386 ? 13.083 5.136 -0.429 1.00 83.62 386 ASP A C 1
ATOM 2830 O O . ASP A 1 386 ? 13.431 4.166 -1.108 1.00 83.62 386 ASP A O 1
ATOM 2834 N N . ARG A 1 387 ? 13.923 5.715 0.423 1.00 85.06 387 ARG A N 1
ATOM 2835 C CA . ARG A 1 387 ? 15.236 5.185 0.761 1.00 85.06 387 ARG A CA 1
ATOM 2836 C C . ARG A 1 387 ? 15.305 4.898 2.249 1.00 85.06 387 ARG A C 1
ATOM 2838 O O . ARG A 1 387 ? 15.307 5.809 3.067 1.00 85.06 387 ARG A O 1
ATOM 2845 N N . ILE A 1 388 ? 15.487 3.636 2.602 1.00 88.38 388 ILE A N 1
ATOM 2846 C CA . ILE A 1 388 ? 15.656 3.199 3.983 1.00 88.38 388 ILE A CA 1
ATOM 2847 C C . ILE A 1 388 ? 17.096 2.715 4.165 1.00 88.38 388 ILE A C 1
ATOM 2849 O O . ILE A 1 388 ? 17.532 1.793 3.486 1.00 88.38 388 ILE A O 1
ATOM 2853 N N . GLU A 1 389 ? 17.863 3.303 5.080 1.00 82.31 389 GLU A N 1
ATOM 2854 C CA . GLU A 1 389 ? 19.212 2.849 5.426 1.00 82.31 389 GLU A CA 1
ATOM 2855 C C . GLU A 1 389 ? 19.219 2.126 6.768 1.00 82.31 389 GLU A C 1
ATOM 2857 O O . GLU A 1 389 ? 19.094 2.728 7.837 1.00 82.31 389 GLU A O 1
ATOM 2862 N N . VAL A 1 390 ? 19.451 0.822 6.711 1.00 82.00 390 VAL A N 1
ATOM 2863 C CA . VAL A 1 390 ? 19.723 -0.015 7.872 1.00 82.00 390 VAL A CA 1
ATOM 2864 C C . VAL A 1 390 ? 21.210 0.079 8.191 1.00 82.00 390 VAL A C 1
ATOM 2866 O O . VAL A 1 390 ? 22.046 -0.452 7.465 1.00 82.00 390 VAL A O 1
ATOM 2869 N N . ARG A 1 391 ? 21.578 0.789 9.264 1.00 69.94 391 ARG A N 1
ATOM 2870 C CA . ARG A 1 391 ? 22.999 0.995 9.620 1.00 69.94 391 ARG A CA 1
ATOM 2871 C C . ARG A 1 391 ? 23.566 -0.129 10.474 1.00 69.94 391 ARG A C 1
ATOM 2873 O O . ARG A 1 391 ? 24.715 -0.529 10.294 1.00 69.94 391 ARG A O 1
ATOM 2880 N N . THR A 1 392 ? 22.761 -0.640 11.393 1.00 62.28 392 THR A N 1
ATOM 2881 C CA . THR A 1 392 ? 23.141 -1.654 12.381 1.00 62.28 392 THR A CA 1
ATOM 2882 C C . THR A 1 392 ? 21.973 -2.603 12.588 1.00 62.28 392 THR A C 1
ATOM 2884 O O . THR A 1 392 ? 20.830 -2.174 12.679 1.00 62.28 392 THR A O 1
ATOM 2887 N N . LEU A 1 393 ? 22.251 -3.905 12.662 1.00 57.72 393 LEU A N 1
ATOM 2888 C CA . LEU A 1 393 ? 21.235 -4.917 12.950 1.00 57.72 393 LEU A CA 1
ATOM 2889 C C . LEU A 1 393 ? 21.188 -5.165 14.463 1.00 57.72 393 LEU A C 1
ATOM 2891 O O . LEU A 1 393 ? 22.231 -5.413 15.075 1.00 57.72 393 LEU A O 1
ATOM 2895 N N . GLY A 1 394 ? 19.994 -5.060 15.056 1.00 52.47 394 GLY A N 1
ATOM 2896 C CA . GLY A 1 394 ? 19.741 -5.219 16.492 1.00 52.47 394 GLY A CA 1
ATOM 2897 C C . GLY A 1 394 ? 19.813 -6.667 16.999 1.00 52.47 394 GLY A C 1
ATOM 2898 O O . GLY A 1 394 ? 20.640 -7.473 16.557 1.00 52.47 394 GLY A O 1
ATOM 2899 N N . THR A 1 395 ? 18.971 -6.994 17.982 1.00 50.94 395 THR A N 1
ATOM 2900 C CA . THR A 1 395 ? 18.908 -8.312 18.645 1.00 50.94 395 THR A CA 1
ATOM 2901 C C . THR A 1 395 ? 17.843 -9.251 18.069 1.00 50.94 395 THR A C 1
ATOM 2903 O O . THR A 1 395 ? 18.101 -10.453 18.071 1.00 50.94 395 THR A O 1
ATOM 2906 N N . VAL A 1 396 ? 16.727 -8.741 17.528 1.00 54.94 396 VAL A N 1
ATOM 2907 C CA . VAL A 1 396 ? 15.622 -9.517 16.922 1.00 54.94 396 VAL A CA 1
ATOM 2908 C C . VAL A 1 396 ? 15.402 -9.151 15.444 1.00 54.94 396 VAL A C 1
ATOM 2910 O O . VAL A 1 396 ? 15.084 -10.038 14.666 1.00 54.94 396 VAL A O 1
ATOM 2913 N N . GLY A 1 397 ? 15.693 -7.925 14.987 1.00 73.62 397 GLY A N 1
ATOM 2914 C CA . GLY A 1 397 ? 15.788 -7.593 13.547 1.00 73.62 397 GLY A CA 1
ATOM 2915 C C . GLY A 1 397 ? 14.868 -6.466 13.066 1.00 73.62 397 GLY A C 1
ATOM 2916 O O . GLY A 1 397 ? 14.052 -5.970 13.822 1.00 73.62 397 GLY A O 1
ATOM 2917 N N . VAL A 1 398 ? 14.997 -6.045 11.804 1.00 80.56 398 VAL A N 1
ATOM 2918 C CA . VAL A 1 398 ? 14.260 -4.895 11.235 1.00 80.56 398 VAL A CA 1
ATOM 2919 C C . VAL A 1 398 ? 13.183 -5.386 10.274 1.00 80.56 398 VAL A C 1
ATOM 2921 O O . VAL A 1 398 ? 13.450 -6.258 9.449 1.00 80.56 398 VAL A O 1
ATOM 2924 N N . THR A 1 399 ? 11.987 -4.808 10.324 1.00 87.06 399 THR A N 1
ATOM 2925 C CA . THR A 1 399 ? 10.961 -5.007 9.290 1.00 87.06 399 THR A CA 1
ATOM 2926 C C . THR A 1 399 ? 10.738 -3.710 8.526 1.00 87.06 399 THR A C 1
ATOM 2928 O O . THR A 1 399 ? 10.535 -2.671 9.140 1.00 87.06 399 THR A O 1
ATOM 2931 N N . VAL A 1 400 ? 10.768 -3.765 7.197 1.00 89.75 400 VAL A N 1
ATOM 2932 C CA . VAL A 1 400 ? 10.465 -2.640 6.307 1.00 89.75 400 VAL A CA 1
ATOM 2933 C C . VAL A 1 400 ? 9.299 -3.024 5.407 1.00 89.75 400 VAL A C 1
ATOM 2935 O O . VAL A 1 400 ? 9.363 -4.033 4.705 1.00 89.75 400 VAL A O 1
ATOM 2938 N N . GLN A 1 401 ? 8.249 -2.213 5.426 1.00 87.94 401 GLN A N 1
ATOM 2939 C CA . GLN A 1 401 ? 7.161 -2.221 4.459 1.00 87.94 401 GLN A CA 1
ATOM 2940 C C . GLN A 1 401 ? 7.375 -1.046 3.507 1.00 87.94 401 GLN A C 1
ATOM 2942 O O . GLN A 1 401 ? 7.311 0.092 3.958 1.00 87.94 401 GLN A O 1
ATOM 2947 N N . GLY A 1 402 ? 7.674 -1.319 2.235 1.00 83.12 402 GLY A N 1
ATOM 2948 C CA . GLY A 1 402 ? 7.856 -0.280 1.212 1.00 83.12 402 GLY A CA 1
ATOM 2949 C C . GLY A 1 402 ? 6.548 0.420 0.836 1.00 83.12 402 GLY A C 1
ATOM 2950 O O . GLY A 1 402 ? 6.527 1.603 0.562 1.00 83.12 402 GLY A O 1
ATOM 2951 N N . GLU A 1 403 ? 5.414 -0.272 0.980 1.00 83.56 403 GLU A N 1
ATOM 2952 C CA . GLU A 1 403 ? 4.097 0.275 0.639 1.00 83.56 403 GLU A CA 1
ATOM 2953 C C . GLU A 1 403 ? 3.993 0.698 -0.842 1.00 83.56 403 GLU A C 1
ATOM 2955 O O . GLU A 1 403 ? 3.990 -0.187 -1.701 1.00 83.56 403 GLU A O 1
ATOM 2960 N N . ALA A 1 404 ? 3.756 1.972 -1.170 1.00 72.56 404 ALA A N 1
ATOM 2961 C CA . ALA A 1 404 ? 3.429 2.390 -2.532 1.00 72.56 404 ALA A CA 1
ATOM 2962 C C . ALA A 1 404 ? 4.579 3.137 -3.195 1.00 72.56 404 ALA A C 1
ATOM 2964 O O . ALA A 1 404 ? 4.911 4.238 -2.799 1.00 72.56 404 ALA A O 1
ATOM 2965 N N . GLY A 1 405 ? 5.025 2.650 -4.345 1.00 78.44 405 GLY A N 1
ATOM 2966 C CA . GLY A 1 405 ? 6.029 3.321 -5.158 1.00 78.44 405 GLY A CA 1
ATOM 2967 C C . GLY A 1 405 ? 7.190 2.381 -5.399 1.00 78.44 405 GLY A C 1
ATOM 2968 O O . GLY A 1 405 ? 6.937 1.225 -5.735 1.00 78.44 405 GLY A O 1
ATOM 2969 N N . ARG A 1 406 ? 8.426 2.882 -5.398 1.00 84.88 406 ARG A N 1
ATOM 2970 C CA . ARG A 1 406 ? 9.606 2.064 -5.705 1.00 84.88 406 ARG A CA 1
ATOM 2971 C C . ARG A 1 406 ? 10.717 2.308 -4.707 1.00 84.88 406 ARG A C 1
ATOM 2973 O O . ARG A 1 406 ? 11.455 3.291 -4.829 1.00 84.88 406 ARG A O 1
ATOM 2980 N N . ASP A 1 407 ? 10.894 1.351 -3.812 1.00 92.00 407 ASP A N 1
ATOM 2981 C CA . ASP A 1 407 ? 11.657 1.564 -2.590 1.00 92.00 407 ASP A CA 1
ATOM 2982 C C . ASP A 1 407 ? 13.024 0.911 -2.631 1.00 92.00 407 ASP A C 1
ATOM 2984 O O . ASP A 1 407 ? 13.244 -0.164 -3.203 1.00 92.00 407 ASP A O 1
ATOM 2988 N N . LEU A 1 408 ? 13.971 1.583 -1.988 1.00 90.50 408 LEU A N 1
ATOM 2989 C CA . LEU A 1 408 ? 15.340 1.141 -1.841 1.00 90.50 408 LEU A CA 1
ATOM 2990 C C . LEU A 1 408 ? 15.687 0.979 -0.370 1.00 90.50 408 LEU A C 1
ATOM 2992 O O . LEU A 1 408 ? 15.800 1.949 0.374 1.00 90.50 408 LEU A O 1
ATOM 2996 N N . VAL A 1 409 ? 15.997 -0.251 0.025 1.00 93.31 409 VAL A N 1
ATOM 2997 C CA . VAL A 1 409 ? 16.530 -0.554 1.352 1.00 93.31 409 VAL A CA 1
ATOM 2998 C C . VAL A 1 409 ? 18.024 -0.840 1.256 1.00 93.31 409 VAL A C 1
ATOM 3000 O O . VAL A 1 409 ? 18.453 -1.834 0.673 1.00 93.31 409 VAL A O 1
ATOM 3003 N N . ALA A 1 410 ? 18.841 0.033 1.835 1.00 83.75 410 ALA A N 1
ATOM 3004 C CA . ALA A 1 410 ? 20.271 -0.166 1.990 1.00 83.75 410 ALA A CA 1
ATOM 3005 C C . ALA A 1 410 ? 20.568 -0.920 3.286 1.00 83.75 410 ALA A C 1
ATOM 3007 O O . ALA A 1 410 ? 20.163 -0.497 4.366 1.00 83.75 410 ALA A O 1
ATOM 3008 N N . VAL A 1 411 ? 21.307 -2.021 3.181 1.00 79.19 411 VAL A N 1
ATOM 3009 C CA . VAL A 1 411 ? 21.706 -2.867 4.312 1.00 79.19 411 VAL A CA 1
ATOM 3010 C C . VAL A 1 411 ? 23.229 -2.917 4.437 1.00 79.19 411 VAL A C 1
ATOM 3012 O O . VAL A 1 411 ? 23.943 -2.752 3.442 1.00 79.19 411 VAL A O 1
ATOM 3015 N N . PRO A 1 412 ? 23.777 -3.131 5.647 1.00 71.38 412 PRO A N 1
ATOM 3016 C CA . PRO A 1 412 ? 25.213 -3.029 5.849 1.00 71.38 412 PRO A CA 1
ATOM 3017 C C . PRO A 1 412 ? 25.942 -4.262 5.296 1.00 71.38 412 PRO A C 1
ATOM 3019 O O . PRO A 1 412 ? 25.469 -5.389 5.408 1.00 71.38 412 PRO A O 1
ATOM 3022 N N . GLY A 1 413 ? 27.149 -4.085 4.761 1.00 66.44 413 GLY A N 1
ATOM 3023 C CA . GLY A 1 413 ? 27.995 -5.203 4.326 1.00 66.44 413 GLY A CA 1
ATOM 3024 C C . GLY A 1 413 ? 27.655 -5.769 2.944 1.00 66.44 413 GLY A C 1
ATOM 3025 O O . GLY A 1 413 ? 26.944 -5.147 2.155 1.00 66.44 413 GLY A O 1
ATOM 3026 N N . PHE A 1 414 ? 28.251 -6.922 2.636 1.00 72.00 414 PHE A N 1
ATOM 3027 C CA . PHE A 1 414 ? 28.153 -7.575 1.329 1.00 72.00 414 PHE A CA 1
ATOM 3028 C C . PHE A 1 414 ? 26.945 -8.511 1.260 1.00 72.00 414 PHE A C 1
ATOM 3030 O O . PHE A 1 414 ? 26.559 -9.076 2.282 1.00 72.00 414 PHE A O 1
ATOM 3037 N N . SER A 1 415 ? 26.401 -8.772 0.071 1.00 77.25 415 SER A N 1
ATOM 3038 C CA . SER A 1 415 ? 25.315 -9.753 -0.114 1.00 77.25 415 SER A CA 1
ATOM 3039 C C . SER A 1 415 ? 25.686 -11.154 0.384 1.00 77.25 415 SER A C 1
ATOM 3041 O O . SER A 1 415 ? 24.850 -11.850 0.952 1.00 77.25 415 SER A O 1
ATOM 3043 N N . THR A 1 416 ? 26.961 -11.545 0.278 1.00 77.38 416 THR A N 1
ATOM 3044 C CA . THR A 1 416 ? 27.483 -12.829 0.780 1.00 77.38 416 THR A CA 1
ATOM 3045 C C . THR A 1 416 ? 27.500 -12.937 2.306 1.00 77.38 416 THR A C 1
ATOM 3047 O O . THR A 1 416 ? 27.723 -14.023 2.835 1.00 77.38 416 THR A O 1
ATOM 3050 N N . SER A 1 417 ? 27.286 -11.831 3.024 1.00 72.88 417 SER A N 1
ATOM 3051 C CA . SER A 1 417 ? 27.121 -11.831 4.482 1.00 72.88 417 SER A CA 1
ATOM 3052 C C . SER A 1 417 ? 25.724 -12.274 4.919 1.00 72.88 417 SER A C 1
ATOM 3054 O O . SER A 1 417 ? 25.499 -12.450 6.116 1.00 72.88 417 SER A O 1
ATOM 3056 N N . TYR A 1 418 ? 24.806 -12.472 3.970 1.00 80.44 418 TYR A N 1
ATOM 3057 C CA . TYR A 1 418 ? 23.416 -12.817 4.220 1.00 80.44 418 TYR A CA 1
ATOM 3058 C C . TYR A 1 418 ? 23.039 -14.124 3.530 1.00 80.44 418 TYR A C 1
ATOM 3060 O O . TYR A 1 418 ? 23.424 -14.397 2.392 1.00 80.44 418 TYR A O 1
ATOM 3068 N N . ARG A 1 419 ? 22.194 -14.907 4.194 1.00 86.88 419 ARG A N 1
ATOM 3069 C CA . ARG A 1 419 ? 21.283 -15.818 3.516 1.00 86.88 419 ARG A CA 1
ATOM 3070 C C . ARG A 1 419 ? 20.048 -15.021 3.102 1.00 86.88 419 ARG A C 1
ATOM 3072 O O . ARG A 1 419 ? 19.393 -14.416 3.945 1.00 86.88 419 ARG A O 1
ATOM 3079 N N . ILE A 1 420 ? 19.747 -15.033 1.809 1.00 90.94 420 ILE A N 1
ATOM 3080 C CA . ILE A 1 420 ? 18.591 -14.347 1.230 1.00 90.94 420 ILE A CA 1
ATOM 3081 C C . ILE A 1 420 ? 17.503 -15.392 0.995 1.00 90.94 420 ILE A C 1
ATOM 3083 O O . ILE A 1 420 ? 17.710 -16.340 0.237 1.00 90.94 420 ILE A O 1
ATOM 3087 N N . GLU A 1 421 ? 16.364 -15.243 1.663 1.00 90.12 421 GLU A N 1
ATOM 3088 C CA . GLU A 1 421 ? 15.229 -16.161 1.571 1.00 90.12 421 GLU A CA 1
ATOM 3089 C C . GLU A 1 421 ? 14.011 -15.436 0.985 1.00 90.12 421 GLU A C 1
ATOM 3091 O O . GLU A 1 421 ? 13.671 -14.324 1.391 1.00 90.12 421 GLU A O 1
ATOM 3096 N N . LYS A 1 422 ? 13.340 -16.082 0.026 1.00 87.56 422 LYS A N 1
ATOM 3097 C CA . LYS A 1 422 ? 12.033 -15.644 -0.472 1.00 87.56 422 LYS A CA 1
ATOM 3098 C C . LYS A 1 422 ? 10.951 -16.124 0.500 1.00 87.56 422 LYS A C 1
ATOM 3100 O O . LYS A 1 422 ? 10.910 -17.312 0.817 1.00 87.56 422 LYS A O 1
ATOM 3105 N N . GLY A 1 423 ? 10.119 -15.202 0.979 1.00 79.38 423 GLY A N 1
ATOM 3106 C CA . GLY A 1 423 ? 8.974 -15.488 1.843 1.00 79.38 423 GLY A CA 1
ATOM 3107 C C . GLY A 1 423 ? 7.667 -15.617 1.057 1.00 79.38 423 GLY A C 1
ATOM 3108 O O . GLY A 1 423 ? 7.661 -16.071 -0.089 1.00 79.38 423 GLY A O 1
ATOM 3109 N N . ASP A 1 424 ? 6.569 -15.195 1.688 1.00 80.69 424 ASP A N 1
ATOM 3110 C CA . ASP A 1 424 ? 5.276 -14.983 1.026 1.00 80.69 424 ASP A CA 1
ATOM 3111 C C . ASP A 1 424 ? 5.412 -14.000 -0.160 1.00 80.69 424 ASP A C 1
ATOM 3113 O O . ASP A 1 424 ? 6.419 -13.289 -0.249 1.00 80.69 424 ASP A O 1
ATOM 3117 N N . PRO A 1 425 ? 4.445 -13.939 -1.099 1.00 79.50 425 PRO A N 1
ATOM 3118 C CA . PRO A 1 425 ? 4.524 -13.034 -2.247 1.00 79.50 425 PRO A CA 1
ATOM 3119 C C . PRO A 1 425 ? 4.862 -11.590 -1.843 1.00 79.50 425 PRO A C 1
ATOM 3121 O O . PRO A 1 425 ? 4.193 -11.004 -0.993 1.00 79.50 425 PRO A O 1
ATOM 3124 N N . GLY A 1 426 ? 5.913 -11.029 -2.450 1.00 77.75 426 GLY A N 1
ATOM 3125 C CA . GLY A 1 426 ? 6.418 -9.687 -2.128 1.00 77.75 426 GLY A CA 1
ATOM 3126 C C . GLY A 1 426 ? 7.272 -9.584 -0.856 1.00 77.75 426 GLY A C 1
ATOM 3127 O O . GLY A 1 426 ? 7.646 -8.473 -0.484 1.00 77.75 426 GLY A O 1
ATOM 3128 N N . VAL A 1 427 ? 7.599 -10.702 -0.193 1.00 86.88 427 VAL A N 1
ATOM 3129 C CA . VAL A 1 427 ? 8.415 -10.733 1.031 1.00 86.88 427 VAL A CA 1
ATOM 3130 C C . VAL A 1 427 ? 9.810 -11.304 0.767 1.00 86.88 427 VAL A C 1
ATOM 3132 O O . VAL A 1 427 ? 9.967 -12.408 0.239 1.00 86.88 427 VAL A O 1
ATOM 3135 N N . VAL A 1 428 ? 10.841 -10.590 1.221 1.00 93.12 428 VAL A N 1
ATOM 3136 C CA . VAL A 1 428 ? 12.246 -11.025 1.199 1.00 93.12 428 VAL A CA 1
ATOM 3137 C C . VAL A 1 428 ? 12.831 -10.941 2.600 1.00 93.12 428 VAL A C 1
ATOM 3139 O O . VAL A 1 428 ? 12.661 -9.945 3.295 1.00 93.12 428 VAL A O 1
ATOM 3142 N N . ARG A 1 429 ? 13.540 -11.986 3.028 1.00 90.56 429 ARG A N 1
ATOM 3143 C CA . ARG A 1 429 ? 14.224 -12.029 4.324 1.00 90.56 429 ARG A CA 1
ATOM 3144 C C . ARG A 1 429 ? 15.729 -12.096 4.119 1.00 90.56 429 ARG A C 1
ATOM 3146 O O . ARG A 1 429 ? 16.224 -12.950 3.385 1.00 90.56 429 ARG A O 1
ATOM 3153 N N . LEU A 1 430 ? 16.456 -11.210 4.788 1.00 89.12 430 LEU A N 1
ATOM 3154 C CA . LEU A 1 430 ? 17.915 -11.191 4.825 1.00 89.12 430 LEU A CA 1
ATOM 3155 C C . LEU A 1 430 ? 18.370 -11.646 6.210 1.00 89.12 430 LEU A C 1
ATOM 3157 O O . LEU A 1 430 ? 18.190 -10.924 7.191 1.00 89.12 430 LEU A O 1
ATOM 3161 N N . LEU A 1 431 ? 18.959 -12.835 6.293 1.00 84.81 431 LEU A N 1
ATOM 3162 C CA . LEU A 1 431 ? 19.445 -13.426 7.538 1.00 84.81 431 LEU A CA 1
ATOM 3163 C C . LEU A 1 431 ? 20.980 -13.353 7.565 1.00 84.81 431 LEU A C 1
ATOM 3165 O O . LEU A 1 431 ? 21.620 -14.041 6.767 1.00 84.81 431 LEU A O 1
ATOM 3169 N N . PRO A 1 432 ? 21.604 -12.537 8.429 1.00 74.62 432 PRO A N 1
ATOM 3170 C CA . PRO A 1 432 ? 23.059 -12.460 8.528 1.00 74.62 432 PRO A CA 1
ATOM 3171 C C . PRO A 1 432 ? 23.672 -13.797 8.963 1.00 74.62 432 PRO A C 1
ATOM 3173 O O . PRO A 1 432 ? 23.103 -14.516 9.783 1.00 74.62 432 PRO A O 1
ATOM 3176 N N . PHE A 1 433 ? 24.863 -14.126 8.461 1.00 70.06 433 PHE A N 1
ATOM 3177 C CA . PHE A 1 433 ? 25.634 -15.255 8.987 1.00 70.06 433 PHE A CA 1
ATOM 3178 C C . PHE A 1 433 ? 26.290 -14.881 10.332 1.00 70.06 433 PHE A C 1
ATOM 3180 O O . PHE A 1 433 ? 27.231 -14.086 10.382 1.00 70.06 433 PHE A O 1
ATOM 3187 N N . ASP A 1 434 ? 25.808 -15.473 11.429 1.00 56.06 434 ASP A N 1
ATOM 3188 C CA . ASP A 1 434 ? 26.352 -15.314 12.784 1.00 56.06 434 ASP A CA 1
ATOM 3189 C C . ASP A 1 434 ? 27.716 -16.014 12.926 1.00 56.06 434 ASP A C 1
ATOM 3191 O O . ASP A 1 434 ? 27.793 -17.203 13.241 1.00 56.06 434 ASP A O 1
ATOM 3195 N N . ASN A 1 435 ? 28.835 -15.321 12.724 1.00 50.12 435 ASN A N 1
ATOM 3196 C CA . ASN A 1 435 ? 30.143 -15.941 12.965 1.00 50.12 435 ASN A CA 1
ATOM 3197 C C . ASN A 1 435 ? 30.510 -15.942 14.467 1.00 50.12 435 ASN A C 1
ATOM 3199 O O . ASN A 1 435 ? 31.336 -15.143 14.906 1.00 50.12 435 ASN A O 1
ATOM 3203 N N . GLY A 1 436 ? 29.935 -16.867 15.256 1.00 37.00 436 GLY A N 1
ATOM 3204 C CA . GLY A 1 436 ? 30.425 -17.220 16.601 1.00 37.00 436 GLY A CA 1
ATOM 3205 C C . GLY A 1 436 ? 29.576 -18.247 17.387 1.00 37.00 436 GLY A C 1
ATOM 3206 O O . GLY A 1 436 ? 28.355 -18.283 17.228 1.00 37.00 436 GLY A O 1
ATOM 3207 N N . PRO A 1 437 ? 30.175 -19.077 18.277 1.00 30.22 437 PRO A N 1
ATOM 3208 C CA . PRO A 1 437 ? 29.416 -19.936 19.188 1.00 30.22 437 PRO A CA 1
ATOM 3209 C C . PRO A 1 437 ? 28.719 -19.065 20.241 1.00 30.22 437 PRO A C 1
ATOM 3211 O O . PRO A 1 437 ? 29.383 -18.344 20.985 1.00 30.22 437 PRO A O 1
ATOM 3214 N N . GLY A 1 438 ? 27.386 -19.131 20.278 1.00 39.28 438 GLY A N 1
ATOM 3215 C CA . GLY A 1 438 ? 26.523 -18.152 20.954 1.00 39.28 438 GLY A CA 1
ATOM 3216 C C . GLY A 1 438 ? 25.595 -17.377 20.005 1.00 39.28 438 GLY A C 1
ATOM 3217 O O . GLY A 1 438 ? 24.997 -16.397 20.437 1.00 39.28 438 GLY A O 1
ATOM 3218 N N . ALA A 1 439 ? 25.474 -17.801 18.738 1.00 43.97 439 ALA A N 1
ATOM 3219 C CA . ALA A 1 439 ? 24.464 -17.320 17.795 1.00 43.97 439 ALA A CA 1
ATOM 3220 C C . ALA A 1 439 ? 23.065 -17.327 18.439 1.00 43.97 439 ALA A C 1
ATOM 3222 O O . ALA A 1 439 ? 22.563 -18.381 18.841 1.00 43.97 439 ALA A O 1
ATOM 3223 N N . ALA A 1 440 ? 22.463 -16.146 18.578 1.00 41.56 440 ALA A N 1
ATOM 3224 C CA . ALA A 1 440 ? 21.092 -16.008 19.043 1.00 41.56 440 ALA A CA 1
ATOM 3225 C C . ALA A 1 440 ? 20.159 -16.152 17.826 1.00 41.56 440 ALA A C 1
ATOM 3227 O O . ALA A 1 440 ? 20.285 -15.363 16.890 1.00 41.56 440 ALA A O 1
ATOM 3228 N N . PRO A 1 441 ? 19.227 -17.121 17.808 1.00 43.44 441 PRO A N 1
ATOM 3229 C CA . PRO A 1 441 ? 18.191 -17.187 16.782 1.00 43.44 441 PRO A CA 1
ATOM 3230 C C . PRO A 1 441 ? 17.414 -15.863 16.735 1.00 43.44 441 PRO A C 1
ATOM 3232 O O . PRO A 1 441 ? 16.947 -15.415 17.780 1.00 43.44 441 PRO A O 1
ATOM 3235 N N . GLY A 1 442 ? 17.249 -15.253 15.556 1.00 53.50 442 GLY A N 1
ATOM 3236 C CA . GLY A 1 442 ? 16.247 -14.193 15.375 1.00 53.50 442 GLY A CA 1
ATOM 3237 C C . GLY A 1 442 ? 16.619 -13.044 14.445 1.00 53.50 442 GLY A C 1
ATOM 3238 O O . GLY A 1 442 ? 15.722 -12.519 13.807 1.00 53.50 442 GLY A O 1
ATOM 3239 N N . LYS A 1 443 ? 17.899 -12.675 14.300 1.00 69.19 443 LYS A N 1
ATOM 3240 C CA . LYS A 1 443 ? 18.283 -11.453 13.567 1.00 69.19 443 LYS A CA 1
ATOM 3241 C C . LYS A 1 443 ? 17.984 -11.560 12.070 1.00 69.19 443 LYS A C 1
ATOM 3243 O O . LYS A 1 443 ? 18.688 -12.263 11.351 1.00 69.19 443 LYS A O 1
ATOM 3248 N N . GLN A 1 444 ? 16.987 -10.828 11.583 1.00 81.00 444 GLN A N 1
ATOM 3249 C CA . GLN A 1 444 ? 16.690 -10.737 10.151 1.00 81.00 444 GLN A CA 1
ATOM 3250 C C . GLN A 1 444 ? 16.262 -9.328 9.743 1.00 81.00 444 GLN A C 1
ATOM 3252 O O . GLN A 1 444 ? 15.704 -8.586 10.547 1.00 81.00 444 GLN A O 1
ATOM 3257 N N . VAL A 1 445 ? 16.496 -8.968 8.482 1.00 86.12 445 VAL A N 1
ATOM 3258 C CA . VAL A 1 445 ? 15.787 -7.855 7.842 1.00 86.12 445 VAL A CA 1
ATOM 3259 C C . VAL A 1 445 ? 14.657 -8.450 7.014 1.00 86.12 445 VAL A C 1
ATOM 3261 O O . VAL A 1 445 ? 14.917 -9.207 6.080 1.00 86.12 445 VAL A O 1
ATOM 3264 N N . THR A 1 446 ? 13.416 -8.147 7.374 1.00 89.81 446 THR A N 1
ATOM 3265 C CA . THR A 1 446 ? 12.230 -8.539 6.607 1.00 89.81 446 THR A CA 1
ATOM 3266 C C . THR A 1 446 ? 11.801 -7.366 5.747 1.00 89.81 446 THR A C 1
ATOM 3268 O O . THR A 1 446 ? 11.532 -6.290 6.265 1.00 89.81 446 THR A O 1
ATOM 3271 N N . LEU A 1 447 ? 11.743 -7.576 4.442 1.00 93.44 447 LEU A N 1
ATOM 3272 C CA . LEU A 1 447 ? 11.358 -6.586 3.449 1.00 93.44 447 LEU A CA 1
ATOM 3273 C C . LEU A 1 447 ? 10.031 -7.014 2.840 1.00 93.44 447 LEU A C 1
ATOM 3275 O O . LEU A 1 447 ? 9.905 -8.161 2.412 1.00 93.44 447 LEU A O 1
ATOM 3279 N N . VAL A 1 448 ? 9.056 -6.117 2.813 1.00 91.50 448 VAL A N 1
ATOM 3280 C CA . VAL A 1 448 ? 7.723 -6.355 2.255 1.00 91.50 448 VAL A CA 1
ATOM 3281 C C . VAL A 1 448 ? 7.436 -5.260 1.240 1.00 91.50 448 VAL A C 1
ATOM 3283 O O . VAL A 1 448 ? 7.419 -4.093 1.615 1.00 91.50 448 VAL A O 1
ATOM 3286 N N . GLY A 1 449 ? 7.216 -5.631 -0.023 1.00 88.62 449 GLY A N 1
ATOM 3287 C CA . GLY A 1 449 ? 6.943 -4.664 -1.094 1.00 88.62 449 GLY A CA 1
ATOM 3288 C C . GLY A 1 449 ? 8.084 -3.668 -1.292 1.00 88.62 449 GLY A C 1
ATOM 3289 O O . GLY A 1 449 ? 7.839 -2.479 -1.318 1.00 88.62 449 GLY A O 1
ATOM 3290 N N . VAL A 1 450 ? 9.325 -4.161 -1.316 1.00 95.31 450 VAL A N 1
ATOM 3291 C CA . VAL A 1 450 ? 10.530 -3.367 -1.595 1.00 95.31 450 VAL A CA 1
ATOM 3292 C C . VAL A 1 450 ? 11.104 -3.862 -2.913 1.00 95.31 450 VAL A C 1
ATOM 3294 O O . VAL A 1 450 ? 11.251 -5.075 -3.077 1.00 95.31 450 VAL A O 1
ATOM 3297 N N . GLU A 1 451 ? 11.480 -2.962 -3.821 1.00 95.62 451 GLU A N 1
ATOM 3298 C CA . GLU A 1 451 ? 11.969 -3.309 -5.165 1.00 95.62 451 GLU A CA 1
ATOM 3299 C C . GLU A 1 451 ? 13.494 -3.405 -5.234 1.00 95.62 451 GLU A C 1
ATOM 3301 O O . GLU A 1 451 ? 14.027 -4.143 -6.070 1.00 95.62 451 GLU A O 1
ATOM 3306 N N . TYR A 1 452 ? 14.209 -2.661 -4.385 1.00 95.81 452 TYR A N 1
ATOM 3307 C CA . TYR A 1 452 ? 15.663 -2.544 -4.444 1.00 95.81 452 TYR A CA 1
ATOM 3308 C C . TYR A 1 452 ? 16.316 -2.774 -3.083 1.00 95.81 452 TYR A C 1
ATOM 3310 O O . TYR A 1 452 ? 16.070 -2.062 -2.115 1.00 95.81 452 TYR A O 1
ATOM 3318 N N . VAL A 1 453 ? 17.244 -3.725 -3.020 1.00 95.12 453 VAL A N 1
ATOM 3319 C CA . VAL A 1 453 ? 18.069 -3.986 -1.837 1.00 95.12 453 VAL A CA 1
ATOM 3320 C C . VAL A 1 453 ? 19.515 -3.634 -2.149 1.00 95.12 453 VAL A C 1
ATOM 3322 O O . VAL A 1 453 ? 20.177 -4.311 -2.935 1.00 95.12 453 VAL A O 1
ATOM 3325 N N . GLN A 1 454 ? 20.027 -2.570 -1.540 1.00 87.75 454 GLN A N 1
ATOM 3326 C CA . GLN A 1 454 ? 21.395 -2.107 -1.744 1.00 87.75 454 GLN A CA 1
ATOM 3327 C C . GLN A 1 454 ? 22.343 -2.738 -0.716 1.00 87.75 454 GLN A C 1
ATOM 3329 O O . GLN A 1 454 ? 22.278 -2.432 0.472 1.00 87.75 454 GLN A O 1
ATOM 3334 N N . PHE A 1 455 ? 23.274 -3.558 -1.199 1.00 77.56 455 PHE A N 1
ATOM 3335 C CA . PHE A 1 455 ? 24.445 -4.025 -0.455 1.00 77.56 455 PHE A CA 1
ATOM 3336 C C . PHE A 1 455 ? 25.662 -3.142 -0.768 1.00 77.56 455 PHE A C 1
ATOM 3338 O O . PHE A 1 455 ? 25.604 -2.244 -1.610 1.00 77.56 455 PHE A O 1
ATOM 3345 N N . SER A 1 456 ? 26.798 -3.393 -0.118 1.00 72.62 456 SER A N 1
ATOM 3346 C CA . SER A 1 456 ? 28.019 -2.591 -0.311 1.00 72.62 456 SER A CA 1
ATOM 3347 C C . SER A 1 456 ? 28.625 -2.720 -1.717 1.00 72.62 456 SER A C 1
ATOM 3349 O O . SER A 1 456 ? 29.314 -1.810 -2.171 1.00 72.62 456 SER A O 1
ATOM 3351 N N . GLU A 1 457 ? 28.396 -3.841 -2.401 1.00 80.06 457 GLU A N 1
ATOM 3352 C CA . GLU A 1 457 ? 28.993 -4.179 -3.697 1.00 80.06 457 GLU A CA 1
ATOM 3353 C C . GLU A 1 457 ? 28.006 -4.200 -4.867 1.00 80.06 457 GLU A C 1
ATOM 3355 O O . GLU A 1 457 ? 28.430 -4.071 -6.015 1.00 80.06 457 GLU A O 1
ATOM 3360 N N . LYS A 1 458 ? 26.709 -4.387 -4.600 1.00 80.31 458 LYS A N 1
ATOM 3361 C CA . LYS A 1 458 ? 25.670 -4.480 -5.634 1.00 80.31 458 LYS A CA 1
ATOM 3362 C C . LYS A 1 458 ? 24.283 -4.149 -5.099 1.00 80.31 458 LYS A C 1
ATOM 3364 O O . LYS A 1 458 ? 24.058 -4.131 -3.891 1.00 80.31 458 LYS A O 1
ATOM 3369 N N . THR A 1 459 ? 23.347 -3.965 -6.019 1.00 91.50 459 THR A N 1
ATOM 3370 C CA . THR A 1 459 ? 21.914 -3.892 -5.731 1.00 91.50 459 THR A CA 1
ATOM 3371 C C . THR A 1 459 ? 21.255 -5.195 -6.175 1.00 91.50 459 THR A C 1
ATOM 3373 O O . THR A 1 459 ? 21.480 -5.651 -7.295 1.00 91.50 459 THR A O 1
ATOM 3376 N N . LEU A 1 460 ? 20.457 -5.800 -5.301 1.00 95.44 460 LEU A N 1
ATOM 3377 C CA . LEU A 1 460 ? 19.555 -6.896 -5.635 1.00 95.44 460 LEU A CA 1
ATOM 3378 C C . LEU A 1 460 ? 18.170 -6.317 -5.917 1.00 95.44 460 LEU A C 1
ATOM 3380 O O . LEU A 1 460 ? 17.636 -5.576 -5.099 1.00 95.44 460 LEU A O 1
ATOM 3384 N N . PHE A 1 461 ? 17.594 -6.651 -7.064 1.00 97.50 461 PHE A N 1
ATOM 3385 C CA . PHE A 1 461 ? 16.253 -6.235 -7.452 1.00 97.50 461 PHE A CA 1
ATOM 3386 C C . PHE A 1 461 ? 15.267 -7.320 -7.032 1.00 97.50 461 PHE A C 1
ATOM 3388 O O . PHE A 1 461 ? 15.470 -8.490 -7.352 1.00 97.50 461 PHE A O 1
ATOM 3395 N N . THR A 1 462 ? 14.214 -6.950 -6.322 1.00 96.62 462 THR A N 1
ATOM 3396 C CA . THR A 1 462 ? 13.218 -7.849 -5.732 1.00 96.62 462 THR A CA 1
ATOM 3397 C C . THR A 1 462 ? 11.870 -7.553 -6.369 1.00 96.62 462 THR A C 1
ATOM 3399 O O . THR A 1 462 ? 11.034 -6.856 -5.814 1.00 96.62 462 THR A O 1
ATOM 3402 N N . LEU A 1 463 ? 11.699 -8.030 -7.602 1.00 94.62 463 LEU A N 1
ATOM 3403 C CA . LEU A 1 463 ? 10.645 -7.572 -8.508 1.00 94.62 463 LEU A CA 1
ATOM 3404 C C . LEU A 1 463 ? 9.569 -8.633 -8.725 1.00 94.62 463 LEU A C 1
ATOM 3406 O O . LEU A 1 463 ? 9.862 -9.829 -8.775 1.00 94.62 463 LEU A O 1
ATOM 3410 N N . GLN A 1 464 ? 8.337 -8.194 -8.967 1.00 91.62 464 GLN A N 1
ATOM 3411 C CA . GLN A 1 464 ? 7.287 -9.079 -9.471 1.00 91.62 464 GLN A CA 1
ATOM 3412 C C . GLN A 1 464 ? 7.606 -9.555 -10.898 1.00 91.62 464 GLN A C 1
ATOM 3414 O O . GLN A 1 464 ? 8.395 -8.944 -11.622 1.00 91.62 464 GLN A O 1
ATOM 3419 N N . GLN A 1 465 ? 6.976 -10.651 -11.332 1.00 89.94 465 GLN A N 1
ATOM 3420 C CA . GLN A 1 465 ? 7.278 -11.300 -12.617 1.00 89.94 465 GLN A CA 1
ATOM 3421 C C . GLN A 1 465 ? 7.210 -10.345 -13.825 1.00 89.94 465 GLN A C 1
ATOM 3423 O O . GLN A 1 465 ? 8.096 -10.366 -14.676 1.00 89.94 465 GLN A O 1
ATOM 3428 N N . ASN A 1 466 ? 6.192 -9.485 -13.891 1.00 89.94 466 ASN A N 1
ATOM 3429 C CA . ASN A 1 466 ? 6.013 -8.503 -14.967 1.00 89.94 466 ASN A CA 1
ATOM 3430 C C . ASN A 1 466 ? 7.169 -7.492 -15.052 1.00 89.94 466 ASN A C 1
ATOM 3432 O O . ASN A 1 466 ? 7.599 -7.136 -16.147 1.00 89.94 466 ASN A O 1
ATOM 3436 N N . GLU A 1 467 ? 7.674 -7.033 -13.912 1.00 93.81 467 GLU A N 1
ATOM 3437 C CA . GLU A 1 467 ? 8.778 -6.078 -13.831 1.00 93.81 467 GLU A CA 1
ATOM 3438 C C . GLU A 1 467 ? 10.132 -6.762 -14.046 1.00 93.81 467 GLU A C 1
ATOM 3440 O O . GLU A 1 467 ? 11.010 -6.217 -14.717 1.00 93.81 467 GLU A O 1
ATOM 3445 N N . ALA A 1 468 ? 10.282 -7.995 -13.556 1.00 95.00 468 ALA A N 1
ATOM 3446 C CA . ALA A 1 468 ? 11.445 -8.837 -13.805 1.00 95.00 468 ALA A CA 1
ATOM 3447 C C . ALA A 1 468 ? 11.656 -9.092 -15.307 1.00 95.00 468 ALA A C 1
ATOM 3449 O O . ALA A 1 468 ? 12.795 -9.104 -15.775 1.00 95.00 468 ALA A O 1
ATOM 3450 N N . ASP A 1 469 ? 10.578 -9.240 -16.081 1.00 94.06 469 ASP A N 1
ATOM 3451 C CA . ASP A 1 469 ? 10.657 -9.384 -17.537 1.00 94.06 469 ASP A CA 1
ATOM 3452 C C . ASP A 1 469 ? 11.138 -8.094 -18.222 1.00 94.06 469 ASP A C 1
ATOM 3454 O O . ASP A 1 469 ? 11.931 -8.160 -19.162 1.00 94.06 469 ASP A O 1
ATOM 3458 N N . VAL A 1 470 ? 10.756 -6.916 -17.714 1.00 96.62 470 VAL A N 1
ATOM 3459 C CA . VAL A 1 470 ? 11.291 -5.622 -18.184 1.00 96.62 470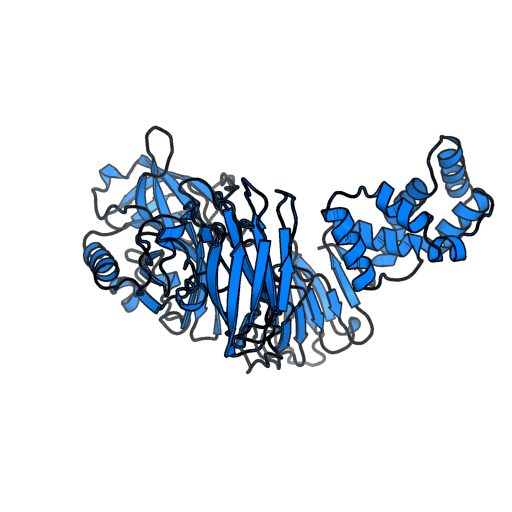 VAL A CA 1
ATOM 3460 C C . VAL A 1 470 ? 12.774 -5.486 -17.829 1.00 96.62 470 VAL A C 1
ATOM 3462 O O . VAL A 1 470 ? 13.574 -5.081 -18.674 1.00 96.62 470 VAL A O 1
ATOM 3465 N N . ALA A 1 471 ? 13.172 -5.878 -16.616 1.00 96.81 471 ALA A N 1
ATOM 3466 C CA . ALA A 1 471 ? 14.569 -5.850 -16.184 1.00 96.81 471 ALA A CA 1
ATOM 3467 C C . ALA A 1 471 ? 15.455 -6.789 -17.022 1.00 96.81 471 ALA A C 1
ATOM 3469 O O . ALA A 1 471 ? 16.559 -6.414 -17.427 1.00 96.81 471 ALA A O 1
ATOM 3470 N N . ARG A 1 472 ? 14.961 -7.990 -17.347 1.00 97.38 472 ARG A N 1
ATOM 3471 C CA . ARG A 1 472 ? 15.630 -8.933 -18.258 1.00 97.38 472 ARG A CA 1
ATOM 3472 C C . ARG A 1 472 ? 15.693 -8.408 -19.682 1.00 97.38 472 ARG A C 1
ATOM 3474 O O . ARG A 1 472 ? 16.726 -8.544 -20.324 1.00 97.38 472 ARG A O 1
ATOM 3481 N N . LEU A 1 473 ? 14.630 -7.771 -20.168 1.00 97.56 473 LEU A N 1
ATOM 3482 C CA . LEU A 1 473 ? 14.615 -7.153 -21.491 1.00 97.56 473 LEU A CA 1
ATOM 3483 C C . LEU A 1 473 ? 15.670 -6.049 -21.604 1.00 97.56 473 LEU A C 1
ATOM 3485 O O . LEU A 1 473 ? 16.452 -6.046 -22.553 1.00 97.56 473 LEU A O 1
ATOM 3489 N N . TYR A 1 474 ? 15.750 -5.174 -20.601 1.00 97.12 474 TYR A N 1
ATOM 3490 C CA . TYR A 1 474 ? 16.790 -4.151 -20.491 1.00 97.12 474 TYR A CA 1
ATOM 3491 C C . TYR A 1 474 ? 18.182 -4.804 -20.494 1.00 97.12 474 TYR A C 1
ATOM 3493 O O . TYR A 1 474 ? 19.060 -4.405 -21.263 1.00 97.12 474 TYR A O 1
ATOM 3501 N N . SER A 1 475 ? 18.394 -5.841 -19.677 1.00 96.38 475 SER A N 1
ATOM 3502 C CA . SER A 1 475 ? 19.693 -6.515 -19.591 1.00 96.38 475 SER A CA 1
ATOM 3503 C C . SER A 1 475 ? 20.089 -7.228 -20.887 1.00 96.38 475 SER A C 1
ATOM 3505 O O . SER A 1 475 ? 21.230 -7.102 -21.325 1.00 96.38 475 SER A O 1
ATOM 3507 N N . ALA A 1 476 ? 19.161 -7.902 -21.564 1.00 96.12 476 ALA A N 1
ATOM 3508 C CA . ALA A 1 476 ? 19.398 -8.518 -22.867 1.00 96.12 476 ALA A CA 1
ATOM 3509 C C . ALA A 1 476 ? 19.666 -7.473 -23.964 1.00 96.12 476 ALA A C 1
ATOM 3511 O O . ALA A 1 476 ? 20.491 -7.708 -24.848 1.00 96.12 476 ALA A O 1
ATOM 3512 N N . ALA A 1 477 ? 19.023 -6.304 -23.887 1.00 95.44 477 ALA A N 1
ATOM 3513 C CA . ALA A 1 477 ? 19.184 -5.224 -24.853 1.00 95.44 477 ALA A CA 1
ATOM 3514 C C . ALA A 1 477 ? 20.505 -4.471 -24.688 1.00 95.44 477 ALA A C 1
ATOM 3516 O O . ALA A 1 477 ? 21.143 -4.120 -25.674 1.00 95.44 477 ALA A O 1
ATOM 3517 N N . LEU A 1 478 ? 20.923 -4.193 -23.454 1.00 92.94 478 LEU A N 1
ATOM 3518 C CA . LEU A 1 478 ? 22.066 -3.313 -23.184 1.00 92.94 478 LEU A CA 1
ATOM 3519 C C . LEU A 1 478 ? 23.270 -4.058 -22.598 1.00 92.94 478 LEU A C 1
ATOM 3521 O O . LEU A 1 478 ? 24.345 -3.483 -22.458 1.00 92.94 478 LEU A O 1
ATOM 3525 N N . GLY A 1 479 ? 23.115 -5.349 -22.288 1.00 91.00 479 GLY A N 1
ATOM 3526 C CA . GLY A 1 479 ? 24.156 -6.251 -21.786 1.00 91.00 479 GLY A CA 1
ATOM 3527 C C . GLY A 1 479 ? 24.868 -5.738 -20.545 1.00 91.00 479 GLY A C 1
ATOM 3528 O O . GLY A 1 479 ? 26.099 -5.779 -20.472 1.00 91.00 479 GLY A O 1
ATOM 3529 N N . ARG A 1 480 ? 24.080 -5.207 -19.612 1.00 91.88 480 ARG A N 1
ATOM 3530 C CA . ARG A 1 480 ? 24.466 -4.752 -18.273 1.00 91.88 480 ARG A CA 1
ATOM 3531 C C . ARG A 1 480 ? 23.284 -4.938 -17.320 1.00 91.88 480 ARG A C 1
ATOM 3533 O O . ARG A 1 480 ? 22.155 -5.132 -17.775 1.00 91.88 480 ARG A O 1
ATOM 3540 N N . THR A 1 481 ? 23.530 -4.889 -16.015 1.00 91.81 481 THR A N 1
ATOM 3541 C CA . THR A 1 481 ? 22.448 -4.724 -15.033 1.00 91.81 481 THR A CA 1
ATOM 3542 C C . THR A 1 481 ? 21.773 -3.368 -15.286 1.00 91.81 481 THR A C 1
ATOM 3544 O O . THR A 1 481 ? 22.489 -2.394 -15.555 1.00 91.81 481 THR A O 1
ATOM 3547 N N . PRO A 1 482 ? 20.430 -3.282 -15.267 1.00 93.56 482 PRO A N 1
ATOM 3548 C CA . PRO A 1 482 ? 19.747 -2.004 -15.427 1.00 93.56 482 PRO A CA 1
ATOM 3549 C C . PRO A 1 482 ? 20.148 -1.037 -14.311 1.00 93.56 482 PRO A C 1
ATOM 3551 O O . PRO A 1 482 ? 20.330 -1.446 -13.167 1.00 93.56 482 PRO A O 1
ATOM 3554 N N . ASP A 1 483 ? 20.279 0.245 -14.629 1.00 88.88 483 ASP A N 1
ATOM 3555 C CA . ASP A 1 483 ? 20.256 1.282 -13.602 1.00 88.88 483 ASP A CA 1
ATOM 3556 C C . ASP A 1 483 ? 18.816 1.482 -13.102 1.00 88.88 483 ASP A C 1
ATOM 3558 O O . ASP A 1 483 ? 17.856 1.276 -13.848 1.00 88.88 483 ASP A O 1
ATOM 3562 N N . ILE A 1 484 ? 18.668 1.850 -11.825 1.00 83.88 484 ILE A N 1
ATOM 3563 C CA . ILE A 1 484 ? 17.360 1.936 -11.156 1.00 83.88 484 ILE A CA 1
ATOM 3564 C C . ILE A 1 484 ? 16.449 2.950 -11.853 1.00 83.88 484 ILE A C 1
ATOM 3566 O O . ILE A 1 484 ? 15.294 2.646 -12.136 1.00 83.88 484 ILE A O 1
ATOM 3570 N N . GLU A 1 485 ? 16.967 4.139 -12.167 1.00 81.88 485 GLU A N 1
ATOM 3571 C CA . GLU A 1 485 ? 16.183 5.208 -12.790 1.00 81.88 485 GLU A CA 1
ATOM 3572 C C . GLU A 1 485 ? 15.687 4.799 -14.184 1.00 81.88 485 GLU A C 1
ATOM 3574 O O . GLU A 1 485 ? 14.490 4.877 -14.471 1.00 81.88 485 GLU A O 1
ATOM 3579 N N . GLY A 1 486 ? 16.575 4.272 -15.028 1.00 82.81 486 GLY A N 1
ATOM 3580 C CA . GLY A 1 486 ? 16.228 3.777 -16.351 1.00 82.81 486 GLY A CA 1
ATOM 3581 C C . GLY A 1 486 ? 15.227 2.626 -16.302 1.00 82.81 486 GLY A C 1
ATOM 3582 O O . GLY A 1 486 ? 14.295 2.607 -17.107 1.00 82.81 486 GLY A O 1
ATOM 3583 N N . LEU A 1 487 ? 15.371 1.691 -15.357 1.00 91.12 487 LEU A N 1
ATOM 3584 C CA . LEU A 1 487 ? 14.405 0.609 -15.166 1.00 91.12 487 LEU A CA 1
ATOM 3585 C C . LEU A 1 487 ? 13.036 1.143 -14.729 1.00 91.12 487 LEU A C 1
ATOM 3587 O O . LEU A 1 487 ? 12.028 0.748 -15.315 1.00 91.12 487 LEU A O 1
ATOM 3591 N N . ASN A 1 488 ? 12.995 2.069 -13.766 1.00 82.69 488 ASN A N 1
ATOM 3592 C CA . ASN A 1 488 ? 11.758 2.681 -13.272 1.00 82.69 488 ASN A CA 1
ATOM 3593 C C . ASN A 1 488 ? 10.963 3.337 -14.407 1.00 82.69 488 ASN A C 1
ATOM 3595 O O . ASN A 1 488 ? 9.749 3.156 -14.487 1.00 82.69 488 ASN A O 1
ATOM 3599 N N . VAL A 1 489 ? 11.641 4.034 -15.325 1.00 81.75 489 VAL A N 1
ATOM 3600 C CA . VAL A 1 489 ? 11.008 4.629 -16.515 1.00 81.75 489 VAL A CA 1
ATOM 3601 C C . VAL A 1 489 ? 10.365 3.559 -17.401 1.00 81.75 489 VAL A C 1
ATOM 3603 O O . VAL A 1 489 ? 9.224 3.719 -17.837 1.00 81.75 489 VAL A O 1
ATOM 3606 N N . GLN A 1 490 ? 11.065 2.449 -17.655 1.00 89.81 490 GLN A N 1
ATOM 3607 C CA . GLN A 1 490 ? 10.530 1.372 -18.494 1.00 89.81 490 GLN A CA 1
ATOM 3608 C C . GLN A 1 490 ? 9.352 0.653 -17.832 1.00 89.81 490 GLN A C 1
ATOM 3610 O O . GLN A 1 490 ? 8.353 0.360 -18.491 1.00 89.81 490 GLN A O 1
ATOM 3615 N N . VAL A 1 491 ? 9.439 0.390 -16.527 1.00 87.69 491 VAL A N 1
ATOM 3616 C CA . VAL A 1 491 ? 8.345 -0.235 -15.780 1.00 87.69 491 VAL A CA 1
ATOM 3617 C C . VAL A 1 491 ? 7.125 0.684 -15.744 1.00 87.69 491 VAL A C 1
ATOM 3619 O O . VAL A 1 491 ? 6.024 0.224 -16.034 1.00 87.69 491 VAL A O 1
ATOM 3622 N N . ALA A 1 492 ? 7.305 1.987 -15.510 1.00 79.81 492 ALA A N 1
ATOM 3623 C CA . ALA A 1 492 ? 6.214 2.959 -15.560 1.00 79.81 492 ALA A CA 1
ATOM 3624 C C . ALA A 1 492 ? 5.530 2.987 -16.938 1.00 79.81 492 ALA A C 1
ATOM 3626 O O . ALA A 1 492 ? 4.301 2.969 -17.017 1.00 79.81 492 ALA A O 1
ATOM 3627 N N . ALA A 1 493 ? 6.301 2.949 -18.030 1.00 79.31 493 ALA A N 1
ATOM 3628 C CA . ALA A 1 493 ? 5.747 2.872 -19.382 1.00 79.31 493 ALA A CA 1
ATOM 3629 C C . ALA A 1 493 ? 4.943 1.578 -19.609 1.00 79.31 493 ALA A C 1
ATOM 3631 O O . ALA A 1 493 ? 3.856 1.614 -20.193 1.00 79.31 493 ALA A O 1
ATOM 3632 N N . ARG A 1 494 ? 5.438 0.434 -19.112 1.00 86.81 494 ARG A N 1
ATOM 3633 C CA . ARG A 1 494 ? 4.731 -0.855 -19.179 1.00 86.81 494 ARG A CA 1
ATOM 3634 C C . ARG A 1 494 ? 3.422 -0.819 -18.388 1.00 86.81 494 ARG A C 1
ATOM 3636 O O . ARG A 1 494 ? 2.403 -1.283 -18.900 1.00 86.81 494 ARG A O 1
ATOM 3643 N N . SER A 1 495 ? 3.443 -0.240 -17.189 1.00 81.69 495 SER A N 1
ATOM 3644 C CA . SER A 1 495 ? 2.269 -0.063 -16.326 1.00 81.69 495 SER A CA 1
ATOM 3645 C C . SER A 1 495 ? 1.245 0.907 -16.921 1.00 81.69 495 SER A C 1
ATOM 3647 O O . SER A 1 495 ? 0.047 0.689 -16.774 1.00 81.69 495 SER A O 1
ATOM 3649 N N . ALA A 1 496 ? 1.689 1.912 -17.681 1.00 78.75 496 ALA A N 1
ATOM 3650 C CA . ALA A 1 496 ? 0.827 2.817 -18.447 1.00 78.75 496 ALA A CA 1
ATOM 3651 C C . ALA A 1 496 ? 0.220 2.181 -19.719 1.00 78.75 496 ALA A C 1
ATOM 3653 O O . ALA A 1 496 ? -0.506 2.844 -20.460 1.00 78.75 496 ALA A O 1
ATOM 3654 N N . GLY A 1 497 ? 0.498 0.899 -19.986 1.00 85.69 497 GLY A N 1
ATOM 3655 C CA . GLY A 1 497 ? -0.121 0.127 -21.064 1.00 85.69 497 GLY A CA 1
ATOM 3656 C C . GLY A 1 497 ? 0.739 -0.066 -22.315 1.00 85.69 497 GLY A C 1
ATOM 3657 O O . GLY A 1 497 ? 0.279 -0.725 -23.251 1.00 85.69 497 GLY A O 1
ATOM 3658 N N . LEU A 1 498 ? 1.983 0.434 -22.348 1.00 86.00 498 LEU A N 1
ATOM 3659 C CA . LEU A 1 498 ? 2.913 0.143 -23.447 1.00 86.00 498 LEU A CA 1
ATOM 3660 C C . LEU A 1 498 ? 3.123 -1.370 -23.541 1.00 86.00 498 LEU A C 1
ATOM 3662 O O . LEU A 1 498 ? 3.369 -2.012 -22.520 1.00 86.00 498 LEU A O 1
ATOM 3666 N N . LYS A 1 499 ? 3.019 -1.977 -24.727 1.00 92.31 499 LYS A N 1
ATOM 3667 C CA . LYS A 1 499 ? 3.212 -3.429 -24.861 1.00 92.31 499 LYS A CA 1
ATOM 3668 C C . LYS A 1 499 ? 4.690 -3.785 -24.710 1.00 92.31 499 LYS A C 1
ATOM 3670 O O . LYS A 1 499 ? 5.566 -2.983 -25.014 1.00 92.31 499 LYS A O 1
ATOM 3675 N N . LEU A 1 500 ? 4.970 -5.016 -24.276 1.00 89.56 500 LEU A N 1
ATOM 3676 C CA . LEU A 1 500 ? 6.351 -5.494 -24.131 1.00 89.56 500 LEU A CA 1
ATOM 3677 C C . LEU A 1 500 ? 7.118 -5.441 -25.465 1.00 89.56 500 LEU A C 1
ATOM 3679 O O . LEU A 1 500 ? 8.293 -5.095 -25.469 1.00 89.56 500 LEU A O 1
ATOM 3683 N N . HIS A 1 501 ? 6.435 -5.727 -26.580 1.00 95.62 501 HIS A N 1
ATOM 3684 C CA . HIS A 1 501 ? 6.985 -5.587 -27.933 1.00 95.62 501 HIS A CA 1
ATOM 3685 C C . HIS A 1 501 ? 7.377 -4.144 -28.260 1.00 95.62 501 HIS A C 1
ATOM 3687 O O . HIS A 1 501 ? 8.533 -3.902 -28.589 1.00 95.62 501 HIS A O 1
ATOM 3693 N N . ASP A 1 502 ? 6.484 -3.176 -28.042 1.00 94.50 502 ASP A N 1
ATOM 3694 C CA . ASP A 1 502 ? 6.788 -1.758 -28.276 1.00 94.50 502 ASP A CA 1
ATOM 3695 C C . ASP A 1 502 ? 7.955 -1.267 -27.393 1.00 94.50 502 ASP A C 1
ATOM 3697 O O . ASP A 1 502 ? 8.811 -0.497 -27.829 1.00 94.50 502 ASP A O 1
ATOM 3701 N N . LEU A 1 503 ? 8.037 -1.757 -26.151 1.00 93.88 503 LEU A N 1
ATOM 3702 C CA . LEU A 1 503 ? 9.143 -1.461 -25.237 1.00 93.88 503 LEU A CA 1
ATOM 3703 C C . LEU A 1 503 ? 10.469 -2.066 -25.731 1.00 93.88 503 LEU A C 1
ATOM 3705 O O . LEU A 1 503 ? 11.499 -1.391 -25.734 1.00 93.88 503 LEU A O 1
ATOM 3709 N N . ALA A 1 504 ? 10.452 -3.312 -26.212 1.00 96.62 504 ALA A N 1
ATOM 3710 C CA . ALA A 1 504 ? 11.606 -3.947 -26.847 1.00 96.62 504 ALA A CA 1
ATOM 3711 C C . ALA A 1 504 ? 12.031 -3.201 -28.121 1.00 96.62 504 ALA A C 1
ATOM 3713 O O . ALA A 1 504 ? 13.224 -3.001 -28.355 1.00 96.62 504 ALA A O 1
ATOM 3714 N N . GLN A 1 505 ? 11.068 -2.717 -28.906 1.00 96.19 505 GLN A N 1
ATOM 3715 C CA . GLN A 1 505 ? 11.321 -1.918 -30.098 1.00 96.19 505 GLN A CA 1
ATOM 3716 C C . GLN A 1 505 ? 11.986 -0.576 -29.756 1.00 96.19 505 GLN A C 1
ATOM 3718 O O . GLN A 1 505 ? 12.892 -0.148 -30.473 1.00 96.19 505 GLN A O 1
ATOM 3723 N N . ASN A 1 506 ? 11.614 0.063 -28.642 1.00 93.94 506 ASN A N 1
ATOM 3724 C CA . ASN A 1 506 ? 12.295 1.267 -28.155 1.00 93.94 506 ASN A CA 1
ATOM 3725 C C . ASN A 1 506 ? 13.771 0.998 -27.836 1.00 93.94 506 ASN A C 1
ATOM 3727 O O . ASN A 1 506 ? 14.630 1.796 -28.214 1.00 93.94 506 ASN A O 1
ATOM 3731 N N . PHE A 1 507 ? 14.082 -0.140 -27.207 1.00 94.50 507 PHE A N 1
ATOM 3732 C CA . PHE A 1 507 ? 15.471 -0.547 -27.003 1.00 94.50 507 PHE A CA 1
ATOM 3733 C C . PHE A 1 507 ? 16.190 -0.795 -28.324 1.00 94.50 507 PHE A C 1
ATOM 3735 O O . PHE A 1 507 ? 17.269 -0.243 -28.517 1.00 94.50 507 PHE A O 1
ATOM 3742 N N . VAL A 1 508 ? 15.593 -1.551 -29.250 1.00 94.62 508 VAL A N 1
ATOM 3743 C CA . VAL A 1 508 ? 16.176 -1.841 -30.574 1.00 94.62 508 VAL A CA 1
ATOM 3744 C C . VAL A 1 508 ? 16.491 -0.557 -31.350 1.00 94.62 508 VAL A C 1
ATOM 3746 O O . VAL A 1 508 ? 17.519 -0.476 -32.022 1.00 94.62 508 VAL A O 1
ATOM 3749 N N . ASN A 1 509 ? 15.645 0.466 -31.218 1.00 91.88 509 ASN A N 1
ATOM 3750 C CA . ASN A 1 509 ? 15.813 1.768 -31.864 1.00 91.88 509 ASN A CA 1
ATOM 3751 C C . ASN A 1 509 ? 16.779 2.710 -31.122 1.00 91.88 509 ASN A C 1
ATOM 3753 O O . ASN A 1 509 ? 17.091 3.789 -31.628 1.00 91.88 509 ASN A O 1
ATOM 3757 N N . SER A 1 510 ? 17.245 2.343 -29.926 1.00 92.19 510 SER A N 1
ATOM 3758 C CA . SER A 1 510 ? 18.128 3.189 -29.125 1.00 92.19 510 SER A CA 1
ATOM 3759 C C . SER A 1 510 ? 19.549 3.243 -29.695 1.00 92.19 510 SER A C 1
ATOM 3761 O O . SER A 1 510 ? 20.066 2.279 -30.266 1.00 92.19 510 SER A O 1
ATOM 3763 N N . ALA A 1 511 ? 20.226 4.375 -29.484 1.00 92.50 511 ALA A N 1
ATOM 3764 C CA . ALA A 1 511 ? 21.620 4.537 -29.893 1.00 92.50 511 ALA A CA 1
ATOM 3765 C C . ALA A 1 511 ? 22.561 3.537 -29.189 1.00 92.50 511 ALA A C 1
ATOM 3767 O O . ALA A 1 511 ? 23.514 3.061 -29.805 1.00 92.50 511 ALA A O 1
ATOM 3768 N N . GLU A 1 512 ? 22.286 3.185 -27.926 1.00 90.25 512 GLU A N 1
ATOM 3769 C CA . GLU A 1 512 ? 23.083 2.217 -27.157 1.00 90.25 512 GLU A CA 1
ATOM 3770 C C . GLU A 1 512 ? 22.974 0.806 -27.758 1.00 90.25 512 GLU A C 1
ATOM 3772 O O . GLU A 1 512 ? 23.990 0.137 -27.969 1.00 90.25 512 GLU A O 1
ATOM 3777 N N . PHE A 1 513 ? 21.763 0.382 -28.130 1.00 93.56 513 PHE A N 1
ATOM 3778 C CA . PHE A 1 513 ? 21.549 -0.898 -28.806 1.00 93.56 513 PHE A CA 1
ATOM 3779 C C . PHE A 1 513 ? 22.208 -0.924 -30.186 1.00 93.56 513 PHE A C 1
ATOM 3781 O O . PHE A 1 513 ? 22.938 -1.864 -30.510 1.00 93.56 513 PHE A O 1
ATOM 3788 N N . ALA A 1 514 ? 22.027 0.131 -30.986 1.00 91.56 514 ALA A N 1
ATOM 3789 C CA . ALA A 1 514 ? 22.650 0.243 -32.302 1.00 91.56 514 ALA A CA 1
ATOM 3790 C C . ALA A 1 514 ? 24.186 0.187 -32.222 1.00 91.56 514 ALA A C 1
ATOM 3792 O O . ALA A 1 514 ? 24.818 -0.479 -33.041 1.00 91.56 514 ALA A O 1
ATOM 3793 N N . ALA A 1 515 ? 24.794 0.819 -31.213 1.00 90.38 515 ALA A N 1
ATOM 3794 C CA . ALA A 1 515 ? 26.240 0.769 -30.995 1.00 90.38 515 ALA A CA 1
ATOM 3795 C C . ALA A 1 515 ? 26.743 -0.645 -30.651 1.00 90.38 515 ALA A C 1
ATOM 3797 O O . ALA A 1 515 ? 27.853 -1.019 -31.033 1.00 90.38 515 ALA A O 1
ATOM 3798 N N . ARG A 1 516 ? 25.931 -1.447 -29.953 1.00 88.56 516 ARG A N 1
ATOM 3799 C CA . ARG A 1 516 ? 26.303 -2.795 -29.501 1.00 88.56 516 ARG A CA 1
ATOM 3800 C C . ARG A 1 516 ? 26.056 -3.869 -30.569 1.00 88.56 516 ARG A C 1
ATOM 3802 O O . ARG A 1 516 ? 26.918 -4.720 -30.818 1.00 88.56 516 ARG A O 1
ATOM 3809 N N . PHE A 1 517 ? 24.907 -3.813 -31.236 1.00 89.44 517 PHE A N 1
ATOM 3810 C CA . PHE A 1 517 ? 24.469 -4.832 -32.195 1.00 89.44 517 PHE A CA 1
ATOM 3811 C C . PHE A 1 517 ? 24.757 -4.472 -33.659 1.00 89.44 517 PHE A C 1
ATOM 3813 O O . PHE A 1 517 ? 24.962 -5.374 -34.472 1.00 89.44 517 PHE A O 1
ATOM 3820 N N . GLY A 1 518 ? 24.878 -3.182 -33.985 1.00 80.81 518 GLY A N 1
ATOM 3821 C CA . GLY A 1 518 ? 25.228 -2.688 -35.318 1.00 80.81 518 GLY A CA 1
ATOM 3822 C C . GLY A 1 518 ? 24.169 -2.946 -36.399 1.00 80.81 518 GLY A C 1
ATOM 3823 O O . GLY A 1 518 ? 23.078 -3.456 -36.151 1.00 80.81 518 GLY A O 1
ATOM 3824 N N . THR A 1 519 ? 24.522 -2.609 -37.641 1.00 76.75 519 THR A N 1
ATOM 3825 C CA . THR A 1 519 ? 23.697 -2.805 -38.851 1.00 76.75 519 THR A CA 1
ATOM 3826 C C . THR A 1 519 ? 24.100 -4.051 -39.656 1.00 76.75 519 THR A C 1
ATOM 3828 O O . THR A 1 519 ? 23.873 -4.115 -40.861 1.00 76.75 519 THR A O 1
ATOM 3831 N N . GLY A 1 520 ? 24.740 -5.030 -39.003 1.00 79.50 520 GLY A N 1
ATOM 3832 C CA . GLY A 1 520 ? 25.196 -6.275 -39.631 1.00 79.50 520 GLY A CA 1
ATOM 3833 C C . GLY A 1 520 ? 24.055 -7.181 -40.109 1.00 79.50 520 GLY A C 1
ATOM 3834 O O . GLY A 1 520 ? 22.872 -6.882 -39.907 1.00 79.50 520 GLY A O 1
ATOM 3835 N N . SER A 1 521 ? 24.426 -8.307 -40.727 1.00 90.69 521 SER A N 1
ATOM 3836 C CA . SER A 1 521 ? 23.457 -9.305 -41.193 1.00 90.69 521 SER A CA 1
ATOM 3837 C C . SER A 1 521 ? 22.642 -9.877 -40.030 1.00 90.69 521 SER A C 1
ATOM 3839 O O . SER A 1 521 ? 23.064 -9.822 -38.874 1.00 90.69 521 SER A O 1
ATOM 3841 N N . ASP A 1 522 ? 21.491 -10.479 -40.319 1.00 92.00 522 ASP A N 1
ATOM 3842 C CA . ASP A 1 522 ? 20.674 -11.124 -39.284 1.00 92.00 522 ASP A CA 1
ATOM 3843 C C . ASP A 1 522 ? 21.420 -12.264 -38.579 1.00 92.00 522 ASP A C 1
ATOM 3845 O O . ASP A 1 522 ? 21.304 -12.434 -37.367 1.00 92.00 522 ASP A O 1
ATOM 3849 N N . ALA A 1 523 ? 22.290 -12.973 -39.302 1.00 93.19 523 ALA A N 1
ATOM 3850 C CA . ALA A 1 523 ? 23.171 -13.978 -38.721 1.00 93.19 523 ALA A CA 1
ATOM 3851 C C . ALA A 1 523 ? 24.191 -13.378 -37.732 1.00 93.19 523 ALA A C 1
ATOM 3853 O O . ALA A 1 523 ? 24.516 -14.020 -36.728 1.00 93.19 523 ALA A O 1
ATOM 3854 N N . ASP A 1 524 ? 24.687 -12.163 -37.993 1.00 94.06 524 ASP A N 1
ATOM 3855 C CA . ASP A 1 524 ? 25.583 -11.444 -37.076 1.00 94.06 524 ASP A CA 1
ATOM 3856 C C . ASP A 1 524 ? 24.821 -10.907 -35.863 1.00 94.06 524 ASP A C 1
ATOM 3858 O O . ASP A 1 524 ? 25.323 -10.959 -34.740 1.00 94.06 524 ASP A O 1
ATOM 3862 N N . PHE A 1 525 ? 23.601 -10.407 -36.080 1.00 94.38 525 PHE A N 1
ATOM 3863 C CA . PHE A 1 525 ? 22.716 -9.939 -35.019 1.00 94.38 525 PHE A CA 1
ATOM 3864 C C . PHE A 1 525 ? 22.399 -11.063 -34.025 1.00 94.38 525 PHE A C 1
ATOM 3866 O O . PHE A 1 525 ? 22.613 -10.896 -32.823 1.00 94.38 525 PHE A O 1
ATOM 3873 N N . VAL A 1 526 ? 21.975 -12.229 -34.525 1.00 96.00 526 VAL A N 1
ATOM 3874 C CA . VAL A 1 526 ? 21.686 -13.412 -33.701 1.00 96.00 526 VAL A CA 1
ATOM 3875 C C . VAL A 1 526 ? 22.922 -13.850 -32.917 1.00 96.00 526 VAL A C 1
ATOM 3877 O O . VAL A 1 526 ? 22.827 -14.100 -31.718 1.00 96.00 526 VAL A O 1
ATOM 3880 N N . GLU A 1 527 ? 24.101 -13.889 -33.547 1.00 95.69 527 GLU A N 1
ATOM 3881 C CA . GLU A 1 527 ? 25.343 -14.249 -32.849 1.00 95.69 527 GLU A CA 1
ATOM 3882 C C . GLU A 1 527 ? 25.635 -13.304 -31.676 1.00 95.69 527 GLU A C 1
ATOM 3884 O O . GLU A 1 527 ? 25.948 -13.744 -30.569 1.00 95.69 527 GLU A O 1
ATOM 3889 N N . ARG A 1 528 ? 25.481 -11.994 -31.893 1.00 94.69 528 ARG A N 1
ATOM 3890 C CA . ARG A 1 528 ? 25.674 -10.991 -30.841 1.00 94.69 528 ARG A CA 1
ATOM 3891 C C . ARG A 1 528 ? 24.641 -11.127 -29.727 1.00 94.69 528 ARG A C 1
ATOM 3893 O O . ARG A 1 528 ? 25.002 -10.921 -28.573 1.00 94.69 528 ARG A O 1
ATOM 3900 N N . MET A 1 529 ? 23.397 -11.501 -30.035 1.00 95.56 529 MET A N 1
ATOM 3901 C CA . MET A 1 529 ? 22.360 -11.754 -29.024 1.00 95.56 529 MET A CA 1
ATOM 3902 C C . MET A 1 529 ? 22.720 -12.925 -28.109 1.00 95.56 529 MET A C 1
ATOM 3904 O O . MET A 1 529 ? 22.584 -12.793 -26.890 1.00 95.56 529 MET A O 1
ATOM 3908 N N . TYR A 1 530 ? 23.250 -14.019 -28.667 1.00 96.94 530 TYR A N 1
ATOM 3909 C CA . TYR A 1 530 ? 23.778 -15.146 -27.891 1.00 96.94 530 TYR A CA 1
ATOM 3910 C C . TYR A 1 530 ? 24.908 -14.709 -26.959 1.00 96.94 530 TYR A C 1
ATOM 3912 O O . TYR A 1 530 ? 24.842 -14.940 -25.749 1.00 96.94 530 TYR A O 1
ATOM 3920 N N . VAL A 1 531 ? 25.914 -14.014 -27.492 1.00 94.19 531 VAL A N 1
ATOM 3921 C CA . VAL A 1 531 ? 27.071 -13.588 -26.693 1.00 94.19 531 VAL A CA 1
ATOM 3922 C C . VAL A 1 531 ? 26.658 -12.591 -25.611 1.00 94.19 531 VAL A C 1
ATOM 3924 O O . VAL A 1 531 ? 27.074 -12.728 -24.464 1.00 94.19 531 VAL A O 1
ATOM 3927 N N . ASN A 1 532 ? 25.814 -11.616 -25.945 1.00 92.44 532 ASN A N 1
ATOM 3928 C CA . ASN A 1 532 ? 25.402 -10.567 -25.019 1.00 92.44 532 ASN A CA 1
ATOM 3929 C C . ASN A 1 532 ? 24.472 -11.088 -23.918 1.00 92.44 532 ASN A C 1
ATOM 3931 O O . ASN A 1 532 ? 24.710 -10.853 -22.735 1.00 92.44 532 ASN A O 1
ATOM 3935 N N . SER A 1 533 ? 23.418 -11.804 -24.309 1.00 93.12 533 SER A N 1
ATOM 3936 C CA . SER A 1 533 ? 22.350 -12.200 -23.388 1.00 93.12 533 SER A CA 1
ATOM 3937 C C . SER A 1 533 ? 22.695 -13.498 -22.666 1.00 93.12 533 SER A C 1
ATOM 3939 O O . SER A 1 533 ? 22.423 -13.631 -21.477 1.00 93.12 533 SER A O 1
ATOM 3941 N N . LEU A 1 534 ? 23.326 -14.456 -23.350 1.00 93.94 534 LEU A N 1
ATOM 3942 C CA . LEU A 1 534 ? 23.581 -15.800 -22.815 1.00 93.94 534 LEU A CA 1
ATOM 3943 C C . LEU A 1 534 ? 25.054 -16.018 -22.431 1.00 93.94 534 LEU A C 1
ATOM 3945 O O . LEU A 1 534 ? 25.378 -16.960 -21.710 1.00 93.94 534 LEU A O 1
ATOM 3949 N N . GLY A 1 535 ? 25.961 -15.122 -22.833 1.00 92.50 535 GLY A N 1
ATOM 3950 C CA . GLY A 1 535 ? 27.384 -15.200 -22.483 1.00 92.50 535 GLY A CA 1
ATOM 3951 C C . GLY A 1 535 ? 28.148 -16.309 -23.206 1.00 92.50 535 GLY A C 1
ATOM 3952 O O . GLY A 1 535 ? 29.236 -16.680 -22.768 1.00 92.50 535 GLY A O 1
ATOM 3953 N N . ARG A 1 536 ? 27.591 -16.851 -24.293 1.00 95.62 536 ARG A N 1
ATOM 3954 C CA . ARG A 1 536 ? 28.203 -17.894 -25.128 1.00 95.62 536 ARG A CA 1
ATOM 3955 C C . ARG A 1 536 ? 27.893 -17.660 -26.602 1.00 95.62 536 ARG A C 1
ATOM 3957 O O . ARG A 1 536 ? 26.964 -16.931 -26.918 1.00 95.62 536 ARG A O 1
ATOM 3964 N N . GLY A 1 537 ? 28.647 -18.302 -27.490 1.00 96.81 537 GLY A N 1
ATOM 3965 C CA . GLY A 1 537 ? 28.321 -18.330 -28.918 1.00 96.81 537 GLY A CA 1
ATOM 3966 C C . GLY A 1 537 ? 27.082 -19.176 -29.222 1.00 96.81 537 GLY A C 1
ATOM 3967 O O . GLY A 1 537 ? 26.678 -20.035 -28.423 1.00 96.81 537 GLY A O 1
ATOM 3968 N N . SER A 1 538 ? 26.490 -18.930 -30.388 1.00 97.19 538 SER A N 1
ATOM 3969 C CA . SER A 1 538 ? 25.368 -19.727 -30.883 1.00 97.19 538 SER A CA 1
ATOM 3970 C C . SER A 1 538 ? 25.820 -21.131 -31.308 1.00 97.19 538 SER A C 1
ATOM 3972 O O . SER A 1 538 ? 26.935 -21.326 -31.795 1.00 97.19 538 SER A O 1
ATOM 3974 N N . ASP A 1 539 ? 24.957 -22.130 -31.128 1.00 97.31 539 ASP A N 1
ATOM 3975 C CA . ASP A 1 539 ? 25.102 -23.412 -31.819 1.00 97.31 539 ASP A CA 1
ATOM 3976 C C . ASP A 1 539 ? 24.400 -23.359 -33.187 1.00 97.31 539 ASP A C 1
ATOM 3978 O O . ASP A 1 539 ? 23.563 -22.490 -33.443 1.00 97.31 539 ASP A O 1
ATOM 3982 N N . ALA A 1 540 ? 24.730 -24.297 -34.079 1.00 95.81 540 ALA A N 1
ATOM 3983 C CA . ALA A 1 540 ? 24.209 -24.290 -35.446 1.00 95.81 540 ALA A CA 1
ATOM 3984 C C . ALA A 1 540 ? 22.671 -24.366 -35.512 1.00 95.81 540 ALA A C 1
ATOM 3986 O O . ALA A 1 540 ? 22.067 -23.715 -36.364 1.00 95.81 540 ALA A O 1
ATOM 3987 N N . GLY A 1 541 ? 22.040 -25.132 -34.613 1.00 96.75 541 GLY A N 1
ATOM 3988 C CA . GLY A 1 541 ? 20.587 -25.298 -34.581 1.00 96.75 541 GLY A CA 1
ATOM 3989 C C . GLY A 1 541 ? 19.886 -24.052 -34.049 1.00 96.75 541 GLY A C 1
ATOM 3990 O O . GLY A 1 541 ? 18.977 -23.535 -34.695 1.00 96.75 541 GLY A O 1
ATOM 3991 N N . GLY A 1 542 ? 20.357 -23.526 -32.918 1.00 96.00 542 GLY A N 1
ATOM 3992 C CA . GLY A 1 542 ? 19.845 -22.295 -32.322 1.00 96.00 542 GLY A CA 1
ATOM 3993 C C . GLY A 1 542 ? 19.981 -21.093 -33.256 1.00 96.00 542 GLY A C 1
ATOM 3994 O O . GLY A 1 542 ? 19.032 -20.331 -33.427 1.00 96.00 542 GLY A O 1
ATOM 3995 N N . LYS A 1 543 ? 21.122 -20.958 -33.942 1.00 96.62 543 LYS A N 1
ATOM 3996 C CA . LYS A 1 543 ? 21.323 -19.894 -34.933 1.00 96.62 543 LYS A CA 1
ATOM 3997 C C . LYS A 1 543 ? 20.357 -20.005 -36.111 1.00 96.62 543 LYS A C 1
ATOM 3999 O O . LYS A 1 543 ? 19.770 -18.996 -36.492 1.00 96.62 543 LYS A O 1
ATOM 4004 N N . SER A 1 544 ? 20.184 -21.211 -36.665 1.00 97.00 544 SER A N 1
ATOM 4005 C CA . SER A 1 544 ? 19.241 -21.447 -37.767 1.00 97.00 544 SER A CA 1
ATOM 4006 C C . SER A 1 544 ? 17.820 -21.082 -37.357 1.00 97.00 544 SER A C 1
ATOM 4008 O O . SER A 1 544 ? 17.159 -20.350 -38.080 1.00 97.00 544 SER A O 1
ATOM 4010 N N . PHE A 1 545 ? 17.390 -21.504 -36.164 1.00 97.44 545 PHE A N 1
ATOM 4011 C CA . PHE A 1 545 ? 16.054 -21.212 -35.648 1.00 97.44 545 PHE A CA 1
ATOM 4012 C C . PHE A 1 545 ? 15.741 -19.710 -35.649 1.00 97.44 545 PHE A C 1
ATOM 4014 O O . PHE A 1 545 ? 14.711 -19.305 -36.176 1.00 97.44 545 PHE A O 1
ATOM 4021 N N . TRP A 1 546 ? 16.631 -18.872 -35.108 1.00 97.38 546 TRP A N 1
ATOM 4022 C CA . TRP A 1 546 ? 16.388 -17.426 -35.051 1.00 97.38 546 TRP A CA 1
ATOM 4023 C C . TRP A 1 546 ? 16.451 -16.739 -36.419 1.00 97.38 546 TRP A C 1
ATOM 4025 O O . TRP A 1 546 ? 15.738 -15.764 -36.645 1.00 97.38 546 TRP A O 1
ATOM 4035 N N . ILE A 1 547 ? 17.280 -17.235 -37.342 1.00 96.19 547 ILE A N 1
ATOM 4036 C CA . ILE A 1 547 ? 17.320 -16.725 -38.720 1.00 96.19 547 ILE A CA 1
ATOM 4037 C C . ILE A 1 547 ? 16.015 -17.070 -39.447 1.00 96.19 547 ILE A C 1
ATOM 4039 O O . ILE A 1 547 ? 15.419 -16.198 -40.079 1.00 96.19 547 ILE A O 1
ATOM 4043 N N . ASP A 1 548 ? 15.537 -18.307 -39.313 1.00 96.62 548 ASP A N 1
ATOM 4044 C CA . ASP A 1 548 ? 14.267 -18.747 -39.895 1.00 96.62 548 ASP A CA 1
ATOM 4045 C C . ASP A 1 548 ? 13.080 -17.992 -39.272 1.00 96.62 548 ASP A C 1
ATOM 4047 O O . ASP A 1 548 ? 12.118 -17.658 -39.962 1.00 96.62 548 ASP A O 1
ATOM 4051 N N . PHE A 1 549 ? 13.174 -17.649 -37.983 1.00 96.56 549 PHE A N 1
ATOM 4052 C CA . PHE A 1 549 ? 12.191 -16.832 -37.276 1.00 96.56 549 PHE A CA 1
ATOM 4053 C C . PHE A 1 549 ? 12.070 -15.420 -37.879 1.00 96.56 549 PHE A C 1
ATOM 4055 O O . PHE A 1 549 ? 10.957 -14.965 -38.140 1.00 96.56 549 PHE A O 1
ATOM 4062 N N . LEU A 1 550 ? 13.189 -14.761 -38.209 1.00 94.94 550 LEU A N 1
ATOM 4063 C CA . LEU A 1 550 ? 13.176 -13.483 -38.944 1.00 94.94 550 LEU A CA 1
ATOM 4064 C C . LEU A 1 550 ? 12.642 -13.652 -40.370 1.00 94.94 550 LEU A C 1
ATOM 4066 O O . LEU A 1 550 ? 11.844 -12.840 -40.836 1.00 94.94 550 LEU A O 1
ATOM 4070 N N . ALA A 1 551 ? 13.034 -14.726 -41.061 1.00 94.69 551 ALA A N 1
ATOM 4071 C CA . ALA A 1 551 ? 12.555 -15.015 -42.413 1.00 94.69 551 ALA A CA 1
ATOM 4072 C C . ALA A 1 551 ? 11.032 -15.249 -42.469 1.00 94.69 551 ALA A C 1
ATOM 4074 O O . ALA A 1 551 ? 10.410 -15.005 -43.504 1.00 94.69 551 ALA A O 1
ATOM 4075 N N . ALA A 1 552 ? 10.423 -15.673 -41.357 1.00 96.00 552 ALA A N 1
ATOM 4076 C CA . ALA A 1 552 ? 8.977 -15.821 -41.201 1.00 96.00 552 ALA A CA 1
ATOM 4077 C C . ALA A 1 552 ? 8.228 -14.492 -40.952 1.00 96.00 552 ALA A C 1
ATOM 4079 O O . ALA A 1 552 ? 7.000 -14.499 -40.871 1.00 96.00 552 ALA A O 1
ATOM 4080 N N . GLY A 1 553 ? 8.934 -13.358 -40.874 1.00 94.31 553 GLY A N 1
ATOM 4081 C CA . GLY A 1 553 ? 8.348 -12.019 -40.749 1.00 94.31 553 GLY A CA 1
ATOM 4082 C C . GLY A 1 553 ? 8.337 -11.440 -39.334 1.00 94.31 553 GLY A C 1
ATOM 4083 O O . GLY A 1 553 ? 7.765 -10.368 -39.142 1.00 94.31 553 GLY A O 1
ATOM 4084 N N . HIS A 1 554 ? 8.961 -12.113 -38.364 1.00 96.06 554 HIS A N 1
ATOM 4085 C CA . HIS A 1 554 ? 9.226 -11.538 -37.045 1.00 96.06 554 HIS A CA 1
ATOM 4086 C C . HIS A 1 554 ? 10.330 -10.486 -37.114 1.00 96.06 554 HIS A C 1
ATOM 4088 O O . HIS A 1 554 ? 11.166 -10.504 -38.020 1.00 96.06 554 HIS A O 1
ATOM 4094 N N . ASP A 1 555 ? 10.351 -9.572 -36.148 1.00 95.31 555 ASP A N 1
ATOM 4095 C CA . ASP A 1 555 ? 11.353 -8.513 -36.090 1.00 95.31 555 ASP A CA 1
ATOM 4096 C C . ASP A 1 555 ? 12.433 -8.769 -35.024 1.00 95.31 555 ASP A C 1
ATOM 4098 O O . ASP A 1 555 ? 12.453 -9.764 -34.293 1.00 95.31 555 ASP A O 1
ATOM 4102 N N . ARG A 1 556 ? 13.408 -7.859 -34.955 1.00 94.69 556 ARG A N 1
ATOM 4103 C CA . ARG A 1 556 ? 14.502 -7.950 -33.980 1.00 94.69 556 ARG A CA 1
ATOM 4104 C C . ARG A 1 556 ? 14.027 -7.723 -32.539 1.00 94.69 556 ARG A C 1
ATOM 4106 O O . ARG A 1 556 ? 14.722 -8.166 -31.623 1.00 94.69 556 ARG A O 1
ATOM 4113 N N . ALA A 1 557 ? 12.881 -7.069 -32.330 1.00 96.69 557 ALA A N 1
ATOM 4114 C CA . ALA A 1 557 ? 12.290 -6.901 -31.007 1.00 96.69 557 ALA A CA 1
ATOM 4115 C C . ALA A 1 557 ? 11.696 -8.227 -30.502 1.00 96.69 557 ALA A C 1
ATOM 4117 O O . ALA A 1 557 ? 11.929 -8.585 -29.346 1.00 96.69 557 ALA A O 1
ATOM 4118 N N . ASP A 1 558 ? 11.053 -9.012 -31.373 1.00 97.12 558 ASP A N 1
ATOM 4119 C CA . ASP A 1 558 ? 10.597 -10.371 -31.051 1.00 97.12 558 ASP A CA 1
ATOM 4120 C C . ASP A 1 558 ? 11.766 -11.279 -30.634 1.00 97.12 558 ASP A C 1
ATOM 4122 O O . ASP A 1 558 ? 11.685 -11.986 -29.625 1.00 97.12 558 ASP A O 1
ATOM 4126 N N . ILE A 1 559 ? 12.891 -11.227 -31.362 1.00 96.31 559 ILE A N 1
ATOM 4127 C CA . ILE A 1 559 ? 14.108 -11.962 -30.977 1.00 96.31 559 ILE A CA 1
ATOM 4128 C C . ILE A 1 559 ? 14.600 -11.519 -29.602 1.00 96.31 559 ILE A C 1
ATOM 4130 O O . ILE A 1 559 ? 14.880 -12.358 -28.746 1.00 96.31 559 ILE A O 1
ATOM 4134 N N . LEU A 1 560 ? 14.720 -10.210 -29.381 1.00 97.38 560 LEU A N 1
ATOM 4135 C CA . LEU A 1 560 ? 15.195 -9.661 -28.116 1.00 97.38 560 LEU A CA 1
ATOM 4136 C C . LEU A 1 560 ? 14.342 -10.157 -26.933 1.00 97.38 560 LEU A C 1
ATOM 4138 O O . LEU A 1 560 ? 14.902 -10.596 -25.926 1.00 97.38 560 LEU A O 1
ATOM 4142 N N . ILE A 1 561 ? 13.014 -10.178 -27.073 1.00 97.25 561 ILE A N 1
ATOM 4143 C CA . ILE A 1 561 ? 12.098 -10.740 -26.067 1.00 97.25 561 ILE A CA 1
ATOM 4144 C C . ILE A 1 561 ? 12.355 -12.233 -25.857 1.00 97.25 561 ILE A C 1
ATOM 4146 O O . ILE A 1 561 ? 12.411 -12.692 -24.713 1.00 97.25 561 ILE A O 1
ATOM 4150 N N . GLY A 1 562 ? 12.544 -12.990 -26.937 1.00 96.25 562 GLY A N 1
ATOM 4151 C CA . GLY A 1 562 ? 12.834 -14.421 -26.876 1.00 96.25 562 GLY A CA 1
ATOM 4152 C C . GLY A 1 562 ? 14.112 -14.743 -26.096 1.00 96.25 562 GLY A C 1
ATOM 4153 O O . GLY A 1 562 ? 14.122 -15.656 -25.271 1.00 96.25 562 GLY A O 1
ATOM 4154 N N . PHE A 1 563 ? 15.176 -13.957 -26.281 1.00 96.88 563 PHE A N 1
ATOM 4155 C CA . PHE A 1 563 ? 16.394 -14.080 -25.476 1.00 96.88 563 PHE A CA 1
ATOM 4156 C C . PHE A 1 563 ? 16.169 -13.642 -24.025 1.00 96.88 563 PHE A C 1
ATOM 4158 O O . PHE A 1 563 ? 16.550 -14.377 -23.112 1.00 96.88 563 PHE A O 1
ATOM 4165 N N . ALA A 1 564 ? 15.529 -12.491 -23.805 1.00 96.25 564 ALA A N 1
ATOM 4166 C CA . ALA A 1 564 ? 15.292 -11.923 -22.477 1.00 96.25 564 ALA A CA 1
ATOM 4167 C C . ALA A 1 564 ? 14.461 -12.841 -21.565 1.00 96.25 564 ALA A C 1
ATOM 4169 O O . ALA A 1 564 ? 14.740 -12.965 -20.375 1.00 96.25 564 ALA A O 1
ATOM 4170 N N . THR A 1 565 ? 13.458 -13.515 -22.124 1.00 91.88 565 THR A N 1
ATOM 4171 C CA . THR A 1 565 ? 12.545 -14.402 -21.381 1.00 91.88 565 THR A CA 1
ATOM 4172 C C . THR A 1 565 ? 13.015 -15.859 -21.340 1.00 91.88 565 THR A C 1
ATOM 4174 O O . THR A 1 565 ? 12.358 -16.711 -20.740 1.00 91.88 565 THR A O 1
ATOM 4177 N N . SER A 1 566 ? 14.165 -16.170 -21.948 1.00 94.56 566 SER A N 1
ATOM 4178 C CA . SER A 1 566 ? 14.692 -17.533 -21.967 1.00 94.56 566 SER A CA 1
ATOM 4179 C C . SER A 1 566 ? 15.113 -18.006 -20.564 1.00 94.56 566 SER A C 1
ATOM 4181 O O . SER A 1 566 ? 15.672 -17.224 -19.786 1.00 94.56 566 SER A O 1
ATOM 4183 N N . PRO A 1 567 ? 14.943 -19.305 -20.237 1.00 94.69 567 PRO A N 1
ATOM 4184 C CA . PRO A 1 567 ? 15.430 -19.861 -18.973 1.00 94.69 567 PRO A CA 1
ATOM 4185 C C . PRO A 1 567 ? 16.936 -19.659 -18.761 1.00 94.69 567 PRO A C 1
ATOM 4187 O O . PRO A 1 567 ? 17.388 -19.459 -17.636 1.00 94.69 567 PRO A O 1
ATOM 4190 N N . GLU A 1 568 ? 17.717 -19.682 -19.843 1.00 94.38 568 GLU A N 1
ATOM 4191 C CA . GLU A 1 568 ? 19.165 -19.484 -19.796 1.00 94.38 568 GLU A CA 1
ATOM 4192 C C . GLU A 1 568 ? 19.532 -18.037 -19.436 1.00 94.38 568 GLU A C 1
ATOM 4194 O O . GLU A 1 568 ? 20.404 -17.815 -18.594 1.00 94.38 568 GLU A O 1
ATOM 4199 N N . HIS A 1 569 ? 18.837 -17.041 -19.997 1.00 94.88 569 HIS A N 1
ATOM 4200 C CA . HIS A 1 569 ? 19.044 -15.654 -19.585 1.00 94.88 569 HIS A CA 1
ATOM 4201 C C . HIS A 1 569 ? 18.576 -15.425 -18.145 1.00 94.88 569 HIS A C 1
ATOM 4203 O O . HIS A 1 569 ? 19.292 -14.797 -17.367 1.00 94.88 569 HIS A O 1
ATOM 4209 N N . ALA A 1 570 ? 17.439 -16.007 -17.746 1.00 93.75 570 ALA A N 1
ATOM 4210 C CA . ALA A 1 570 ? 16.946 -15.915 -16.375 1.00 93.75 570 ALA A CA 1
ATOM 4211 C C . ALA A 1 570 ? 17.999 -16.388 -15.355 1.00 93.75 570 ALA A C 1
ATOM 4213 O O . ALA A 1 570 ? 18.247 -15.679 -14.378 1.00 93.75 570 ALA A O 1
ATOM 4214 N N . GLN A 1 571 ? 18.693 -17.501 -15.626 1.00 94.12 571 GLN A N 1
ATOM 4215 C CA . GLN A 1 571 ? 19.796 -18.003 -14.790 1.00 94.12 571 GLN A CA 1
ATOM 4216 C C . GLN A 1 571 ? 20.971 -17.023 -14.673 1.00 94.12 571 GLN A C 1
ATOM 4218 O O . GLN A 1 571 ? 21.633 -16.980 -13.642 1.00 94.12 571 GLN A O 1
ATOM 4223 N N . ARG A 1 572 ? 21.237 -16.205 -15.695 1.00 92.94 572 ARG A N 1
ATOM 4224 C CA . ARG A 1 572 ? 22.315 -15.201 -15.660 1.00 92.94 572 ARG A CA 1
ATOM 4225 C C . ARG A 1 572 ? 21.957 -13.951 -14.866 1.00 92.94 572 ARG A C 1
ATOM 4227 O O . ARG A 1 572 ? 22.848 -13.187 -14.508 1.00 92.94 572 ARG A O 1
ATOM 4234 N N . THR A 1 573 ? 20.672 -13.737 -14.605 1.00 95.50 573 THR A N 1
ATOM 4235 C CA . THR A 1 573 ? 20.190 -12.565 -13.862 1.00 95.50 573 THR A CA 1
ATOM 4236 C C . THR A 1 573 ? 20.044 -12.814 -12.363 1.00 95.50 573 THR A C 1
ATOM 4238 O O . THR A 1 573 ? 19.938 -11.855 -11.612 1.00 95.50 573 THR A O 1
ATOM 4241 N N . THR A 1 574 ? 20.116 -14.067 -11.893 1.00 93.44 574 THR A N 1
ATOM 4242 C CA . THR A 1 574 ? 19.851 -14.415 -10.481 1.00 93.44 574 THR A CA 1
ATOM 4243 C C . THR A 1 574 ? 20.831 -13.802 -9.481 1.00 93.44 574 THR A C 1
ATOM 4245 O O . THR A 1 574 ? 20.542 -13.776 -8.291 1.00 93.44 574 THR A O 1
ATOM 4248 N N . ASP A 1 575 ? 21.994 -13.324 -9.934 1.00 90.31 575 ASP A N 1
ATOM 4249 C CA . ASP A 1 575 ? 22.950 -12.628 -9.066 1.00 90.31 575 ASP A CA 1
ATOM 4250 C C . ASP A 1 575 ? 22.440 -11.246 -8.611 1.00 90.31 575 ASP A C 1
ATOM 4252 O O . ASP A 1 575 ? 22.780 -10.793 -7.519 1.00 90.31 575 ASP A O 1
ATOM 4256 N N . TRP A 1 576 ? 21.606 -10.585 -9.417 1.00 93.81 576 TRP A N 1
ATOM 4257 C CA . TRP A 1 576 ? 21.111 -9.228 -9.157 1.00 93.81 576 TRP A CA 1
ATOM 4258 C C . TRP A 1 576 ? 19.587 -9.095 -9.266 1.00 93.81 576 TRP A C 1
ATOM 4260 O O . TRP A 1 576 ? 19.065 -8.025 -8.981 1.00 93.81 576 TRP A O 1
ATOM 4270 N N . LEU A 1 577 ? 18.860 -10.156 -9.627 1.00 96.94 577 LEU A N 1
ATOM 4271 C CA . LEU A 1 577 ? 17.402 -10.175 -9.747 1.00 96.94 577 LEU A CA 1
ATOM 4272 C C . LEU A 1 577 ? 16.802 -11.390 -9.031 1.00 96.94 577 LEU A C 1
ATOM 4274 O O . LEU A 1 577 ? 17.064 -12.539 -9.394 1.00 96.94 577 LEU A O 1
ATOM 4278 N N . LEU A 1 578 ? 15.929 -11.120 -8.067 1.00 96.06 578 LEU A N 1
ATOM 4279 C CA . LEU A 1 578 ? 15.071 -12.073 -7.377 1.00 96.06 578 LEU A CA 1
ATOM 4280 C C . LEU A 1 578 ? 13.613 -11.787 -7.758 1.00 96.06 578 LEU A C 1
ATOM 4282 O O . LEU A 1 578 ? 13.132 -10.673 -7.578 1.00 96.06 578 LEU A O 1
ATOM 4286 N N . VAL A 1 579 ? 12.906 -12.795 -8.279 1.00 93.44 579 VAL A N 1
ATOM 4287 C CA . VAL A 1 579 ? 11.476 -12.662 -8.602 1.00 93.44 579 VAL A CA 1
ATOM 4288 C C . VAL A 1 579 ? 10.648 -13.006 -7.367 1.00 93.44 579 VAL A C 1
ATOM 4290 O O . VAL A 1 579 ? 10.694 -14.155 -6.906 1.00 93.44 579 VAL A O 1
ATOM 4293 N N . VAL A 1 580 ? 9.903 -12.040 -6.830 1.00 89.56 580 VAL A N 1
ATOM 4294 C CA . VAL A 1 580 ? 9.151 -12.152 -5.563 1.00 89.56 580 VAL A CA 1
ATOM 4295 C C . VAL A 1 580 ? 7.660 -12.342 -5.765 1.00 89.56 580 VAL A C 1
ATOM 4297 O O . VAL A 1 580 ? 7.103 -11.824 -6.753 1.00 89.56 580 VAL A O 1
#

Sequence (580 aa):
MAILGEDDRVRITPTASGNYRAVVEIEVIWPDGSASRASGAMIGRNDVLTAGHVVYDPAHGGYASTVYVFPARDGVAQPYGFGLATKLLADPIWVTGQNFLHDIAVITLDRNVGDLVGWYDYTAGGTDAQYTGKQIATVGFPGDKPYGTEWIGIAQVDQSTQSTLNFTSTLDVFGGQSGSPVFTRAADGSPRSIIGVISNTDGFSINRATRIQADFAPSIAAQIAGDAPSGFWPVSPADAGNSQATAKPIFLPLGALGVIGQDSDPTDWFRFDAVDAGTVTLSLRGLGNALDLVVLDSGAHEVASSRTTSIADRSITFAAVKGQTYYIEIDARGGPLSGYIIDGKLDAPQALQVAAPNATLRGTDGADLIVVSGGDDFVFAGAGNDRIEVRTLGTVGVTVQGEAGRDLVAVPGFSTSYRIEKGDPGVVRLLPFDNGPGAAPGKQVTLVGVEYVQFSEKTLFTLQQNEADVARLYSAALGRTPDIEGLNVQVAARSAGLKLHDLAQNFVNSAEFAARFGTGSDADFVERMYVNSLGRGSDAGGKSFWIDFLAAGHDRADILIGFATSPEHAQRTTDWLLVV

pLDDT: mean 81.42, std 15.17, range [25.91, 98.56]

Radius of gyration: 28.01 Å; chains: 1; bounding box: 64×64×76 Å

Organism: NCBI:txid2812848